Protein AF-A0A0G1SQD2-F1 (afdb_monomer_lite)

Foldseek 3Di:
DDDFFKFFFADPVRHGPGIDTPVVCVVVVTHTDKDFDWDQDPVRDIDWDQDDCPDPPHRDTHGQFMDGAGHVRDNVVNRQVRCCVRPVDDDDDDDDDPDDDGDHCLLVVVVVVLVDHDDPPPPDDDPLLVLLVQLLSCVLCVVVDDPVSSVVSVVVSQVVLVVVQVVVVVLVVVVVVLVVVCVVCVPPPDPVVVVVSVVVVCVSPVPPPPQDKAKAKALPLVQCQFAPDAPSNDPDDSDPPQRNLFSPDPFKIKMFMDGPPDPGYGQKIDIWGWFWKAFPVRDTATERETAAMHHRQAPVRLVNSVVNVVVVVVVVCVVPVPHRYKYWYFCNSCPSYYGLVVVCVVCVVVVWHKDKGWMKTQAAQGPSDQPPHDDQRHRDDGGIDITTTMMTD

Sequence (393 aa):
MSADEPVDIVDEKDEVVGTTFKHQAHREGLLHRTVIAEVIGTDGKWTLIKQASDRQDAGQFVSPIGGHVAAGELEKDALKREANEEYGLDGDISFKLIGKKIFSREVIEIFRRLGEDFKPASGALALSQDLSYLDNLVVKREDELSPQEKTTLIEYTSHIRERVVKLETIYGQIKSKFGSLKQGTSASGNTLLQDKLTEIDKIINTQASMQAVTSTVTNNLNVVNENIRECLSCVREGCNNDTNLTFGDMNKFYLYSQTEGQERGSISDELLFVEPIIQSDGNQGIAFVMDKIYGTNTPVTLGNQVEAVLKKFRILKQRFPEAKLSVFVTNSATAGCMSPEMLVESLKQQGTTAKQESIEVNVVESPAGDHYIEFGGAARAAGKRQVDGVIIS

Secondary structure (DSSP, 8-state):
-----EEEEE-TTS-EEEEEEHHHHHHHT--B-EEEE-EE-TTS-EE-EE--TTSTTTTSEE-SEEEEPBTT--HHHHHHHHHHHHH---S-------------SHHHHHHHHTT----TT--SS-HHHHHHHHHHHHHHTGGGS-HHHHHHHHHHHHHHHHHHHHHHHHHHHHHHHHHHHHHHHTT---HHHHHHHHHHHHHHH-------EEEEEE--HHHHHHHSPPPTT-SSTT--TTTTTTTT-TTEEEEEEEETT--SS-SEEEEEEEEEEE-TTS-EEEEEEE---EES--HHHHHHHHHHHHHHHHHHHHH-TT--EEEEEEHHHHTTT--HHHHHHHHHHTT--EEEEEEEEEEPPPTT---S-EETTEE--SEEEEEEEEEE-

Radius of gyration: 26.37 Å; chains: 1; bounding box: 68×43×76 Å

pLDDT: mean 80.75, std 14.45, range [37.91, 97.56]

Structure (mmCIF, N/CA/C/O backbone):
data_AF-A0A0G1SQD2-F1
#
_entry.id   AF-A0A0G1SQD2-F1
#
loop_
_atom_site.group_PDB
_atom_site.id
_atom_site.type_symbol
_atom_site.label_atom_id
_atom_site.label_alt_id
_atom_site.label_comp_id
_atom_site.label_asym_id
_atom_site.label_entity_id
_atom_site.label_seq_id
_atom_site.pdbx_PDB_ins_code
_atom_site.Cartn_x
_atom_site.Cartn_y
_atom_site.Cartn_z
_atom_site.occupancy
_atom_site.B_iso_or_equiv
_atom_site.auth_seq_id
_atom_site.auth_comp_id
_atom_site.auth_asym_id
_atom_site.auth_atom_id
_atom_site.pdbx_PDB_model_num
ATOM 1 N N . MET A 1 1 ? 14.686 -12.472 -36.061 1.00 37.91 1 MET A N 1
ATOM 2 C CA . MET A 1 1 ? 15.484 -11.490 -35.298 1.00 37.91 1 MET A CA 1
ATOM 3 C C . MET A 1 1 ? 16.279 -10.676 -36.303 1.00 37.91 1 MET A C 1
ATOM 5 O O . MET A 1 1 ? 17.023 -11.278 -37.069 1.00 37.91 1 MET A O 1
ATOM 9 N N . SER A 1 2 ? 16.016 -9.368 -36.387 1.00 43.81 2 SER A N 1
ATOM 10 C CA . SER A 1 2 ? 16.757 -8.442 -37.251 1.00 43.81 2 SER A CA 1
ATOM 11 C C . SER A 1 2 ? 18.213 -8.325 -36.791 1.00 43.81 2 SER A C 1
ATOM 13 O O . SER A 1 2 ? 18.552 -8.740 -35.680 1.00 43.81 2 SER A O 1
ATOM 15 N N . ALA A 1 3 ? 19.068 -7.833 -37.686 1.00 52.59 3 ALA A N 1
ATOM 16 C CA . ALA A 1 3 ? 20.490 -7.638 -37.457 1.00 52.59 3 ALA A CA 1
ATOM 17 C C . ALA A 1 3 ? 20.768 -6.899 -36.137 1.00 52.59 3 ALA A C 1
ATOM 19 O O . ALA A 1 3 ? 19.978 -6.085 -35.665 1.00 52.59 3 ALA A O 1
ATOM 20 N N . ASP A 1 4 ? 21.899 -7.225 -35.530 1.00 75.62 4 ASP A N 1
ATOM 21 C CA . ASP A 1 4 ? 22.372 -6.618 -34.297 1.00 75.62 4 ASP A CA 1
ATOM 22 C C . ASP A 1 4 ? 22.717 -5.139 -34.540 1.00 75.62 4 ASP A C 1
ATOM 24 O O . ASP A 1 4 ? 23.772 -4.806 -35.078 1.00 75.62 4 ASP A O 1
ATOM 28 N N . GLU A 1 5 ? 21.767 -4.253 -34.244 1.00 83.06 5 GLU A N 1
ATOM 29 C CA . GLU A 1 5 ? 21.887 -2.817 -34.499 1.00 83.06 5 GLU A CA 1
ATOM 30 C C . GLU A 1 5 ? 22.708 -2.122 -33.403 1.00 83.06 5 GLU A C 1
ATOM 32 O O . GLU A 1 5 ? 22.562 -2.448 -32.218 1.00 83.06 5 GLU A O 1
ATOM 37 N N . PRO A 1 6 ? 23.558 -1.147 -33.768 1.00 93.81 6 PRO A N 1
ATOM 38 C CA . PRO A 1 6 ? 24.251 -0.316 -32.798 1.00 93.81 6 PRO A CA 1
ATOM 39 C C . PRO A 1 6 ? 23.284 0.676 -32.139 1.00 93.81 6 PRO A C 1
ATOM 41 O O . PRO A 1 6 ? 22.434 1.268 -32.804 1.00 93.81 6 PRO A O 1
ATOM 44 N N . VAL A 1 7 ? 23.457 0.892 -30.840 1.00 95.88 7 VAL A N 1
ATOM 45 C CA . VAL A 1 7 ? 22.707 1.841 -30.008 1.00 95.88 7 VAL A CA 1
ATOM 46 C C . VAL A 1 7 ? 23.673 2.729 -29.229 1.00 95.88 7 VAL A C 1
ATOM 48 O O . VAL A 1 7 ? 24.755 2.285 -28.830 1.00 95.88 7 VAL A O 1
ATOM 51 N N . ASP A 1 8 ? 23.278 3.977 -28.987 1.00 96.94 8 ASP A N 1
ATOM 52 C CA . ASP A 1 8 ? 24.025 4.868 -28.100 1.00 96.94 8 ASP A CA 1
ATOM 53 C C . ASP A 1 8 ? 23.793 4.490 -26.635 1.00 96.94 8 ASP A C 1
ATOM 55 O O . ASP A 1 8 ? 22.657 4.276 -26.200 1.00 96.94 8 ASP A O 1
ATOM 59 N N . ILE A 1 9 ? 24.887 4.446 -25.877 1.00 95.94 9 ILE A N 1
ATOM 60 C CA . ILE A 1 9 ? 24.869 4.357 -24.422 1.00 95.94 9 ILE A CA 1
ATOM 61 C C . ILE A 1 9 ? 24.864 5.771 -23.865 1.00 95.94 9 ILE A C 1
ATOM 63 O O . ILE A 1 9 ? 25.683 6.605 -24.263 1.00 95.94 9 ILE A O 1
ATOM 67 N N . VAL A 1 10 ? 23.941 6.029 -22.947 1.00 94.19 10 VAL A N 1
ATOM 68 C CA . VAL A 1 10 ? 23.720 7.350 -22.358 1.00 94.19 10 VAL A CA 1
ATOM 69 C C . VAL A 1 10 ? 23.873 7.315 -20.846 1.00 94.19 10 VAL A C 1
ATOM 71 O O . VAL A 1 10 ? 23.728 6.263 -20.225 1.00 94.19 10 VAL A O 1
ATOM 74 N N . ASP A 1 11 ? 24.166 8.464 -20.252 1.00 91.81 11 ASP A N 1
ATOM 75 C CA . ASP A 1 11 ? 24.086 8.651 -18.807 1.00 91.81 11 ASP A CA 1
ATOM 76 C C . ASP A 1 11 ? 22.668 9.065 -18.354 1.00 91.81 11 ASP A C 1
ATOM 78 O O . ASP A 1 11 ? 21.729 9.177 -19.147 1.00 91.81 11 ASP A O 1
ATOM 82 N N . GLU A 1 12 ? 22.495 9.306 -17.052 1.00 88.50 12 GLU A N 1
ATOM 83 C CA . GLU A 1 12 ? 21.209 9.721 -16.471 1.00 88.50 12 GLU A CA 1
ATOM 84 C C . GLU A 1 12 ? 20.734 11.113 -16.927 1.00 88.50 12 GLU A C 1
ATOM 86 O O . GLU A 1 12 ? 19.573 11.473 -16.718 1.00 88.50 12 GLU A O 1
ATOM 91 N N . LYS A 1 13 ? 21.613 11.906 -17.549 1.00 91.19 13 LYS A N 1
ATOM 92 C CA . LYS A 1 13 ? 21.299 13.222 -18.118 1.00 91.19 13 LYS A CA 1
ATOM 93 C C . LYS A 1 13 ? 20.976 13.151 -19.607 1.00 91.19 13 LYS A C 1
ATOM 95 O O . LYS A 1 13 ? 20.776 14.199 -20.220 1.00 91.19 13 LYS A O 1
ATOM 100 N N . ASP A 1 14 ? 20.863 11.942 -20.159 1.00 92.44 14 ASP A N 1
ATOM 101 C CA . ASP A 1 14 ? 20.634 11.694 -21.583 1.00 92.44 14 ASP A CA 1
ATOM 102 C C . ASP A 1 14 ? 21.820 12.149 -22.463 1.00 92.44 14 ASP A C 1
ATOM 104 O O . ASP A 1 14 ? 21.654 12.420 -23.656 1.00 92.44 14 ASP A O 1
ATOM 108 N N . GLU A 1 15 ? 23.033 12.224 -21.902 1.00 95.38 15 GLU A N 1
ATOM 109 C CA . GLU A 1 15 ? 24.264 12.520 -22.642 1.00 95.38 15 GLU A CA 1
ATOM 110 C C . GLU A 1 15 ? 24.895 11.222 -23.160 1.00 95.38 15 GLU A C 1
ATOM 112 O O . GLU A 1 15 ? 25.003 10.235 -22.437 1.00 95.38 15 GLU A O 1
ATOM 117 N N . VAL A 1 16 ? 25.313 11.201 -24.431 1.00 96.69 16 VAL A N 1
ATOM 118 C CA . VAL A 1 16 ? 25.938 10.012 -25.034 1.00 96.69 16 VAL A CA 1
ATOM 119 C C . VAL A 1 16 ? 27.342 9.819 -24.460 1.00 96.69 16 VAL A C 1
ATOM 121 O O . VAL A 1 16 ? 28.204 10.683 -24.618 1.00 96.69 16 VAL A O 1
ATOM 124 N N . VAL A 1 17 ? 27.583 8.661 -23.845 1.00 96.50 17 VAL A N 1
ATOM 125 C CA . VAL A 1 17 ? 28.871 8.271 -23.243 1.00 96.50 17 VAL A CA 1
ATOM 126 C C . VAL A 1 17 ? 29.588 7.165 -24.023 1.00 96.50 17 VAL A C 1
ATOM 128 O O . VAL A 1 17 ? 30.755 6.875 -23.760 1.00 96.50 17 VAL A O 1
ATOM 131 N N . GLY A 1 18 ? 28.918 6.554 -25.002 1.00 95.81 18 GLY A N 1
ATOM 132 C CA . GLY A 1 18 ? 29.496 5.542 -25.881 1.00 95.81 18 GLY A CA 1
ATOM 133 C C . GLY A 1 18 ? 28.466 4.935 -26.829 1.00 95.81 18 GLY A C 1
ATOM 134 O O . GLY A 1 18 ? 27.324 5.379 -26.890 1.00 95.81 18 GLY A O 1
ATOM 135 N N . THR A 1 19 ? 28.862 3.883 -27.540 1.00 96.44 19 THR A N 1
ATOM 136 C CA . THR A 1 19 ? 27.998 3.140 -28.467 1.00 96.44 19 THR A CA 1
ATOM 137 C C . THR A 1 19 ? 28.325 1.655 -28.350 1.00 96.44 19 THR A C 1
ATOM 139 O O . THR A 1 19 ? 29.489 1.283 -28.191 1.00 96.44 19 THR A O 1
ATOM 142 N N . THR A 1 20 ? 27.315 0.794 -28.427 1.00 95.19 20 THR A N 1
ATOM 143 C CA . THR A 1 20 ? 27.494 -0.664 -28.427 1.00 95.19 20 THR A CA 1
ATOM 144 C C . THR A 1 20 ? 26.399 -1.340 -29.244 1.00 95.19 20 THR A C 1
ATOM 146 O O . THR A 1 20 ? 25.474 -0.687 -29.716 1.00 95.19 20 THR A O 1
ATOM 149 N N . PHE A 1 21 ? 26.486 -2.650 -29.425 1.00 94.62 21 PHE A N 1
ATOM 150 C CA . PHE A 1 21 ? 25.421 -3.420 -30.054 1.00 94.62 21 PHE A CA 1
ATOM 151 C C . PHE A 1 21 ? 24.249 -3.646 -29.097 1.00 94.62 21 PHE A C 1
ATOM 153 O O . PHE A 1 21 ? 24.449 -3.896 -27.907 1.00 94.62 21 PHE A O 1
ATOM 160 N N . LYS A 1 22 ? 23.017 -3.626 -29.614 1.00 89.62 22 LYS A N 1
ATOM 161 C CA . LYS A 1 22 ? 21.784 -3.817 -28.832 1.00 89.62 22 LYS A CA 1
ATOM 162 C C . LYS A 1 22 ? 21.851 -5.037 -27.912 1.00 89.62 22 LYS A C 1
ATOM 164 O O . LYS A 1 22 ? 21.544 -4.925 -26.726 1.00 89.62 22 LYS A O 1
ATOM 169 N N . HIS A 1 23 ? 22.279 -6.199 -28.413 1.00 87.00 23 HIS A N 1
ATOM 170 C CA . HIS A 1 23 ? 22.365 -7.404 -27.577 1.00 87.00 23 HIS A CA 1
ATOM 171 C C . HIS A 1 23 ? 23.359 -7.242 -26.414 1.00 87.00 23 HIS A C 1
ATOM 173 O O . HIS A 1 23 ? 23.137 -7.775 -25.327 1.00 87.00 23 HIS A O 1
ATOM 179 N N . GLN A 1 24 ? 24.450 -6.507 -26.640 1.00 89.44 24 GLN A N 1
ATOM 180 C CA . GLN A 1 24 ? 25.468 -6.242 -25.639 1.00 89.44 24 GLN A CA 1
ATOM 181 C C . GLN A 1 24 ? 24.949 -5.258 -24.590 1.00 89.44 24 GLN A C 1
ATOM 183 O O . GLN A 1 24 ? 25.107 -5.529 -23.402 1.00 89.44 24 GLN A O 1
ATOM 188 N N . ALA A 1 25 ? 24.246 -4.199 -25.006 1.00 88.50 25 ALA A N 1
ATOM 189 C CA . ALA A 1 25 ? 23.580 -3.276 -24.090 1.00 88.50 25 ALA A CA 1
ATOM 190 C C . ALA A 1 25 ? 22.597 -4.007 -23.160 1.00 88.50 25 ALA A C 1
ATOM 192 O O . ALA A 1 25 ? 22.636 -3.809 -21.948 1.00 88.50 25 ALA A O 1
ATOM 193 N N . HIS A 1 26 ? 21.776 -4.918 -23.701 1.00 82.88 26 HIS A N 1
ATOM 194 C CA . HIS A 1 26 ? 20.859 -5.744 -22.898 1.00 82.88 26 HIS A CA 1
ATOM 195 C C . HIS A 1 26 ? 21.579 -6.704 -21.954 1.00 82.88 26 HIS A C 1
ATOM 197 O O . HIS A 1 26 ? 21.138 -6.889 -20.821 1.00 82.88 26 HIS A O 1
ATOM 203 N N . ARG A 1 27 ? 22.671 -7.328 -22.412 1.00 80.56 27 ARG A N 1
ATOM 204 C CA . ARG A 1 27 ? 23.456 -8.277 -21.609 1.00 80.56 27 ARG A CA 1
ATOM 205 C C . ARG A 1 27 ? 24.163 -7.595 -20.440 1.00 80.56 27 ARG A C 1
ATOM 207 O O . ARG A 1 27 ? 24.256 -8.183 -19.371 1.00 80.56 27 ARG A O 1
ATOM 214 N N . GLU A 1 28 ? 24.685 -6.395 -20.664 1.00 82.06 28 GLU A N 1
ATOM 215 C CA . GLU A 1 28 ? 25.497 -5.647 -19.696 1.00 82.06 28 GLU A CA 1
ATOM 216 C C . GLU A 1 28 ? 24.676 -4.624 -18.896 1.00 82.06 28 GLU A C 1
ATOM 218 O O . GLU A 1 28 ? 25.228 -3.943 -18.038 1.00 82.06 28 GLU A O 1
ATOM 223 N N . GLY A 1 29 ? 23.366 -4.517 -19.151 1.00 80.81 29 GLY A N 1
ATOM 224 C CA . GLY A 1 29 ? 22.481 -3.591 -18.441 1.00 80.81 29 GLY A CA 1
ATOM 225 C C . GLY A 1 29 ? 22.785 -2.116 -18.720 1.00 80.81 29 GLY A C 1
ATOM 226 O O . GLY A 1 29 ? 22.488 -1.260 -17.892 1.00 80.81 29 GLY A O 1
ATOM 227 N N . LEU A 1 30 ? 23.390 -1.808 -19.869 1.00 88.06 30 LEU A N 1
ATOM 228 C CA . LEU A 1 30 ? 23.820 -0.452 -20.206 1.00 88.06 30 LEU A CA 1
ATOM 229 C C . LEU A 1 30 ? 22.616 0.415 -20.579 1.00 88.06 30 LEU A C 1
ATOM 231 O O . LEU A 1 30 ? 21.760 -0.003 -21.363 1.00 88.06 30 LEU A O 1
ATOM 235 N N . LEU A 1 31 ? 22.563 1.636 -20.046 1.00 91.38 31 LEU A N 1
ATOM 236 C CA . LEU A 1 31 ? 21.474 2.572 -20.307 1.00 91.38 31 LEU A CA 1
ATOM 237 C C . LEU A 1 31 ? 21.517 3.056 -21.765 1.00 91.38 31 LEU A C 1
ATOM 239 O O . LEU A 1 31 ? 22.525 3.583 -22.224 1.00 91.38 31 LEU A O 1
ATOM 243 N N . HIS A 1 32 ? 20.416 2.870 -22.492 1.00 93.00 32 HIS A N 1
ATOM 244 C CA . HIS A 1 32 ? 20.273 3.224 -23.905 1.00 93.00 32 HIS A CA 1
ATOM 245 C C . HIS A 1 32 ? 18.843 3.696 -24.204 1.00 93.00 32 HIS A C 1
ATOM 247 O O . HIS A 1 32 ? 17.910 3.430 -23.440 1.00 93.00 32 HIS A O 1
ATOM 253 N N . ARG A 1 33 ? 18.659 4.419 -25.313 1.00 94.12 33 ARG A N 1
ATOM 254 C CA . ARG A 1 33 ? 17.378 5.054 -25.658 1.00 94.12 33 ARG A CA 1
ATOM 255 C C . ARG A 1 33 ? 16.405 4.089 -26.336 1.00 94.12 33 ARG A C 1
ATOM 257 O O . ARG A 1 33 ? 16.769 3.324 -27.229 1.00 94.12 33 ARG A O 1
ATOM 264 N N . THR A 1 34 ? 15.136 4.203 -25.962 1.00 93.62 34 THR A N 1
ATOM 265 C CA . THR A 1 34 ? 14.004 3.547 -26.627 1.00 93.62 34 THR A CA 1
ATOM 266 C C . THR A 1 34 ? 12.873 4.552 -26.821 1.00 93.62 34 THR A C 1
ATOM 268 O O . THR A 1 34 ? 12.760 5.528 -26.076 1.00 93.62 34 THR A O 1
ATOM 271 N N . VAL A 1 35 ? 12.042 4.323 -27.832 1.00 94.00 35 VAL A N 1
ATOM 272 C CA . VAL A 1 35 ? 10.812 5.080 -28.078 1.00 94.00 35 VAL A CA 1
ATOM 273 C C . VAL A 1 35 ? 9.625 4.151 -27.914 1.00 94.00 35 VAL A C 1
ATOM 275 O O . VAL A 1 35 ? 9.669 3.005 -28.348 1.00 94.00 35 VAL A O 1
ATOM 278 N N . ILE A 1 36 ? 8.569 4.643 -27.271 1.00 93.12 36 ILE A N 1
ATOM 279 C CA . ILE A 1 36 ? 7.298 3.937 -27.104 1.00 93.12 36 ILE A CA 1
ATOM 280 C C . ILE A 1 36 ? 6.193 4.933 -27.430 1.00 93.12 36 ILE A C 1
ATOM 282 O O . ILE A 1 36 ? 6.244 6.084 -26.981 1.00 93.12 36 ILE A O 1
ATOM 286 N N . ALA A 1 37 ? 5.201 4.507 -28.206 1.00 92.38 37 ALA A N 1
ATOM 287 C CA . ALA A 1 37 ? 4.053 5.334 -28.525 1.00 92.38 37 ALA A CA 1
ATOM 288 C C . ALA A 1 37 ? 2.745 4.553 -28.495 1.00 92.38 37 ALA A C 1
ATOM 290 O O . ALA A 1 37 ? 2.658 3.375 -28.832 1.00 92.38 37 ALA A O 1
ATOM 291 N N . GLU A 1 38 ? 1.713 5.290 -28.115 1.00 93.88 38 GLU A N 1
ATOM 292 C CA . GLU A 1 38 ? 0.331 4.860 -28.143 1.00 93.88 38 GLU A CA 1
ATOM 293 C C . GLU A 1 38 ? -0.383 5.503 -29.331 1.00 93.88 38 GLU A C 1
ATOM 295 O O . GLU A 1 38 ? -0.171 6.682 -29.633 1.00 93.88 38 GLU A O 1
ATOM 300 N N . VAL A 1 39 ? -1.255 4.741 -29.988 1.00 91.38 39 VAL A N 1
ATOM 301 C CA . VAL A 1 39 ? -1.987 5.199 -31.173 1.00 91.38 39 VAL A CA 1
ATOM 302 C C . VAL A 1 39 ? -3.442 5.456 -30.809 1.00 91.38 39 VAL A C 1
ATOM 304 O O . VAL A 1 39 ? -4.143 4.568 -30.317 1.00 91.38 39 VAL A O 1
ATOM 307 N N . ILE A 1 40 ? -3.903 6.674 -31.099 1.00 90.44 40 ILE A N 1
ATOM 308 C CA . ILE A 1 40 ? -5.311 7.055 -30.993 1.00 90.44 40 ILE A CA 1
ATOM 309 C C . ILE A 1 40 ? -5.925 6.987 -32.391 1.00 90.44 40 ILE A C 1
ATOM 311 O O . ILE A 1 40 ? -5.502 7.704 -33.300 1.00 90.44 40 ILE A O 1
ATOM 315 N N . GLY A 1 41 ? -6.917 6.116 -32.561 1.00 84.44 41 GLY A N 1
ATOM 316 C CA . GLY A 1 41 ? -7.670 5.984 -33.803 1.00 84.44 41 GLY A CA 1
ATOM 317 C C . GLY A 1 41 ? -8.512 7.223 -34.112 1.00 84.44 41 GLY A C 1
ATOM 318 O O . GLY A 1 41 ? -8.781 8.063 -33.252 1.00 84.44 41 GLY A O 1
ATOM 319 N N . THR A 1 42 ? -8.998 7.326 -35.349 1.00 85.56 42 THR A N 1
ATOM 320 C CA . THR A 1 42 ? -9.902 8.415 -35.770 1.00 85.56 42 THR A CA 1
ATOM 321 C C . THR A 1 42 ? -11.250 8.399 -35.044 1.00 85.56 42 THR A C 1
ATOM 323 O O . THR A 1 42 ? -11.957 9.404 -35.039 1.00 85.56 42 THR A O 1
ATOM 326 N N . ASP A 1 43 ? -11.595 7.287 -34.393 1.00 88.75 43 ASP A N 1
ATOM 327 C CA . ASP A 1 43 ? -12.754 7.143 -33.513 1.00 88.75 43 ASP A CA 1
ATOM 328 C C . ASP A 1 43 ? -12.480 7.582 -32.059 1.00 88.75 43 ASP A C 1
ATOM 330 O O . ASP A 1 43 ? -13.354 7.460 -31.199 1.00 88.75 43 ASP A O 1
ATOM 334 N N . GLY A 1 44 ? -11.276 8.090 -31.778 1.00 88.25 44 GLY A N 1
ATOM 335 C CA . GLY A 1 44 ? -10.850 8.561 -30.463 1.00 88.25 44 GLY A CA 1
ATOM 336 C C . GLY A 1 44 ? -10.450 7.452 -29.488 1.00 88.25 44 GLY A C 1
ATOM 337 O O . GLY A 1 44 ? -10.234 7.748 -28.310 1.00 88.25 44 GLY A O 1
ATOM 338 N N . LYS A 1 45 ? -10.359 6.189 -29.927 1.00 86.69 45 LYS A N 1
ATOM 339 C CA . LYS A 1 45 ? -9.968 5.070 -29.059 1.00 86.69 45 LYS A CA 1
ATOM 340 C C . LYS A 1 45 ? -8.467 4.815 -29.083 1.00 86.69 45 LYS A C 1
ATOM 342 O O . LYS A 1 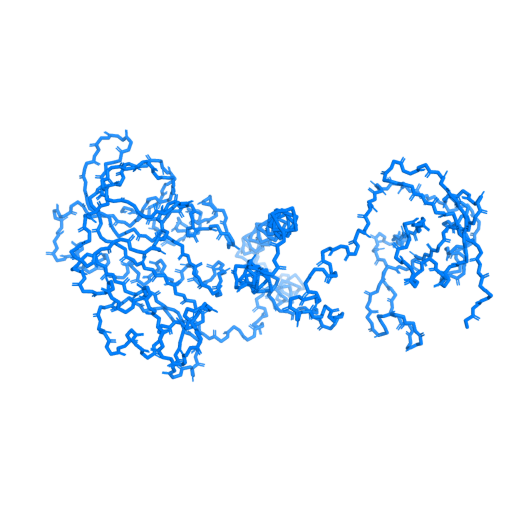45 ? -7.806 5.003 -30.098 1.00 86.69 45 LYS A O 1
ATOM 347 N N . TRP A 1 46 ? -7.959 4.338 -27.952 1.00 90.62 46 TRP A N 1
ATOM 348 C CA . TRP A 1 46 ? -6.586 3.864 -27.806 1.00 90.62 46 TRP A CA 1
ATOM 349 C C . TRP A 1 46 ? -6.452 2.455 -28.375 1.00 90.62 46 TRP A C 1
ATOM 351 O O . TRP A 1 46 ? -7.353 1.629 -28.204 1.00 90.62 46 TRP A O 1
ATOM 361 N N . THR A 1 47 ? -5.326 2.187 -29.025 1.00 88.50 47 THR A N 1
ATOM 362 C CA . THR A 1 47 ? -5.035 0.882 -29.618 1.00 88.50 47 THR A CA 1
ATOM 363 C C . THR A 1 47 ? -3.992 0.147 -28.796 1.00 88.50 47 THR A C 1
ATOM 365 O O . THR A 1 47 ? -2.944 0.707 -28.515 1.00 88.50 47 THR A O 1
ATOM 368 N N . LEU A 1 48 ? -4.258 -1.121 -28.479 1.00 88.38 48 LEU A N 1
ATOM 369 C CA . LEU A 1 48 ? -3.277 -2.055 -27.927 1.00 88.38 48 LEU A CA 1
ATOM 370 C C . LEU A 1 48 ? -3.096 -3.219 -28.901 1.00 88.38 48 LEU A C 1
ATOM 372 O O . LEU A 1 48 ? -4.063 -3.646 -29.539 1.00 88.38 48 LEU A O 1
ATOM 376 N N . ILE A 1 49 ? -1.883 -3.761 -28.986 1.00 85.56 49 ILE A N 1
ATOM 377 C CA . ILE A 1 49 ? -1.574 -4.912 -29.843 1.00 85.56 49 ILE A CA 1
ATOM 378 C C . ILE A 1 49 ? -1.399 -6.151 -28.985 1.00 85.56 49 ILE A C 1
ATOM 380 O O . ILE A 1 49 ? -0.769 -6.109 -27.933 1.00 85.56 49 ILE A O 1
ATOM 384 N N . LYS A 1 50 ? -1.951 -7.276 -29.445 1.00 84.69 50 LYS A N 1
ATOM 385 C CA . LYS A 1 50 ? -1.660 -8.575 -28.845 1.00 84.69 50 LYS A CA 1
ATOM 386 C C . LYS A 1 50 ? -0.314 -9.076 -29.359 1.00 84.69 50 LYS A C 1
ATOM 388 O O . LYS A 1 50 ? -0.183 -9.388 -30.540 1.00 84.69 50 LYS A O 1
ATOM 393 N N . GLN A 1 51 ? 0.652 -9.165 -28.460 1.00 81.88 51 GLN A N 1
ATOM 394 C CA . GLN A 1 51 ? 2.046 -9.417 -28.782 1.00 81.88 51 GLN A CA 1
ATOM 395 C C . GLN A 1 51 ? 2.274 -10.816 -29.369 1.00 81.88 51 GLN A C 1
ATOM 397 O O . GLN A 1 51 ? 1.699 -11.807 -28.900 1.00 81.88 51 GLN A O 1
ATOM 402 N N . ALA A 1 52 ? 3.120 -10.897 -30.399 1.00 80.94 52 ALA A N 1
ATOM 403 C CA . ALA A 1 52 ? 3.442 -12.145 -31.088 1.00 80.94 52 ALA A CA 1
ATOM 404 C C . ALA A 1 52 ? 4.144 -13.160 -30.166 1.00 80.94 52 ALA A C 1
ATOM 406 O O . ALA A 1 52 ? 4.810 -12.799 -29.196 1.00 80.94 52 ALA A O 1
ATOM 407 N N . SER A 1 53 ? 3.999 -14.453 -30.471 1.00 84.00 53 SER A N 1
ATOM 408 C CA . SER A 1 53 ? 4.474 -15.548 -29.611 1.00 84.00 53 SER A CA 1
ATOM 409 C C . SER A 1 53 ? 5.995 -15.659 -29.486 1.00 84.00 53 SER A C 1
ATOM 411 O O . SER A 1 53 ? 6.484 -16.320 -28.577 1.00 84.00 53 SER A O 1
ATOM 413 N N . ASP A 1 54 ? 6.738 -15.071 -30.418 1.00 79.19 54 ASP A N 1
ATOM 414 C CA . ASP A 1 54 ? 8.200 -15.089 -30.493 1.00 79.19 54 ASP A CA 1
ATOM 415 C C . ASP A 1 54 ? 8.852 -13.816 -29.922 1.00 79.19 54 ASP A C 1
ATOM 417 O O . ASP A 1 54 ? 10.072 -13.653 -29.999 1.00 79.19 54 ASP A O 1
ATOM 421 N N . ARG A 1 55 ? 8.054 -12.914 -29.342 1.00 71.00 55 ARG A N 1
ATOM 422 C CA . ARG A 1 55 ? 8.509 -11.671 -28.711 1.00 71.00 55 ARG A CA 1
ATOM 423 C C . ARG A 1 55 ? 8.409 -11.758 -27.184 1.00 71.00 55 ARG A C 1
ATOM 425 O O . ARG A 1 55 ? 7.739 -12.628 -26.626 1.00 71.00 55 ARG A O 1
ATOM 432 N N . GLN A 1 56 ? 9.077 -10.826 -26.502 1.00 65.12 56 GLN A N 1
ATOM 433 C CA . GLN A 1 5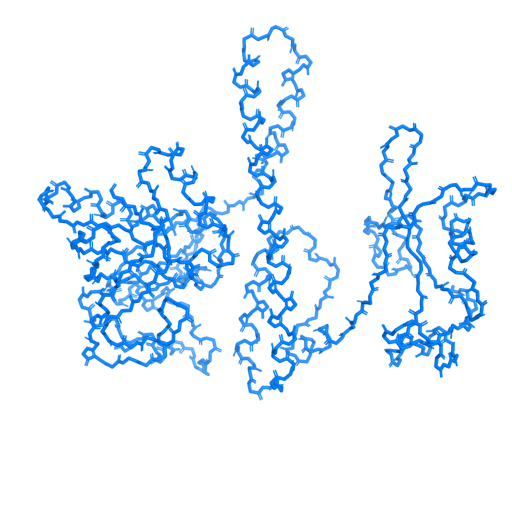6 ? 8.851 -10.590 -25.074 1.00 65.12 56 GLN A CA 1
ATOM 434 C C . GLN A 1 56 ? 7.367 -10.257 -24.844 1.00 65.12 56 GLN A C 1
ATOM 436 O O . GLN A 1 56 ? 6.767 -9.612 -25.698 1.00 65.12 56 GLN A O 1
ATOM 441 N N . ASP A 1 57 ? 6.794 -10.713 -23.726 1.00 66.06 57 ASP A N 1
ATOM 442 C CA . ASP A 1 57 ? 5.384 -10.510 -23.340 1.00 66.06 57 ASP A CA 1
ATOM 443 C C . ASP A 1 57 ? 4.358 -11.142 -24.302 1.00 66.06 57 ASP A C 1
ATOM 445 O O . ASP A 1 57 ? 3.227 -10.677 -24.446 1.00 66.06 57 ASP A O 1
ATOM 449 N N . ALA A 1 58 ? 4.746 -12.250 -24.941 1.00 77.12 58 ALA A N 1
ATOM 450 C CA . ALA A 1 58 ? 3.918 -13.052 -25.838 1.00 77.12 58 ALA A CA 1
ATOM 451 C C . ALA A 1 58 ? 2.469 -13.241 -25.344 1.00 77.12 58 ALA A C 1
ATOM 453 O O . ALA A 1 58 ? 2.210 -13.759 -24.255 1.00 77.12 58 ALA A O 1
ATOM 454 N N . GLY A 1 59 ? 1.506 -12.869 -26.190 1.00 74.75 59 GLY A N 1
ATOM 455 C CA . GLY A 1 59 ? 0.077 -13.018 -25.924 1.00 74.75 59 GLY A CA 1
ATOM 456 C C . GLY A 1 59 ? -0.546 -11.946 -25.025 1.00 74.75 59 GLY A C 1
ATOM 457 O O . GLY A 1 59 ? -1.775 -11.953 -24.893 1.00 74.75 59 GLY A O 1
ATOM 458 N N . GLN A 1 60 ? 0.242 -11.028 -24.457 1.00 76.50 60 GLN A N 1
ATOM 459 C CA . GLN A 1 60 ? -0.259 -9.876 -23.704 1.00 76.50 60 GLN A CA 1
ATOM 460 C C . GLN A 1 60 ? -0.645 -8.719 -24.629 1.00 76.50 60 GLN A C 1
ATOM 462 O O . GLN A 1 60 ? -0.201 -8.651 -25.774 1.00 76.50 60 GLN A O 1
ATOM 467 N N . PHE A 1 61 ? -1.492 -7.816 -24.131 1.00 80.69 61 PHE A N 1
ATOM 468 C CA . PHE A 1 61 ? -1.772 -6.550 -24.803 1.00 80.69 61 PHE A CA 1
ATOM 469 C C . PHE A 1 61 ? -0.704 -5.525 -24.423 1.00 80.69 61 PHE A C 1
ATOM 471 O O . PHE A 1 61 ? -0.549 -5.215 -23.244 1.00 80.69 61 PHE A O 1
ATOM 478 N N . VAL A 1 62 ? 0.009 -5.009 -25.419 1.00 84.12 62 VAL A N 1
ATOM 479 C CA . VAL A 1 62 ? 1.115 -4.056 -25.265 1.00 84.12 62 VAL A CA 1
ATOM 480 C C . VAL A 1 62 ? 0.862 -2.785 -26.074 1.00 84.12 62 VAL A C 1
ATOM 482 O O . VAL A 1 62 ? -0.040 -2.742 -26.921 1.00 84.12 62 VAL A O 1
ATOM 485 N N . SER A 1 63 ? 1.668 -1.754 -25.812 1.00 89.62 63 SER A N 1
ATOM 486 C CA . SER A 1 63 ? 1.700 -0.539 -26.624 1.00 89.62 63 SER A CA 1
ATOM 487 C C . SER A 1 63 ? 1.979 -0.882 -28.093 1.00 89.62 63 SER A C 1
ATOM 489 O O . SER A 1 63 ? 2.808 -1.748 -28.373 1.00 89.62 63 SER A O 1
ATOM 491 N N . PRO A 1 64 ? 1.306 -0.215 -29.041 1.00 89.56 64 PRO A N 1
ATOM 492 C CA . PRO A 1 64 ? 1.337 -0.591 -30.448 1.00 89.56 64 PRO A CA 1
ATOM 493 C C . PRO A 1 64 ? 2.666 -0.303 -31.150 1.00 89.56 64 PRO A C 1
ATOM 495 O O . PRO A 1 64 ? 2.939 -0.887 -32.192 1.00 89.56 64 PRO A O 1
ATOM 498 N N . ILE A 1 65 ? 3.460 0.632 -30.625 1.00 92.00 65 ILE A N 1
ATOM 499 C CA . ILE A 1 65 ? 4.717 1.070 -31.229 1.00 92.00 65 ILE A CA 1
ATOM 500 C C . ILE A 1 65 ? 5.775 1.102 -30.134 1.00 92.00 65 ILE A C 1
ATOM 502 O O . ILE A 1 65 ? 5.593 1.774 -29.114 1.00 92.00 65 ILE A O 1
ATOM 506 N N . GLY A 1 66 ? 6.891 0.413 -30.351 1.00 90.25 66 GLY A N 1
ATOM 507 C CA . GLY A 1 66 ? 7.987 0.398 -29.396 1.00 90.25 66 GLY A CA 1
ATOM 508 C C . GLY A 1 66 ? 9.267 -0.178 -29.979 1.00 90.25 66 GLY A C 1
ATOM 509 O O . GLY A 1 66 ? 9.246 -1.261 -30.551 1.00 90.25 66 GLY A O 1
ATOM 510 N N . GLY A 1 67 ? 10.388 0.508 -29.768 1.00 89.75 67 GLY A N 1
ATOM 511 C CA . GLY A 1 67 ? 11.677 0.017 -30.235 1.00 89.75 67 GLY A CA 1
ATOM 512 C C . GLY A 1 67 ? 12.865 0.869 -29.819 1.00 89.75 67 GLY A C 1
ATOM 513 O O . GLY A 1 67 ? 12.754 1.793 -29.009 1.00 89.75 67 GLY A O 1
ATOM 514 N N . HIS A 1 68 ? 14.037 0.494 -30.322 1.00 92.75 68 HIS A N 1
ATOM 515 C CA . HIS A 1 68 ? 15.307 1.090 -29.909 1.00 92.75 68 HIS A CA 1
ATOM 516 C C . HIS A 1 68 ? 15.646 2.267 -30.816 1.00 92.75 68 HIS A C 1
ATOM 518 O O . HIS A 1 68 ? 15.380 2.229 -32.016 1.00 92.75 68 HIS A O 1
ATOM 524 N N . VAL A 1 69 ? 16.267 3.296 -30.243 1.00 94.94 69 VAL A N 1
ATOM 525 C CA . VAL A 1 69 ? 16.866 4.375 -31.034 1.00 94.94 69 VAL A CA 1
ATOM 526 C C . VAL A 1 69 ? 18.260 3.915 -31.447 1.00 94.94 69 VAL A C 1
ATOM 528 O O . VAL A 1 69 ? 19.088 3.600 -30.586 1.00 94.94 69 VAL A O 1
ATOM 531 N N . ALA A 1 70 ? 18.511 3.836 -32.751 1.00 94.62 70 ALA A N 1
ATOM 532 C CA . ALA A 1 70 ? 19.815 3.447 -33.268 1.00 94.62 70 ALA A CA 1
ATOM 533 C C . ALA A 1 70 ? 20.882 4.505 -32.934 1.00 94.62 70 ALA A C 1
ATOM 535 O O . ALA A 1 70 ? 20.580 5.666 -32.651 1.00 94.62 70 ALA A O 1
ATOM 536 N N . ALA A 1 71 ? 22.152 4.110 -32.966 1.00 95.25 71 ALA A N 1
ATOM 537 C CA . ALA A 1 71 ? 23.267 5.015 -32.701 1.00 95.25 71 ALA A CA 1
ATOM 538 C C . ALA A 1 71 ? 23.239 6.236 -33.641 1.00 95.25 71 ALA A C 1
ATOM 540 O O . ALA A 1 71 ? 23.202 6.086 -34.865 1.00 95.25 71 ALA A O 1
ATOM 541 N N . GLY A 1 72 ? 23.247 7.444 -33.070 1.00 94.00 72 GLY A N 1
ATOM 542 C CA . GLY A 1 72 ? 23.136 8.705 -33.811 1.00 94.00 72 GLY A CA 1
ATOM 543 C C . GLY A 1 72 ? 21.756 9.007 -34.417 1.00 94.00 72 GLY A C 1
ATOM 544 O O . GLY A 1 72 ? 21.603 10.037 -35.077 1.00 94.00 72 GLY A O 1
ATOM 545 N N . GLU A 1 73 ? 20.750 8.152 -34.211 1.00 95.19 73 GLU A N 1
ATOM 546 C CA . GLU A 1 73 ? 19.378 8.375 -34.676 1.00 95.19 73 GLU A CA 1
ATOM 547 C C . GLU A 1 73 ? 18.650 9.372 -33.761 1.00 95.19 73 GLU A C 1
ATOM 549 O O . GLU A 1 73 ? 18.801 9.371 -32.537 1.00 95.19 73 GLU A O 1
ATOM 554 N N . LEU A 1 74 ? 17.828 10.244 -34.351 1.00 93.31 74 LEU A N 1
ATOM 555 C CA . LEU A 1 74 ? 16.953 11.116 -33.573 1.00 93.31 74 LEU A CA 1
ATOM 556 C C . LEU A 1 74 ? 15.712 10.337 -33.128 1.00 93.31 74 LEU A C 1
ATOM 558 O O . LEU A 1 74 ? 15.104 9.623 -33.919 1.00 93.31 74 LEU A O 1
ATOM 562 N N . GLU A 1 75 ? 15.249 10.564 -31.899 1.00 93.12 75 GLU A N 1
ATOM 563 C CA . GLU A 1 75 ? 14.072 9.881 -31.327 1.00 93.12 75 GLU A CA 1
ATOM 564 C C . GLU A 1 75 ? 12.822 9.985 -32.215 1.00 93.12 75 GLU A C 1
ATOM 566 O O . GLU A 1 75 ? 12.057 9.036 -32.346 1.00 93.12 75 GLU A O 1
ATOM 571 N N . LYS A 1 76 ? 12.620 11.136 -32.868 1.00 92.38 76 LYS A N 1
ATOM 572 C CA . LYS A 1 76 ? 11.501 11.346 -33.800 1.00 92.38 76 LYS A CA 1
ATOM 573 C C . LYS A 1 76 ? 11.575 10.446 -35.038 1.00 92.38 76 LYS A C 1
ATOM 575 O O . LYS A 1 76 ? 10.536 10.079 -35.577 1.00 92.38 76 LYS A O 1
ATOM 580 N N . ASP A 1 77 ? 12.783 10.142 -35.498 1.00 92.81 77 ASP A N 1
ATOM 581 C CA . ASP A 1 77 ? 13.017 9.370 -36.713 1.00 92.81 77 ASP A CA 1
ATOM 582 C C . ASP A 1 77 ? 12.916 7.881 -36.368 1.00 92.81 77 ASP A C 1
ATOM 584 O O . ASP A 1 77 ? 12.202 7.156 -37.060 1.00 92.81 77 ASP A O 1
ATOM 588 N N . ALA A 1 78 ? 13.455 7.484 -35.206 1.00 93.75 78 ALA A N 1
ATOM 589 C CA . ALA A 1 78 ? 13.214 6.175 -34.604 1.00 93.75 78 ALA A CA 1
ATOM 590 C C . ALA A 1 78 ? 11.713 5.907 -34.433 1.00 93.75 78 ALA A C 1
ATOM 592 O O . ALA A 1 78 ? 11.213 4.881 -34.873 1.00 93.75 78 ALA A O 1
ATOM 593 N N . LEU A 1 79 ? 10.955 6.858 -33.871 1.00 93.50 79 LEU A N 1
ATOM 594 C CA . LEU A 1 79 ? 9.511 6.705 -33.686 1.00 93.50 79 LEU A CA 1
ATOM 595 C C . LEU A 1 79 ? 8.781 6.478 -35.014 1.00 93.50 79 LEU A C 1
ATOM 597 O O . LEU A 1 79 ? 7.904 5.623 -35.082 1.00 93.50 79 LEU A O 1
ATOM 601 N N . LYS A 1 80 ? 9.122 7.231 -36.066 1.00 92.75 80 LYS A N 1
ATOM 602 C CA . LYS A 1 80 ? 8.511 7.060 -37.393 1.00 92.75 80 LYS A CA 1
ATOM 603 C C . LYS A 1 80 ? 8.854 5.706 -38.008 1.00 92.75 80 LYS A C 1
ATOM 605 O O . LYS A 1 80 ? 7.973 5.071 -38.580 1.00 92.75 80 LYS A O 1
ATOM 610 N N . ARG A 1 81 ? 10.107 5.269 -37.871 1.00 93.12 81 ARG A N 1
ATOM 611 C CA . ARG A 1 81 ? 10.572 3.960 -38.334 1.00 93.12 81 ARG A CA 1
ATOM 612 C C . ARG A 1 81 ? 9.835 2.828 -37.617 1.00 93.12 81 ARG A C 1
ATOM 614 O O . ARG A 1 81 ? 9.201 2.019 -38.280 1.00 93.12 81 ARG A O 1
ATOM 621 N N . GLU A 1 82 ? 9.819 2.830 -36.288 1.00 93.56 82 GLU A N 1
ATOM 622 C CA . GLU A 1 82 ? 9.129 1.814 -35.477 1.00 93.56 82 GLU A CA 1
ATOM 623 C C . GLU A 1 82 ? 7.608 1.824 -35.717 1.00 93.56 82 GLU A C 1
ATOM 625 O O . GLU A 1 82 ? 6.972 0.774 -35.784 1.00 93.56 82 GLU A O 1
ATOM 630 N N . ALA A 1 83 ? 7.002 3.003 -35.913 1.00 92.62 83 ALA A N 1
ATOM 631 C CA . ALA A 1 83 ? 5.586 3.120 -36.272 1.00 92.62 83 ALA A CA 1
ATOM 632 C C . ALA A 1 83 ? 5.269 2.474 -37.629 1.00 92.62 83 ALA A C 1
ATOM 634 O O . ALA A 1 83 ? 4.196 1.891 -37.809 1.00 92.62 83 ALA A O 1
ATOM 635 N N . ASN A 1 84 ? 6.194 2.575 -38.582 1.00 92.62 84 ASN A N 1
ATOM 636 C CA . ASN A 1 84 ? 6.075 1.921 -39.874 1.00 92.62 84 ASN A CA 1
ATOM 637 C C . ASN A 1 84 ? 6.283 0.406 -39.764 1.00 92.62 84 ASN A C 1
ATOM 639 O O . ASN A 1 84 ? 5.486 -0.354 -40.304 1.00 92.62 84 ASN A O 1
ATOM 643 N N . GLU A 1 85 ? 7.307 -0.030 -39.032 1.00 89.69 85 GLU A N 1
ATOM 644 C CA . GLU A 1 85 ? 7.681 -1.442 -38.904 1.00 89.69 85 GLU A CA 1
ATOM 645 C C . GLU A 1 85 ? 6.641 -2.268 -38.131 1.00 89.69 85 GLU A C 1
ATOM 647 O O . GLU A 1 85 ? 6.256 -3.344 -38.592 1.00 89.69 85 GLU A O 1
ATOM 652 N N . GLU A 1 86 ? 6.156 -1.771 -36.989 1.00 88.12 86 GLU A N 1
ATOM 653 C CA . GLU A 1 86 ? 5.272 -2.536 -36.094 1.00 88.12 86 GLU A CA 1
ATOM 654 C C . GLU A 1 86 ? 3.776 -2.290 -36.379 1.00 88.12 86 GLU A C 1
ATOM 656 O O . GLU A 1 86 ? 2.947 -3.181 -36.181 1.00 88.12 86 GLU A O 1
ATOM 661 N N . TYR A 1 87 ? 3.407 -1.106 -36.889 1.00 87.56 87 TYR A N 1
ATOM 662 C CA . TYR A 1 87 ? 2.002 -0.732 -37.131 1.00 87.56 87 TYR A CA 1
ATOM 663 C C . TYR A 1 87 ? 1.667 -0.457 -38.606 1.00 87.56 87 TYR A C 1
ATOM 665 O O . TYR A 1 87 ? 0.493 -0.385 -38.973 1.00 87.56 87 TYR A O 1
ATOM 673 N N . GLY A 1 88 ? 2.665 -0.289 -39.478 1.00 89.62 88 GLY A N 1
ATOM 674 C CA . GLY A 1 88 ? 2.441 0.094 -40.875 1.00 89.62 88 GLY A CA 1
ATOM 675 C C . GLY A 1 88 ? 2.013 1.552 -41.060 1.00 89.62 88 GLY A C 1
ATOM 676 O O . GLY A 1 88 ? 1.432 1.883 -42.095 1.00 89.62 88 GLY A O 1
ATOM 677 N N . LEU A 1 89 ? 2.253 2.433 -40.078 1.00 87.81 89 LEU A N 1
ATOM 678 C CA . LEU A 1 89 ? 2.003 3.866 -40.255 1.00 87.81 89 LEU A CA 1
ATOM 679 C C . LEU A 1 89 ? 3.106 4.474 -41.124 1.00 87.81 89 LEU A C 1
ATOM 681 O O . LEU A 1 89 ? 4.278 4.461 -40.761 1.00 87.81 89 LEU A O 1
ATOM 685 N N . ASP A 1 90 ? 2.723 5.025 -42.270 1.00 82.38 90 ASP A N 1
ATOM 686 C CA . ASP A 1 90 ? 3.611 5.755 -43.175 1.00 82.38 90 ASP A CA 1
ATOM 687 C C . ASP A 1 90 ? 3.109 7.199 -43.365 1.00 82.38 90 ASP A C 1
ATOM 689 O O . ASP A 1 90 ? 1.915 7.483 -43.218 1.00 82.38 90 ASP A O 1
ATOM 693 N N . GLY A 1 91 ? 4.014 8.119 -43.697 1.00 77.50 91 GLY A N 1
ATOM 694 C CA . GLY A 1 91 ? 3.715 9.524 -43.981 1.00 77.50 91 GLY A CA 1
ATOM 695 C C . GLY A 1 91 ? 3.794 10.481 -42.781 1.00 77.50 91 GLY A C 1
ATOM 696 O O . GLY A 1 91 ? 4.550 10.282 -41.828 1.00 77.50 91 GLY A O 1
ATOM 697 N N . ASP A 1 92 ? 3.043 11.587 -42.858 1.00 75.75 92 ASP A N 1
ATOM 698 C CA . ASP A 1 92 ? 3.040 12.645 -41.838 1.00 75.75 92 ASP A CA 1
ATOM 699 C C . ASP A 1 92 ? 2.193 12.245 -40.621 1.00 75.75 92 ASP A C 1
ATOM 701 O O . ASP A 1 92 ? 1.010 12.568 -40.494 1.00 75.75 92 ASP A O 1
ATOM 705 N N . ILE A 1 93 ? 2.830 11.526 -39.698 1.00 82.31 93 ILE A N 1
ATOM 706 C CA . ILE A 1 93 ? 2.259 11.177 -38.397 1.00 82.31 93 ILE A CA 1
ATOM 707 C C . ILE A 1 93 ? 2.422 12.374 -37.453 1.00 82.31 93 ILE A C 1
ATOM 709 O O . ILE A 1 93 ? 3.537 12.820 -37.172 1.00 82.31 93 ILE A O 1
ATOM 713 N N . SER A 1 94 ? 1.304 12.880 -36.930 1.00 85.62 94 SER A N 1
ATOM 714 C CA . SER A 1 94 ? 1.310 13.853 -35.836 1.00 85.62 94 SER A CA 1
ATOM 715 C C . SER A 1 94 ? 1.471 13.124 -34.507 1.00 85.62 94 SER A C 1
ATOM 717 O O . SER A 1 94 ? 0.677 12.244 -34.179 1.00 85.62 94 SER A O 1
ATOM 719 N N . PHE A 1 95 ? 2.479 13.499 -33.727 1.00 89.75 95 PHE A N 1
ATOM 720 C CA . PHE A 1 95 ? 2.711 12.946 -32.398 1.00 89.75 95 PHE A CA 1
ATOM 721 C C . PHE A 1 95 ? 3.038 14.054 -31.399 1.00 89.75 95 PHE A C 1
ATOM 723 O O . PHE A 1 95 ? 3.521 15.133 -31.749 1.00 89.75 95 PHE A O 1
ATOM 730 N N . LYS A 1 96 ? 2.773 13.772 -30.124 1.00 91.56 96 LYS A N 1
ATOM 731 C CA . LYS A 1 96 ? 3.065 14.663 -29.003 1.00 91.56 96 LYS A CA 1
ATOM 732 C C . LYS A 1 96 ? 3.900 13.909 -27.980 1.00 91.56 96 LYS A C 1
ATOM 734 O O . LYS A 1 96 ? 3.450 12.896 -27.453 1.00 91.56 96 LYS A O 1
ATOM 739 N N . LEU A 1 97 ? 5.081 14.436 -27.659 1.00 92.12 97 LEU A N 1
ATOM 740 C CA . LEU A 1 97 ? 5.896 13.901 -26.573 1.00 92.12 97 LEU A CA 1
ATOM 741 C C . LEU A 1 97 ? 5.161 14.082 -25.238 1.00 92.12 97 LEU A C 1
ATOM 743 O O . LEU A 1 97 ? 4.774 15.197 -24.880 1.00 92.12 97 LEU A O 1
ATOM 747 N N . ILE A 1 98 ? 4.975 12.980 -24.513 1.00 92.69 98 ILE A N 1
ATOM 748 C CA . ILE A 1 98 ? 4.361 12.983 -23.180 1.00 92.69 98 ILE A CA 1
ATOM 749 C C . ILE A 1 98 ? 5.419 13.170 -22.090 1.00 92.69 98 ILE A C 1
ATOM 751 O O . ILE A 1 98 ? 5.190 13.907 -21.134 1.00 92.69 98 ILE A O 1
ATOM 755 N N . GLY A 1 99 ? 6.588 12.548 -22.243 1.00 91.69 99 GLY A N 1
ATOM 756 C CA . GLY A 1 99 ? 7.703 12.680 -21.311 1.00 91.69 99 GLY A CA 1
ATOM 757 C C . GLY A 1 99 ? 8.810 11.668 -21.589 1.00 91.69 99 GLY A C 1
ATOM 758 O O . GLY A 1 99 ? 8.693 10.853 -22.501 1.00 91.69 99 GLY A O 1
ATOM 759 N N . LYS A 1 100 ? 9.868 11.724 -20.776 1.00 89.38 100 LYS A N 1
ATOM 760 C CA . LYS A 1 100 ? 10.964 10.747 -20.747 1.00 89.38 100 LYS A CA 1
ATOM 761 C C . LYS A 1 100 ? 11.076 10.155 -19.346 1.00 89.38 100 LYS A C 1
ATOM 763 O O . LYS A 1 100 ? 10.793 10.842 -18.363 1.00 89.38 100 LYS A O 1
ATOM 768 N N . LYS A 1 101 ? 11.483 8.891 -19.250 1.00 87.31 101 LYS A N 1
ATOM 769 C CA . LYS A 1 101 ? 11.721 8.218 -17.971 1.00 87.31 101 LYS A CA 1
ATOM 770 C C . LYS A 1 101 ? 12.840 7.194 -18.114 1.00 87.31 101 LYS A C 1
ATOM 772 O O . LYS A 1 101 ? 12.849 6.433 -19.075 1.00 87.31 101 LYS A O 1
ATOM 777 N N . ILE A 1 102 ? 13.744 7.167 -17.139 1.00 84.12 102 ILE A N 1
ATOM 778 C CA . ILE A 1 102 ? 14.754 6.117 -17.012 1.00 84.12 102 ILE A CA 1
ATOM 779 C C . ILE A 1 102 ? 14.099 4.912 -16.344 1.00 84.12 102 ILE A C 1
ATOM 781 O O . ILE A 1 102 ? 13.515 5.021 -15.262 1.00 84.12 102 ILE A O 1
ATOM 785 N N . PHE A 1 103 ? 14.191 3.762 -17.001 1.00 75.38 103 PHE A N 1
ATOM 786 C CA . PHE A 1 103 ? 13.769 2.485 -16.444 1.00 75.38 103 PHE A CA 1
ATOM 787 C C . PHE A 1 103 ? 15.008 1.755 -15.932 1.00 75.38 103 PHE A C 1
ATOM 789 O O . PHE A 1 103 ? 15.642 0.998 -16.663 1.00 75.38 103 PHE A O 1
ATOM 796 N N . SER A 1 104 ? 15.376 2.026 -14.678 1.00 68.19 104 SER A N 1
ATOM 797 C CA . SER A 1 104 ? 16.460 1.300 -14.019 1.00 68.19 104 SER A CA 1
ATOM 798 C C . SER A 1 104 ? 16.016 -0.128 -13.698 1.00 68.19 104 SER A C 1
ATOM 800 O O . SER A 1 104 ? 14.920 -0.349 -13.174 1.00 68.19 104 SER A O 1
ATOM 802 N N . ARG A 1 105 ? 16.880 -1.099 -14.008 1.00 72.44 105 ARG A N 1
ATOM 803 C CA . ARG A 1 105 ? 16.718 -2.496 -13.585 1.00 72.44 105 ARG A CA 1
ATOM 804 C C . ARG A 1 105 ? 17.248 -2.749 -12.179 1.00 72.44 105 ARG A C 1
ATOM 806 O O . ARG A 1 105 ? 17.021 -3.838 -11.671 1.00 72.44 105 ARG A O 1
ATOM 813 N N . GLU A 1 106 ? 17.867 -1.761 -11.538 1.00 79.88 106 GLU A N 1
ATOM 814 C CA . GLU A 1 106 ? 18.438 -1.881 -10.192 1.00 79.88 106 GLU A CA 1
ATOM 815 C C . GLU A 1 106 ? 17.432 -2.475 -9.202 1.00 79.88 106 GLU A C 1
ATOM 817 O O . GLU A 1 106 ? 17.712 -3.475 -8.554 1.00 79.88 106 GLU A O 1
ATOM 822 N N . VAL A 1 107 ? 16.205 -1.947 -9.166 1.00 83.25 107 VAL A N 1
ATOM 823 C CA . VAL A 1 107 ? 15.143 -2.467 -8.290 1.00 83.25 107 VAL A CA 1
ATOM 824 C C . VAL A 1 107 ? 14.827 -3.937 -8.589 1.00 83.25 107 VAL A C 1
ATOM 826 O O . VAL A 1 107 ? 14.684 -4.741 -7.671 1.00 83.25 107 VAL A O 1
ATOM 829 N N . ILE A 1 108 ? 14.752 -4.304 -9.872 1.00 79.69 108 ILE A N 1
ATOM 830 C CA . ILE A 1 108 ? 14.495 -5.684 -10.310 1.00 79.69 108 ILE A CA 1
ATOM 831 C C . ILE A 1 108 ? 15.645 -6.600 -9.887 1.00 79.69 108 ILE A C 1
ATOM 833 O O . ILE A 1 108 ? 15.411 -7.721 -9.449 1.00 79.69 108 ILE A O 1
ATOM 837 N N . GLU A 1 109 ? 16.884 -6.142 -10.021 1.00 82.69 109 GLU A N 1
ATOM 838 C CA . GLU A 1 109 ? 18.077 -6.910 -9.673 1.00 82.69 109 GLU A CA 1
ATOM 839 C C . GLU A 1 109 ? 18.206 -7.116 -8.169 1.00 82.69 109 GLU A C 1
ATOM 841 O O . GLU A 1 109 ? 18.496 -8.236 -7.741 1.00 82.69 109 GLU A O 1
ATOM 846 N N . ILE A 1 110 ? 17.923 -6.082 -7.372 1.00 88.44 110 ILE A N 1
ATOM 847 C CA . ILE A 1 110 ? 17.902 -6.197 -5.916 1.00 88.44 110 ILE A CA 1
ATOM 848 C C . ILE A 1 110 ? 16.832 -7.215 -5.504 1.00 88.44 110 ILE A C 1
ATOM 850 O O . ILE A 1 110 ? 17.154 -8.179 -4.815 1.00 88.44 110 ILE A O 1
ATOM 854 N N . PHE A 1 111 ? 15.588 -7.085 -5.976 1.00 86.31 111 PHE A N 1
ATOM 855 C CA . PHE A 1 111 ? 14.529 -8.047 -5.644 1.00 86.31 111 PHE A CA 1
ATOM 856 C C . PHE A 1 111 ? 14.830 -9.469 -6.136 1.00 86.31 111 PHE A C 1
ATOM 858 O O . PHE A 1 111 ? 14.589 -10.422 -5.395 1.00 86.31 111 PHE A O 1
ATOM 865 N N . ARG A 1 112 ? 15.458 -9.631 -7.309 1.00 83.81 112 ARG A N 1
ATOM 866 C CA . ARG A 1 112 ? 15.928 -10.941 -7.788 1.00 83.81 112 ARG A CA 1
ATOM 867 C C . ARG A 1 112 ? 16.970 -11.547 -6.857 1.00 83.81 112 ARG A C 1
ATOM 869 O O . ARG A 1 112 ? 16.921 -12.748 -6.598 1.00 83.81 112 ARG A O 1
ATOM 876 N N . ARG A 1 113 ? 17.886 -10.734 -6.321 1.00 89.69 113 ARG A N 1
ATOM 877 C CA . ARG A 1 113 ? 18.859 -11.171 -5.308 1.00 89.69 113 ARG A CA 1
ATOM 878 C C . ARG A 1 113 ? 18.170 -11.597 -4.012 1.00 89.69 113 ARG A C 1
ATOM 880 O O . ARG A 1 113 ? 18.588 -12.584 -3.420 1.00 89.69 113 ARG A O 1
ATOM 887 N N . LEU A 1 114 ? 17.077 -10.926 -3.643 1.00 84.69 114 LEU A N 1
ATOM 888 C CA . LEU A 1 114 ? 16.217 -11.306 -2.515 1.00 84.69 114 LEU A CA 1
ATOM 889 C C . LEU A 1 114 ? 15.327 -12.536 -2.792 1.00 84.69 114 LEU A C 1
ATOM 891 O O . LEU A 1 114 ? 14.577 -12.959 -1.910 1.00 84.69 114 LEU A O 1
ATOM 895 N N . GLY A 1 115 ? 15.416 -13.132 -3.986 1.00 80.94 115 GLY A N 1
ATOM 896 C CA . GLY A 1 115 ? 14.684 -14.339 -4.374 1.00 80.94 115 GLY A CA 1
ATOM 897 C C . GLY A 1 115 ? 13.349 -14.094 -5.081 1.00 80.94 115 GLY A C 1
ATOM 898 O O . GLY A 1 115 ? 12.620 -15.059 -5.301 1.00 80.94 115 GLY A O 1
ATOM 899 N N . GLU A 1 116 ? 13.032 -12.850 -5.455 1.00 81.75 116 GLU A N 1
ATOM 900 C CA . GLU A 1 116 ? 11.807 -12.495 -6.179 1.00 81.75 116 GLU A CA 1
ATOM 901 C C . GLU A 1 116 ? 12.076 -12.251 -7.669 1.00 81.75 116 GLU A C 1
ATOM 903 O O . GLU A 1 116 ? 12.812 -11.339 -8.042 1.00 81.75 116 GLU A O 1
ATOM 908 N N . ASP A 1 117 ? 11.450 -13.045 -8.540 1.00 73.50 117 ASP A N 1
ATOM 909 C CA . ASP A 1 117 ? 11.580 -12.893 -9.991 1.00 73.50 117 ASP A CA 1
ATOM 910 C C . ASP A 1 117 ? 10.263 -12.403 -10.598 1.00 73.50 117 ASP A C 1
ATOM 912 O O . ASP A 1 117 ? 9.278 -13.141 -10.689 1.00 73.50 117 ASP A O 1
ATOM 916 N N . PHE A 1 118 ? 10.256 -11.144 -11.037 1.00 68.00 118 PHE A N 1
ATOM 917 C CA . PHE A 1 118 ? 9.085 -10.516 -11.637 1.00 68.00 118 PHE A CA 1
ATOM 918 C C . PHE A 1 118 ? 8.746 -11.169 -12.981 1.00 68.00 118 PHE A C 1
ATOM 920 O O . PHE A 1 118 ? 9.374 -10.896 -14.007 1.00 68.00 118 PHE A O 1
ATOM 927 N N . LYS A 1 119 ? 7.719 -12.023 -12.987 1.00 58.06 119 LYS A N 1
ATOM 928 C CA . LYS A 1 119 ? 7.168 -12.611 -14.213 1.00 58.06 119 LYS A CA 1
ATOM 929 C C . LYS A 1 119 ? 6.030 -11.733 -14.745 1.00 58.06 119 LYS A C 1
ATOM 931 O O . LYS A 1 119 ? 5.131 -11.410 -13.973 1.00 58.06 119 LYS A O 1
ATOM 936 N N . PRO A 1 120 ? 5.968 -11.448 -16.061 1.00 50.03 120 PRO A N 1
ATOM 937 C CA . PRO A 1 120 ? 4.894 -10.656 -16.679 1.00 50.03 120 PRO A CA 1
ATOM 938 C C . PRO A 1 120 ? 3.467 -11.206 -16.479 1.00 50.03 120 PRO A C 1
ATOM 940 O O . PRO A 1 120 ? 2.496 -10.555 -16.846 1.00 50.03 120 PRO A O 1
ATOM 943 N N . ALA A 1 121 ? 3.312 -12.414 -15.930 1.00 44.06 121 ALA A N 1
ATOM 944 C CA . ALA A 1 121 ? 2.024 -13.066 -15.702 1.00 44.06 121 ALA A CA 1
ATOM 945 C C . ALA A 1 121 ? 1.271 -12.586 -14.441 1.00 44.06 121 ALA A C 1
ATOM 947 O O . ALA A 1 121 ? 0.185 -13.093 -14.177 1.00 44.06 121 ALA A O 1
ATOM 948 N N . SER A 1 122 ? 1.785 -11.614 -13.681 1.00 39.66 122 SER A N 1
ATOM 949 C CA . SER A 1 122 ? 1.134 -11.069 -12.470 1.00 39.66 122 SER A CA 1
ATOM 950 C C . SER A 1 122 ? -0.036 -10.107 -12.751 1.00 39.66 122 SER A C 1
ATOM 952 O O . SER A 1 122 ? -0.536 -9.417 -11.864 1.00 39.66 122 SER A O 1
ATOM 954 N N . GLY A 1 123 ? -0.517 -10.067 -13.995 1.00 39.31 123 GLY A N 1
ATOM 955 C CA . GLY A 1 123 ? -1.656 -9.258 -14.399 1.00 39.31 123 GLY A CA 1
ATOM 956 C C . GLY A 1 123 ? -2.955 -9.694 -13.720 1.00 39.31 123 GLY A C 1
ATOM 957 O O . GLY A 1 123 ? -3.523 -10.728 -14.057 1.00 39.31 123 GLY A O 1
ATOM 958 N N . ALA A 1 124 ? -3.453 -8.815 -12.852 1.00 38.06 124 ALA A N 1
ATOM 959 C CA . ALA A 1 124 ? -4.797 -8.797 -12.282 1.00 38.06 124 ALA A CA 1
ATOM 960 C C . ALA A 1 124 ? -5.090 -9.852 -11.205 1.00 38.06 124 ALA A C 1
ATOM 962 O O . ALA A 1 124 ? -5.892 -10.755 -11.416 1.00 38.06 124 ALA A O 1
ATOM 963 N N . LEU A 1 125 ? -4.541 -9.642 -10.003 1.00 45.25 125 LEU A N 1
ATOM 964 C CA . LEU A 1 125 ? -5.320 -9.551 -8.759 1.00 45.25 125 LEU A CA 1
ATOM 965 C C . LEU A 1 125 ? -4.415 -9.057 -7.614 1.00 45.25 125 LEU A C 1
ATOM 967 O O . LEU A 1 125 ? -3.525 -9.763 -7.173 1.00 45.25 125 LEU A O 1
ATOM 971 N N . ALA A 1 126 ? -4.711 -7.833 -7.152 1.00 50.75 126 ALA A N 1
ATOM 972 C CA . ALA A 1 126 ? -4.182 -7.139 -5.969 1.00 50.75 126 ALA A CA 1
ATOM 973 C C . ALA A 1 126 ? -2.743 -6.565 -6.018 1.00 50.75 126 ALA A C 1
ATOM 975 O O . ALA A 1 126 ? -1.866 -6.975 -5.266 1.00 50.75 126 ALA A O 1
ATOM 976 N N . LEU A 1 127 ? -2.574 -5.447 -6.746 1.00 57.25 127 LEU A N 1
ATOM 977 C CA . LEU A 1 127 ? -1.375 -4.585 -6.665 1.00 57.25 127 LEU A CA 1
ATOM 978 C C . LEU A 1 127 ? -0.994 -4.205 -5.219 1.00 57.25 127 LEU A C 1
ATOM 980 O O . LEU A 1 127 ? 0.181 -4.051 -4.909 1.00 57.25 127 LEU A O 1
ATOM 984 N N . SER A 1 128 ? -1.969 -4.045 -4.319 1.00 59.53 128 SER A N 1
ATOM 985 C CA . SER A 1 128 ? -1.715 -3.750 -2.901 1.00 59.53 128 SER A CA 1
ATOM 986 C C . SER A 1 128 ? -1.145 -4.944 -2.125 1.00 59.53 128 SER A C 1
ATOM 988 O O . SER A 1 128 ? -0.302 -4.752 -1.245 1.00 59.53 128 SER A O 1
ATOM 990 N N . GLN A 1 129 ? -1.553 -6.173 -2.458 1.00 58.56 129 GLN A N 1
ATOM 991 C CA . GLN A 1 129 ? -0.983 -7.392 -1.872 1.00 58.56 129 GLN A CA 1
ATOM 992 C C . GLN A 1 129 ? 0.452 -7.601 -2.350 1.00 58.56 129 GLN A C 1
ATOM 994 O O . GLN A 1 129 ? 1.320 -7.863 -1.519 1.00 58.56 129 GLN A O 1
ATOM 999 N N . ASP A 1 130 ? 0.714 -7.381 -3.641 1.00 67.50 130 ASP A N 1
ATOM 1000 C CA . ASP A 1 130 ? 2.063 -7.457 -4.209 1.00 67.50 130 ASP A CA 1
ATOM 1001 C C . ASP A 1 130 ? 3.001 -6.437 -3.554 1.00 67.50 130 ASP A C 1
ATOM 1003 O O . ASP A 1 130 ? 4.100 -6.781 -3.130 1.00 67.50 130 ASP A O 1
ATOM 1007 N N . LEU A 1 131 ? 2.554 -5.188 -3.376 1.00 71.81 131 LEU A N 1
ATOM 1008 C CA . LEU A 1 131 ? 3.353 -4.169 -2.686 1.00 71.81 131 LEU A CA 1
ATOM 1009 C C . LEU A 1 131 ? 3.643 -4.542 -1.233 1.00 71.81 131 LEU A C 1
ATOM 1011 O O . LEU A 1 131 ? 4.782 -4.415 -0.791 1.00 71.81 131 LEU A O 1
ATOM 1015 N N . SER A 1 132 ? 2.638 -5.044 -0.512 1.00 66.38 132 SER A N 1
ATOM 1016 C CA . SER A 1 132 ? 2.819 -5.495 0.872 1.00 66.38 132 SER A CA 1
ATOM 1017 C C . SER A 1 132 ? 3.806 -6.661 0.942 1.00 66.38 132 SER A C 1
ATOM 1019 O O . SER A 1 132 ? 4.641 -6.728 1.842 1.00 66.38 132 SER A O 1
ATOM 1021 N N . TYR A 1 133 ? 3.735 -7.595 -0.007 1.00 69.69 133 TYR A N 1
ATOM 1022 C CA . TYR A 1 133 ? 4.688 -8.692 -0.122 1.00 69.69 133 TYR A CA 1
ATOM 1023 C C . TYR A 1 133 ? 6.118 -8.178 -0.339 1.00 69.69 133 TYR A C 1
ATOM 1025 O O . TYR A 1 133 ? 7.024 -8.600 0.385 1.00 69.69 133 TYR A O 1
ATOM 1033 N N . LEU A 1 134 ? 6.309 -7.224 -1.255 1.00 78.44 134 LEU A N 1
ATOM 1034 C CA . LEU A 1 134 ? 7.614 -6.627 -1.530 1.00 78.44 134 LEU A CA 1
ATOM 1035 C C . LEU A 1 134 ? 8.170 -5.873 -0.316 1.00 78.44 134 LEU A C 1
ATOM 1037 O O . LEU A 1 134 ? 9.319 -6.112 0.044 1.00 78.44 134 LEU A O 1
ATOM 1041 N N . ASP A 1 135 ? 7.376 -5.041 0.370 1.00 73.62 135 ASP A N 1
ATOM 1042 C CA . ASP A 1 135 ? 7.821 -4.359 1.600 1.00 73.62 135 ASP A CA 1
ATOM 1043 C C . ASP A 1 135 ? 8.298 -5.365 2.651 1.00 73.62 135 ASP A C 1
ATOM 1045 O O . ASP A 1 135 ? 9.349 -5.203 3.272 1.00 73.62 135 ASP A O 1
ATOM 1049 N N . ASN A 1 136 ? 7.522 -6.436 2.838 1.00 66.00 136 ASN A N 1
ATOM 1050 C CA . ASN A 1 136 ? 7.853 -7.486 3.789 1.00 66.00 136 ASN A CA 1
ATOM 1051 C C . ASN A 1 136 ? 9.148 -8.203 3.398 1.00 66.00 136 ASN A C 1
ATOM 1053 O O . ASN A 1 136 ? 9.917 -8.584 4.277 1.00 66.00 136 ASN A O 1
ATOM 1057 N N . LEU A 1 137 ? 9.400 -8.395 2.102 1.00 74.56 137 LEU A N 1
ATOM 1058 C CA . LEU A 1 137 ? 10.647 -8.975 1.616 1.00 74.56 137 LEU A CA 1
ATOM 1059 C C . LEU A 1 137 ? 11.850 -8.069 1.922 1.00 74.56 137 LEU A C 1
ATOM 1061 O O . LEU A 1 137 ? 12.875 -8.577 2.373 1.00 74.56 137 LEU A O 1
ATOM 1065 N N . VAL A 1 138 ? 11.705 -6.747 1.770 1.00 77.19 138 VAL A N 1
ATOM 1066 C CA . VAL A 1 138 ? 12.743 -5.765 2.143 1.00 77.19 138 VAL A CA 1
ATOM 1067 C C . VAL A 1 138 ? 13.062 -5.832 3.636 1.00 77.19 138 VAL A C 1
ATOM 1069 O O . VAL A 1 138 ? 14.230 -5.856 4.007 1.00 77.19 138 VAL A O 1
ATOM 1072 N N . VAL A 1 139 ? 12.040 -5.898 4.494 1.00 71.56 139 VAL A N 1
ATOM 1073 C CA . VAL A 1 139 ? 12.225 -5.992 5.954 1.00 71.56 139 VAL A CA 1
ATOM 1074 C C . VAL A 1 139 ? 12.877 -7.322 6.351 1.00 71.56 139 VAL A C 1
ATOM 1076 O O . VAL A 1 139 ? 13.781 -7.347 7.179 1.00 71.56 139 VAL A O 1
ATOM 1079 N N . LYS A 1 140 ? 12.452 -8.435 5.740 1.00 63.78 140 LYS A N 1
ATOM 1080 C CA . LYS A 1 140 ? 12.970 -9.791 6.008 1.00 63.78 140 LYS A CA 1
ATOM 1081 C C . LYS A 1 140 ? 14.455 -9.967 5.738 1.00 63.78 140 LYS A C 1
ATOM 1083 O O . LYS A 1 140 ? 15.086 -10.816 6.358 1.00 63.78 140 LYS A O 1
ATOM 1088 N N . ARG A 1 141 ? 14.935 -9.293 4.701 1.00 77.06 141 ARG A N 1
ATOM 1089 C CA . ARG A 1 141 ? 16.264 -9.481 4.119 1.00 77.06 141 ARG A CA 1
ATOM 1090 C C . ARG A 1 141 ? 17.089 -8.211 4.266 1.00 77.06 141 ARG A C 1
ATOM 1092 O O . ARG A 1 141 ? 17.955 -7.931 3.446 1.00 77.06 141 ARG A O 1
ATOM 1099 N N . GLU A 1 142 ? 16.778 -7.403 5.279 1.00 77.38 142 GLU A N 1
ATOM 1100 C CA . GLU A 1 142 ? 17.448 -6.128 5.519 1.00 77.38 142 GLU A CA 1
ATOM 1101 C C . GLU A 1 142 ? 18.961 -6.305 5.719 1.00 77.38 142 GLU A C 1
ATOM 1103 O O . GLU A 1 142 ? 19.741 -5.460 5.291 1.00 77.38 142 GLU A O 1
ATOM 1108 N N . ASP A 1 143 ? 19.384 -7.421 6.309 1.00 82.44 143 ASP A N 1
ATOM 1109 C CA . ASP A 1 143 ? 20.785 -7.799 6.497 1.00 82.44 143 ASP A CA 1
ATOM 1110 C C . ASP A 1 143 ? 21.527 -8.111 5.184 1.00 82.44 143 ASP A C 1
ATOM 1112 O O . ASP A 1 143 ? 22.755 -8.030 5.135 1.00 82.44 143 ASP A O 1
ATOM 1116 N N . GLU A 1 144 ? 20.793 -8.405 4.108 1.00 87.94 144 GLU A N 1
ATOM 1117 C CA . GLU A 1 144 ? 21.314 -8.640 2.753 1.00 87.94 144 GLU A CA 1
ATOM 1118 C C . GLU A 1 144 ? 21.321 -7.363 1.881 1.00 87.94 144 GLU A C 1
ATOM 1120 O O . GLU A 1 144 ? 21.684 -7.403 0.695 1.00 87.94 144 GLU A O 1
ATOM 1125 N N . LEU A 1 145 ? 20.916 -6.221 2.452 1.00 88.00 145 LEU A N 1
ATOM 1126 C CA . LEU A 1 145 ? 20.788 -4.934 1.770 1.00 88.00 145 LEU A CA 1
ATOM 1127 C C . LEU A 1 145 ? 21.763 -3.896 2.329 1.00 88.00 145 LEU A C 1
ATOM 1129 O O . LEU A 1 145 ? 21.910 -3.706 3.536 1.00 88.00 145 LEU A O 1
ATOM 1133 N N . SER A 1 146 ? 22.387 -3.136 1.434 1.00 92.50 146 SER A N 1
ATOM 1134 C CA . SER A 1 146 ? 23.054 -1.895 1.826 1.00 92.50 146 SER A CA 1
ATOM 1135 C C . SER A 1 146 ? 22.026 -0.815 2.218 1.00 92.50 146 SER A C 1
ATOM 1137 O O . SER A 1 146 ? 20.884 -0.837 1.744 1.00 92.50 146 SER A O 1
ATOM 1139 N N . PRO A 1 147 ? 22.411 0.201 3.020 1.00 87.50 147 PRO A N 1
ATOM 1140 C CA . PRO A 1 147 ? 21.513 1.307 3.371 1.00 87.50 147 PRO A CA 1
ATOM 1141 C C . PRO A 1 147 ? 20.928 2.041 2.152 1.00 87.50 147 PRO A C 1
ATOM 1143 O O . PRO A 1 147 ? 19.785 2.502 2.184 1.00 87.50 147 PRO A O 1
ATOM 1146 N N . GLN A 1 148 ? 21.702 2.130 1.066 1.00 88.00 148 GLN A N 1
ATOM 1147 C CA . GLN A 1 148 ? 21.284 2.780 -0.174 1.00 88.00 148 GLN A CA 1
ATOM 1148 C C . GLN A 1 148 ? 20.275 1.928 -0.953 1.00 88.00 148 GLN A C 1
ATOM 1150 O O . GLN A 1 148 ? 19.254 2.455 -1.394 1.00 88.00 148 GLN A O 1
ATOM 1155 N N . GLU A 1 149 ? 20.497 0.614 -1.057 1.00 90.06 149 GLU A N 1
ATOM 1156 C CA . GLU A 1 149 ? 19.530 -0.305 -1.674 1.00 90.06 149 GLU A CA 1
ATOM 1157 C C . GLU A 1 149 ? 18.211 -0.304 -0.893 1.00 90.06 149 GLU A C 1
ATOM 1159 O O . GLU A 1 149 ? 17.148 -0.153 -1.491 1.00 90.06 149 GLU A O 1
ATOM 1164 N N . LYS A 1 150 ? 18.264 -0.368 0.447 1.00 85.12 150 LYS A N 1
ATOM 1165 C CA . LYS A 1 150 ? 17.065 -0.290 1.298 1.00 85.12 150 LYS A CA 1
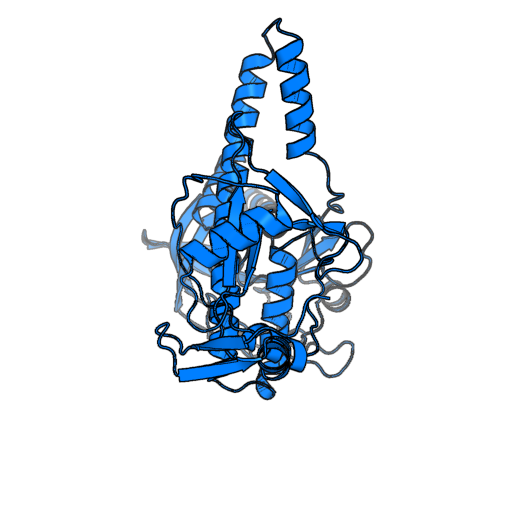ATOM 1166 C C . LYS A 1 150 ? 16.260 0.982 1.023 1.00 85.12 150 LYS A C 1
ATOM 1168 O O . LYS A 1 150 ? 15.050 0.909 0.822 1.00 85.12 150 LYS A O 1
ATOM 1173 N N . THR A 1 151 ? 16.932 2.133 0.991 1.00 85.50 151 THR A N 1
ATOM 1174 C CA . THR A 1 151 ? 16.291 3.426 0.701 1.00 85.50 151 THR A CA 1
ATOM 1175 C C . THR A 1 151 ? 15.631 3.407 -0.679 1.00 85.50 151 THR A C 1
ATOM 1177 O O . THR A 1 151 ? 14.448 3.717 -0.797 1.00 85.50 151 THR A O 1
ATOM 1180 N N . THR A 1 152 ? 16.350 2.926 -1.693 1.00 87.12 152 THR A N 1
ATOM 1181 C CA . THR A 1 152 ? 15.865 2.829 -3.078 1.00 87.12 152 THR A CA 1
ATOM 1182 C C . THR A 1 152 ? 14.605 1.963 -3.190 1.00 87.12 152 THR A C 1
ATOM 1184 O O . THR A 1 152 ? 13.630 2.363 -3.829 1.00 87.12 152 THR A O 1
ATOM 1187 N N . LEU A 1 153 ? 14.573 0.796 -2.536 1.00 86.62 153 LEU A N 1
ATOM 1188 C CA . LEU A 1 153 ? 13.405 -0.093 -2.559 1.00 86.62 153 LEU A CA 1
ATOM 1189 C C . LEU A 1 153 ? 12.190 0.508 -1.840 1.00 86.62 153 LEU A C 1
ATOM 1191 O O . LEU A 1 153 ? 11.062 0.392 -2.330 1.00 86.62 153 LEU A O 1
ATOM 1195 N N . ILE A 1 154 ? 12.407 1.151 -0.688 1.00 81.44 154 ILE A N 1
ATOM 1196 C CA . ILE A 1 154 ? 11.339 1.799 0.086 1.00 81.44 154 ILE A CA 1
ATOM 1197 C C . ILE A 1 154 ? 10.738 2.962 -0.706 1.00 81.44 154 ILE A C 1
ATOM 1199 O O . ILE A 1 154 ? 9.514 3.080 -0.788 1.00 81.44 154 ILE A O 1
ATOM 1203 N N . GLU A 1 155 ? 11.566 3.805 -1.322 1.00 82.88 155 GLU A N 1
ATOM 1204 C CA . GLU A 1 155 ? 11.094 4.914 -2.157 1.00 82.88 155 GLU A CA 1
ATOM 1205 C C . GLU A 1 155 ? 10.321 4.402 -3.378 1.00 82.88 155 GLU A C 1
ATOM 1207 O O . GLU A 1 155 ? 9.221 4.881 -3.674 1.00 82.88 155 GLU A O 1
ATOM 1212 N N . TYR A 1 156 ? 10.839 3.368 -4.048 1.00 84.06 156 TYR A N 1
ATOM 1213 C CA . TYR A 1 156 ? 10.195 2.772 -5.215 1.00 84.06 156 TYR A CA 1
ATOM 1214 C C . TYR A 1 156 ? 8.802 2.211 -4.896 1.00 84.06 156 TYR A C 1
ATOM 1216 O O . TYR A 1 156 ? 7.815 2.575 -5.544 1.00 84.06 156 TYR A O 1
ATOM 1224 N N . THR A 1 157 ? 8.699 1.353 -3.878 1.00 80.88 157 THR A N 1
ATOM 1225 C CA . THR A 1 157 ? 7.425 0.746 -3.450 1.00 80.88 157 THR A CA 1
ATOM 1226 C C . THR A 1 157 ? 6.435 1.799 -2.948 1.00 80.88 157 THR A C 1
ATOM 1228 O O . THR A 1 157 ? 5.249 1.742 -3.288 1.00 80.88 157 THR A O 1
ATOM 1231 N N . SER A 1 158 ? 6.912 2.821 -2.230 1.00 75.62 158 SER A N 1
ATOM 1232 C CA . SER A 1 158 ? 6.083 3.933 -1.749 1.00 75.62 158 SER A CA 1
ATOM 1233 C C . SER A 1 158 ? 5.475 4.744 -2.894 1.00 75.62 158 SER A C 1
ATOM 1235 O O . SER A 1 158 ? 4.278 5.038 -2.873 1.00 75.62 158 SER A O 1
ATOM 1237 N N . HIS A 1 159 ? 6.235 5.036 -3.952 1.00 78.88 159 HIS A N 1
ATOM 1238 C CA . HIS A 1 159 ? 5.695 5.733 -5.121 1.00 78.88 159 HIS A CA 1
ATOM 1239 C C . HIS A 1 159 ? 4.617 4.934 -5.857 1.00 78.88 159 HIS A C 1
ATOM 1241 O O . HIS A 1 159 ? 3.642 5.521 -6.335 1.00 78.88 159 HIS A O 1
ATOM 1247 N N . ILE A 1 160 ? 4.758 3.610 -5.960 1.00 78.31 160 ILE A N 1
ATOM 1248 C CA . ILE A 1 160 ? 3.712 2.772 -6.561 1.00 78.31 160 ILE A CA 1
ATOM 1249 C C . ILE A 1 160 ? 2.472 2.775 -5.664 1.00 78.31 160 ILE A C 1
ATOM 1251 O O . ILE A 1 160 ? 1.366 2.996 -6.157 1.00 78.31 160 ILE A O 1
ATOM 1255 N N . ARG A 1 161 ? 2.648 2.624 -4.349 1.00 73.81 161 ARG A N 1
ATOM 1256 C CA . ARG A 1 161 ? 1.564 2.676 -3.358 1.00 73.81 161 ARG A CA 1
ATOM 1257 C C . ARG A 1 161 ? 0.756 3.967 -3.454 1.00 73.81 161 ARG A C 1
ATOM 1259 O O . ARG A 1 161 ? -0.467 3.914 -3.541 1.00 73.81 161 ARG A O 1
ATOM 1266 N N . GLU A 1 162 ? 1.411 5.122 -3.540 1.00 74.00 162 GLU A N 1
ATOM 1267 C CA . GLU A 1 162 ? 0.725 6.405 -3.744 1.00 74.00 162 GLU A CA 1
ATOM 1268 C C . GLU A 1 162 ? -0.133 6.426 -5.018 1.00 74.00 162 GLU A C 1
ATOM 1270 O O . GLU A 1 162 ? -1.203 7.042 -5.054 1.00 74.00 162 GLU A O 1
ATOM 1275 N N . ARG A 1 163 ? 0.328 5.780 -6.095 1.00 76.81 163 ARG A N 1
ATOM 1276 C CA . ARG A 1 163 ? -0.427 5.679 -7.352 1.00 76.81 163 ARG A CA 1
ATOM 1277 C C . ARG A 1 163 ? -1.607 4.727 -7.217 1.00 76.81 163 ARG A C 1
ATOM 1279 O O . ARG A 1 163 ? -2.677 5.061 -7.716 1.00 76.81 163 ARG A O 1
ATOM 1286 N N . VAL A 1 164 ? -1.439 3.608 -6.516 1.00 72.12 164 VAL A N 1
ATOM 1287 C CA . VAL A 1 164 ? -2.526 2.666 -6.211 1.00 72.12 164 VAL A CA 1
ATOM 1288 C C . VAL A 1 164 ? -3.621 3.360 -5.403 1.00 72.12 164 VAL A C 1
ATOM 1290 O O . VAL A 1 164 ? -4.772 3.336 -5.826 1.00 72.12 164 VAL A O 1
ATOM 1293 N N . VAL A 1 165 ? -3.273 4.096 -4.343 1.00 70.50 165 VAL A N 1
ATOM 1294 C CA . VAL A 1 165 ? -4.246 4.872 -3.548 1.00 70.50 165 VAL A CA 1
ATOM 1295 C C . VAL A 1 165 ? -4.998 5.887 -4.419 1.00 70.50 165 VAL A C 1
ATOM 1297 O O . VAL A 1 165 ? -6.219 6.025 -4.314 1.00 70.50 165 VAL A O 1
ATOM 1300 N N . LYS A 1 166 ? -4.308 6.572 -5.343 1.00 75.25 166 LYS A N 1
ATOM 1301 C CA . LYS A 1 166 ? -4.958 7.483 -6.307 1.00 75.25 166 LYS A CA 1
ATOM 1302 C C . LYS A 1 166 ? -5.924 6.746 -7.237 1.00 75.25 166 LYS A C 1
ATOM 1304 O O . LYS A 1 166 ? -7.016 7.251 -7.491 1.00 75.25 166 LYS A O 1
ATOM 1309 N N . LEU A 1 167 ? -5.546 5.573 -7.743 1.00 73.69 167 LEU A N 1
ATOM 1310 C CA . LEU A 1 167 ? -6.409 4.752 -8.597 1.00 73.69 167 LEU A CA 1
ATOM 1311 C C . LEU A 1 167 ? -7.640 4.251 -7.839 1.00 73.69 167 LEU A C 1
ATOM 1313 O O . LEU A 1 167 ? -8.743 4.331 -8.374 1.00 73.69 167 LEU A O 1
ATOM 1317 N N . GLU A 1 168 ? -7.485 3.816 -6.591 1.00 69.81 168 GLU A N 1
ATOM 1318 C CA . GLU A 1 168 ? -8.602 3.419 -5.730 1.00 69.81 168 GLU A CA 1
ATOM 1319 C C . GLU A 1 168 ? -9.527 4.596 -5.412 1.00 69.81 168 GLU A C 1
ATOM 1321 O O . GLU A 1 168 ? -10.749 4.448 -5.446 1.00 69.81 168 GLU A O 1
ATOM 1326 N N . THR A 1 169 ? -8.967 5.789 -5.191 1.00 69.94 169 THR A N 1
ATOM 1327 C CA . THR A 1 169 ? -9.748 7.025 -5.022 1.00 69.94 169 THR A CA 1
ATOM 1328 C C . THR A 1 169 ? -10.606 7.298 -6.258 1.00 69.94 169 THR A C 1
ATOM 1330 O O . THR A 1 169 ? -11.818 7.499 -6.154 1.00 69.94 169 THR A O 1
ATOM 1333 N N . ILE A 1 170 ? -9.995 7.268 -7.448 1.00 76.12 170 ILE A N 1
ATOM 1334 C CA . ILE A 1 170 ? -10.695 7.466 -8.725 1.00 76.12 170 ILE A CA 1
ATOM 1335 C C . ILE A 1 170 ? -11.766 6.386 -8.912 1.00 76.12 170 ILE A C 1
ATOM 1337 O O . ILE A 1 170 ? -12.898 6.694 -9.288 1.00 76.12 170 ILE A O 1
ATOM 1341 N N . TYR A 1 171 ? -11.443 5.132 -8.602 1.00 74.31 171 TYR A N 1
ATOM 1342 C CA . TYR A 1 171 ? -12.376 4.017 -8.683 1.00 74.31 171 TYR A CA 1
ATOM 1343 C C . TYR A 1 171 ? -13.585 4.202 -7.753 1.00 74.31 171 TYR A C 1
ATOM 1345 O O . TYR A 1 171 ? -14.728 4.042 -8.186 1.00 74.31 171 TYR A O 1
ATOM 1353 N N . GLY A 1 172 ? -13.364 4.627 -6.505 1.00 70.69 172 GLY A N 1
ATOM 1354 C CA . GLY A 1 172 ? -14.424 4.957 -5.550 1.00 70.69 172 GLY A CA 1
ATOM 1355 C C . GLY A 1 172 ? -15.329 6.090 -6.040 1.00 70.69 172 GLY A C 1
ATOM 1356 O O . GLY A 1 172 ? -16.557 5.977 -5.982 1.00 70.69 172 GLY A O 1
ATOM 1357 N N . GLN A 1 173 ? -14.749 7.147 -6.616 1.00 77.62 173 GLN A N 1
ATOM 1358 C CA . GLN A 1 173 ? -15.506 8.247 -7.224 1.00 77.62 173 GLN A CA 1
ATOM 1359 C C . GLN A 1 173 ? -16.351 7.782 -8.416 1.00 77.62 173 GLN A C 1
ATOM 1361 O O . GLN A 1 173 ? -17.513 8.182 -8.540 1.00 77.62 173 GLN A O 1
ATOM 1366 N N . ILE A 1 174 ? -15.795 6.926 -9.281 1.00 79.50 174 ILE A N 1
ATOM 1367 C CA . ILE A 1 174 ? -16.523 6.311 -10.400 1.00 79.50 174 ILE A CA 1
ATOM 1368 C C . ILE A 1 174 ? -17.697 5.493 -9.859 1.00 79.50 174 ILE A C 1
ATOM 1370 O O . ILE A 1 174 ? -18.827 5.692 -10.305 1.00 79.50 174 ILE A O 1
ATOM 1374 N N . LYS A 1 175 ? -17.464 4.642 -8.853 1.00 76.38 175 LYS A N 1
ATOM 1375 C CA . LYS A 1 175 ? -18.500 3.810 -8.225 1.00 76.38 175 LYS A CA 1
ATOM 1376 C C . LYS A 1 175 ? -19.619 4.651 -7.603 1.00 76.38 175 LYS A C 1
ATOM 1378 O O . LYS A 1 175 ? -20.790 4.344 -7.815 1.00 76.38 175 LYS A O 1
ATOM 1383 N N . SER A 1 176 ? -19.285 5.733 -6.898 1.00 77.12 176 SER A N 1
ATOM 1384 C CA . SER A 1 176 ? -20.259 6.647 -6.278 1.00 77.12 176 SER A CA 1
ATOM 1385 C C . SER A 1 176 ? -21.124 7.380 -7.314 1.00 77.12 176 SER A C 1
ATOM 1387 O O . SER A 1 176 ? -22.361 7.362 -7.238 1.00 77.12 176 SER A O 1
ATOM 1389 N N . LYS A 1 177 ? -20.497 7.956 -8.351 1.00 81.25 177 LYS A N 1
ATOM 1390 C CA . LYS A 1 177 ? -21.219 8.595 -9.466 1.00 81.25 177 LYS A CA 1
ATOM 1391 C C . LYS A 1 177 ? -22.121 7.601 -10.189 1.00 81.25 177 LYS A C 1
ATOM 1393 O O . LYS A 1 177 ? -23.271 7.916 -10.493 1.00 81.25 177 LYS A O 1
ATOM 1398 N N . PHE A 1 178 ? -21.612 6.398 -10.435 1.00 82.38 178 PHE A N 1
ATOM 1399 C CA . PHE A 1 178 ? -22.359 5.342 -11.101 1.00 82.38 178 PHE A CA 1
ATOM 1400 C C . PHE A 1 178 ? -23.557 4.861 -10.269 1.00 82.38 178 PHE A C 1
ATOM 1402 O O . PHE A 1 178 ? -24.664 4.741 -10.794 1.00 82.38 178 PHE A O 1
ATOM 1409 N N . GLY A 1 179 ? -23.378 4.674 -8.958 1.00 78.06 179 GLY A N 1
ATOM 1410 C CA . GLY A 1 179 ? -24.463 4.333 -8.035 1.00 78.06 179 GLY A CA 1
ATOM 1411 C C . GLY A 1 179 ? -25.576 5.385 -8.022 1.00 78.06 179 GLY A C 1
ATOM 1412 O O . GLY A 1 179 ? -26.755 5.037 -8.097 1.00 78.06 179 GLY A O 1
ATOM 1413 N N . SER A 1 180 ? -25.204 6.669 -8.026 1.00 79.62 180 SER A N 1
ATOM 1414 C CA . SER A 1 180 ? -26.152 7.791 -8.094 1.00 79.62 180 SER A CA 1
ATOM 1415 C C . SER A 1 180 ? -26.942 7.804 -9.410 1.00 79.62 180 SER A C 1
ATOM 1417 O O . SER A 1 180 ? -28.163 7.968 -9.405 1.00 79.62 180 SER A O 1
ATOM 1419 N N . LEU A 1 181 ? -26.266 7.568 -10.543 1.00 80.44 181 LEU A N 1
ATOM 1420 C CA . LEU A 1 181 ? -26.906 7.452 -11.858 1.00 80.44 181 LEU A CA 1
ATOM 1421 C C . LEU A 1 181 ? -27.923 6.308 -11.890 1.00 80.44 181 LEU A C 1
ATOM 1423 O O . LEU A 1 181 ? -29.050 6.519 -12.339 1.00 80.44 181 LEU A O 1
ATOM 1427 N N . LYS A 1 182 ? -27.557 5.129 -11.372 1.00 76.12 182 LYS A N 1
ATOM 1428 C CA . LYS A 1 182 ? -28.422 3.939 -11.312 1.00 76.12 182 LYS A CA 1
ATOM 1429 C C . LYS A 1 182 ? -29.682 4.186 -10.475 1.00 76.12 182 LYS A C 1
ATOM 1431 O O . LYS A 1 182 ? -30.786 3.871 -10.921 1.00 76.12 182 LYS A O 1
ATOM 1436 N N . GLN A 1 183 ? -29.546 4.803 -9.298 1.00 73.81 183 GLN A N 1
ATOM 1437 C CA . GLN A 1 183 ? -30.696 5.161 -8.455 1.00 73.81 183 GLN A CA 1
ATOM 1438 C C . GLN A 1 183 ? -31.638 6.151 -9.161 1.00 73.81 183 GLN A C 1
ATOM 1440 O O . GLN A 1 183 ? -32.851 5.958 -9.142 1.00 73.81 183 GLN A O 1
ATOM 1445 N N . GLY A 1 184 ? -31.095 7.156 -9.858 1.00 69.25 184 GLY A N 1
ATOM 1446 C CA . GLY A 1 184 ? -31.893 8.146 -10.594 1.00 69.25 184 GLY A CA 1
ATOM 1447 C C . GLY A 1 184 ? -32.588 7.614 -11.856 1.00 69.25 184 GLY A C 1
ATOM 1448 O O . GLY A 1 184 ? -33.637 8.124 -12.241 1.00 69.25 184 GLY A O 1
ATOM 1449 N N . THR A 1 185 ? -32.044 6.576 -12.501 1.00 65.94 185 THR A N 1
ATOM 1450 C CA . THR A 1 185 ? -32.587 6.001 -13.755 1.00 65.94 185 THR A CA 1
ATOM 1451 C C . THR A 1 185 ? -33.478 4.777 -13.559 1.00 65.94 185 THR A C 1
ATOM 1453 O O . THR A 1 185 ? -34.104 4.331 -14.524 1.00 65.94 185 THR A O 1
ATOM 1456 N N . SER A 1 186 ? -33.626 4.295 -12.320 1.00 59.94 186 SER A N 1
ATOM 1457 C CA . SER A 1 186 ? -34.513 3.175 -11.956 1.00 59.94 186 SER A CA 1
ATOM 1458 C C . SER A 1 186 ? -35.996 3.431 -12.289 1.00 59.94 186 SER A C 1
ATOM 1460 O O . SER A 1 186 ? -36.772 2.488 -12.394 1.00 59.94 186 SER A O 1
ATOM 1462 N N . ALA A 1 187 ? -36.389 4.692 -12.507 1.00 55.72 187 ALA A N 1
ATOM 1463 C CA . ALA A 1 187 ? -37.734 5.098 -12.931 1.00 55.72 187 ALA A CA 1
ATOM 1464 C C . ALA A 1 187 ? -37.850 5.437 -14.436 1.00 55.72 187 ALA A C 1
ATOM 1466 O O . ALA A 1 187 ? -38.922 5.824 -14.900 1.00 55.72 187 ALA A O 1
ATOM 1467 N N . SER A 1 188 ? -36.763 5.334 -15.211 1.00 60.75 188 SER A N 1
ATOM 1468 C CA . SER A 1 188 ? -36.776 5.652 -16.645 1.00 60.75 188 SER A CA 1
ATOM 1469 C C . SER A 1 188 ? -37.222 4.444 -17.477 1.00 60.75 188 SER A C 1
ATOM 1471 O O . SER A 1 188 ? -36.735 3.337 -17.274 1.00 60.75 188 SER A O 1
ATOM 1473 N N . GLY A 1 189 ? -38.121 4.649 -18.445 1.00 69.81 189 GLY A N 1
ATOM 1474 C CA . GLY A 1 189 ? -38.583 3.600 -19.370 1.00 69.81 189 GLY A CA 1
ATOM 1475 C C . GLY A 1 189 ? -37.603 3.262 -20.505 1.00 69.81 189 GLY A C 1
ATOM 1476 O O . GLY A 1 189 ? -38.007 2.649 -21.489 1.00 69.81 189 GLY A O 1
ATOM 1477 N N . ASN A 1 190 ? -36.342 3.704 -20.425 1.00 82.69 190 ASN A N 1
ATOM 1478 C CA . ASN A 1 190 ? -35.343 3.490 -21.474 1.00 82.69 190 ASN A CA 1
ATOM 1479 C C . ASN A 1 190 ? -34.574 2.184 -21.225 1.00 82.69 190 ASN A C 1
ATOM 1481 O O . ASN A 1 190 ? -33.620 2.147 -20.448 1.00 82.69 190 ASN A O 1
ATOM 1485 N N . THR A 1 191 ? -34.989 1.125 -21.915 1.00 81.12 191 THR A N 1
ATOM 1486 C CA . THR A 1 191 ? -34.433 -0.228 -21.778 1.00 81.12 191 THR A CA 1
ATOM 1487 C C . THR A 1 191 ? -32.957 -0.314 -22.173 1.00 81.12 191 THR A C 1
ATOM 1489 O O . THR A 1 191 ? -32.175 -0.925 -21.454 1.00 81.12 191 THR A O 1
ATOM 1492 N N . LEU A 1 192 ? -32.531 0.379 -23.237 1.00 83.81 192 LEU A N 1
ATOM 1493 C CA . LEU A 1 192 ? -31.129 0.381 -23.679 1.00 83.81 192 LEU A CA 1
ATOM 1494 C C . LEU A 1 192 ? -30.191 0.965 -22.612 1.00 83.81 192 LEU A C 1
ATOM 1496 O O . LEU A 1 192 ? -29.093 0.453 -22.390 1.00 83.81 192 LEU A O 1
ATOM 1500 N N . LEU A 1 193 ? -30.623 2.040 -21.947 1.00 79.88 193 LEU A N 1
ATOM 1501 C CA . LEU A 1 193 ? -29.866 2.645 -20.855 1.00 79.88 193 LEU A CA 1
ATOM 1502 C C . LEU A 1 193 ? -29.782 1.700 -19.648 1.00 79.88 193 LEU A C 1
ATOM 1504 O O . LEU A 1 193 ? -28.706 1.556 -19.073 1.00 79.88 193 LEU A O 1
ATOM 1508 N N . GLN A 1 194 ? -30.877 1.027 -19.288 1.00 79.12 194 GLN A N 1
ATOM 1509 C CA . GLN A 1 194 ? -30.895 0.050 -18.191 1.00 79.12 194 GLN A CA 1
ATOM 1510 C C . GLN A 1 194 ? -29.979 -1.151 -18.459 1.00 79.12 194 GLN A C 1
ATOM 1512 O O . GLN A 1 194 ? -29.249 -1.577 -17.560 1.00 79.12 194 GLN A O 1
ATOM 1517 N N . ASP A 1 195 ? -29.960 -1.653 -19.693 1.00 82.81 195 ASP A N 1
ATOM 1518 C CA . ASP A 1 195 ? -29.081 -2.751 -20.100 1.00 82.81 195 ASP A CA 1
ATOM 1519 C C . ASP A 1 195 ? -27.609 -2.337 -20.011 1.00 82.81 195 ASP A C 1
ATOM 1521 O O . ASP A 1 195 ? -26.794 -3.047 -19.417 1.00 82.81 195 ASP A O 1
ATOM 1525 N N . LYS A 1 196 ? -27.267 -1.145 -20.519 1.00 82.25 196 LYS A N 1
ATOM 1526 C CA . LYS A 1 196 ? -25.901 -0.600 -20.443 1.00 82.25 196 LYS A CA 1
ATOM 1527 C C . LYS A 1 196 ? -25.453 -0.339 -19.010 1.00 82.25 196 LYS A C 1
ATOM 1529 O O . LYS A 1 196 ? -24.314 -0.644 -18.661 1.00 82.25 196 LYS A O 1
ATOM 1534 N N . LEU A 1 197 ? -26.339 0.181 -18.163 1.00 82.19 197 LEU A N 1
ATOM 1535 C CA . LEU A 1 197 ? -26.051 0.349 -16.741 1.00 82.19 197 LEU A CA 1
ATOM 1536 C C . LEU A 1 197 ? -25.855 -1.006 -16.056 1.00 82.19 197 LEU A C 1
ATOM 1538 O O . LEU A 1 197 ? -24.965 -1.147 -15.232 1.00 82.19 197 LEU A O 1
ATOM 1542 N N . THR A 1 198 ? -26.617 -2.030 -16.418 1.00 80.50 198 THR A N 1
ATOM 1543 C CA . THR A 1 198 ? -26.445 -3.372 -15.849 1.00 80.50 198 THR A CA 1
ATOM 1544 C C . THR A 1 198 ? -25.133 -4.021 -16.303 1.00 80.50 198 THR A C 1
ATOM 1546 O O . THR A 1 198 ? -24.481 -4.705 -15.519 1.00 80.50 198 THR A O 1
ATOM 1549 N N . GLU A 1 199 ? -24.708 -3.797 -17.547 1.00 80.06 199 GLU A N 1
ATOM 1550 C CA . GLU A 1 199 ? -23.412 -4.249 -18.070 1.00 80.06 199 GLU A CA 1
ATOM 1551 C C . GLU A 1 199 ? -22.241 -3.599 -17.315 1.00 80.06 199 GLU A C 1
ATOM 1553 O O . GLU A 1 199 ? -21.339 -4.294 -16.850 1.00 80.06 199 GLU A O 1
ATOM 1558 N N . ILE A 1 200 ? -22.286 -2.279 -17.112 1.00 78.94 200 ILE A N 1
ATOM 1559 C CA . ILE A 1 200 ? -21.258 -1.560 -16.346 1.00 78.94 200 ILE A CA 1
ATOM 1560 C C . ILE A 1 200 ? -21.303 -1.949 -14.862 1.00 78.94 200 ILE A C 1
ATOM 1562 O O . ILE A 1 200 ? -20.257 -2.124 -14.245 1.00 78.94 200 ILE A O 1
ATOM 1566 N N . ASP A 1 201 ? -22.493 -2.135 -14.286 1.00 76.19 201 ASP A N 1
ATOM 1567 C CA . ASP A 1 201 ? -22.669 -2.594 -12.904 1.00 76.19 201 ASP A CA 1
ATOM 1568 C C . ASP A 1 201 ? -22.061 -3.976 -12.696 1.00 76.19 201 ASP A C 1
ATOM 1570 O O . ASP A 1 201 ? -21.413 -4.206 -11.678 1.00 76.19 201 ASP A O 1
ATOM 1574 N N . LYS A 1 202 ? -22.214 -4.865 -13.686 1.00 73.94 202 LYS A N 1
ATOM 1575 C CA . LYS A 1 202 ? -21.475 -6.120 -13.720 1.00 73.94 202 LYS A CA 1
ATOM 1576 C C . LYS A 1 202 ? -19.991 -5.823 -13.742 1.00 73.94 202 LYS A C 1
ATOM 1578 O O . LYS A 1 202 ? -19.338 -6.302 -12.851 1.00 73.94 202 LYS A O 1
ATOM 1583 N N . ILE A 1 203 ? -19.433 -5.010 -14.632 1.00 73.31 203 ILE A N 1
ATOM 1584 C CA . ILE A 1 203 ? -17.974 -4.758 -14.652 1.00 73.31 203 ILE A CA 1
ATOM 1585 C C . ILE A 1 203 ? -17.448 -4.209 -13.307 1.00 73.31 203 ILE A C 1
ATOM 1587 O O . ILE A 1 203 ? -16.444 -4.699 -12.799 1.00 73.31 203 ILE A O 1
ATOM 1591 N N . ILE A 1 204 ? -18.142 -3.240 -12.701 1.00 69.50 204 ILE A N 1
ATOM 1592 C CA . ILE A 1 204 ? -17.743 -2.589 -11.437 1.00 69.50 204 ILE A CA 1
ATOM 1593 C C . ILE A 1 204 ? -17.921 -3.521 -10.228 1.00 69.50 204 ILE A C 1
ATOM 1595 O O . ILE A 1 204 ? -17.127 -3.495 -9.289 1.00 69.50 204 ILE A O 1
ATOM 1599 N N . ASN A 1 205 ? -18.980 -4.328 -10.211 1.00 66.19 205 ASN A N 1
ATOM 1600 C CA . ASN A 1 205 ? -19.300 -5.214 -9.091 1.00 66.19 205 ASN A CA 1
ATOM 1601 C C . ASN A 1 205 ? -19.081 -6.691 -9.426 1.00 66.19 205 ASN A C 1
ATOM 1603 O O . ASN A 1 205 ? -19.568 -7.548 -8.686 1.00 66.19 205 ASN A O 1
ATOM 1607 N N . THR A 1 206 ? -18.381 -7.007 -10.524 1.00 56.50 206 THR A N 1
ATOM 1608 C CA . THR A 1 206 ? -18.029 -8.386 -10.867 1.00 56.50 206 THR A CA 1
ATOM 1609 C C . THR A 1 206 ? -17.203 -8.828 -9.692 1.00 56.50 206 THR A C 1
ATOM 1611 O O . THR A 1 206 ? -16.127 -8.286 -9.439 1.00 56.50 206 THR A O 1
ATOM 1614 N N . GLN A 1 207 ? -17.754 -9.777 -8.944 1.00 46.50 207 GLN A N 1
ATOM 1615 C CA . GLN A 1 207 ? -17.008 -10.513 -7.958 1.00 46.50 207 GLN A CA 1
ATOM 1616 C C . GLN A 1 207 ? -15.881 -11.209 -8.727 1.00 46.50 207 GLN A C 1
ATOM 1618 O O . GLN A 1 207 ? -16.012 -12.355 -9.145 1.00 46.50 207 GLN A O 1
ATOM 1623 N N . ALA A 1 208 ? -14.729 -10.545 -8.870 1.00 43.59 208 ALA A N 1
ATOM 1624 C CA . ALA A 1 208 ? -13.515 -11.246 -8.503 1.00 43.59 208 ALA A CA 1
ATOM 1625 C C . ALA A 1 208 ? -13.866 -11.889 -7.168 1.00 43.59 208 ALA A C 1
ATOM 1627 O O . ALA A 1 208 ? -14.358 -11.180 -6.289 1.00 43.59 208 ALA A O 1
ATOM 1628 N N . SER A 1 209 ? -13.8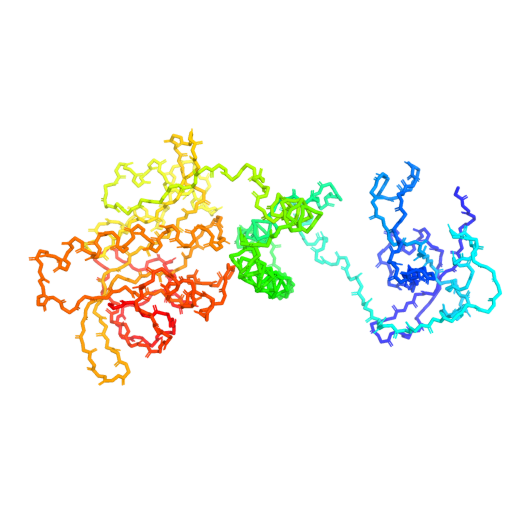05 -13.214 -7.099 1.00 40.91 209 SER A N 1
ATOM 1629 C CA . SER A 1 209 ? -14.155 -13.998 -5.925 1.00 40.91 209 SER A CA 1
ATOM 1630 C C . SER A 1 209 ? -13.333 -13.500 -4.739 1.00 40.91 209 SER A C 1
ATOM 1632 O O . SER A 1 209 ? -12.273 -14.037 -4.428 1.00 40.91 209 SER A O 1
ATOM 1634 N N . MET A 1 210 ? -13.779 -12.418 -4.111 1.00 50.56 210 MET A N 1
ATOM 1635 C CA . MET A 1 210 ? -13.263 -11.957 -2.850 1.00 50.56 210 MET A CA 1
ATOM 1636 C C . MET A 1 210 ? -13.780 -13.012 -1.900 1.00 50.56 210 MET A C 1
ATOM 1638 O O . MET A 1 210 ? -14.957 -12.997 -1.540 1.00 50.56 210 MET A O 1
ATOM 1642 N N . GLN A 1 211 ? -12.927 -13.995 -1.604 1.00 57.03 211 GLN A N 1
ATOM 1643 C CA . GLN A 1 211 ? -13.167 -14.911 -0.501 1.00 57.03 211 GLN A CA 1
ATOM 1644 C C . GLN A 1 211 ? -13.608 -14.053 0.679 1.00 57.03 211 GLN A C 1
ATOM 1646 O O . GLN A 1 211 ? -12.961 -13.040 0.967 1.00 57.03 211 GLN A O 1
ATOM 1651 N N . ALA A 1 212 ? -14.749 -14.384 1.285 1.00 68.50 212 ALA A N 1
ATOM 1652 C CA . ALA A 1 212 ? -15.302 -13.542 2.329 1.00 68.50 212 ALA A CA 1
ATOM 1653 C C . ALA A 1 212 ? -14.252 -13.393 3.436 1.00 68.50 212 ALA A C 1
ATOM 1655 O O . ALA A 1 212 ? -13.776 -14.385 3.985 1.00 68.50 212 ALA A O 1
ATOM 1656 N N . VAL A 1 213 ? -13.844 -12.154 3.713 1.00 79.69 213 VAL A N 1
ATOM 1657 C CA . VAL A 1 213 ? -12.865 -11.873 4.761 1.00 79.69 213 VAL A CA 1
ATOM 1658 C C . VAL A 1 213 ? -13.617 -11.606 6.054 1.00 79.69 213 VAL A C 1
ATOM 1660 O O . VAL A 1 213 ? -14.492 -10.743 6.095 1.00 79.69 213 VAL A O 1
ATOM 1663 N N . THR A 1 214 ? -13.260 -12.322 7.113 1.00 86.75 214 THR A N 1
ATOM 1664 C CA . THR A 1 214 ? -13.793 -12.101 8.461 1.00 86.75 214 THR A CA 1
ATOM 1665 C C . THR A 1 214 ? -12.680 -11.609 9.369 1.00 86.75 214 THR A C 1
ATOM 1667 O O . THR A 1 214 ? -11.585 -12.162 9.333 1.00 86.75 214 THR A O 1
ATOM 1670 N N . SER A 1 215 ? -12.965 -10.599 10.194 1.00 92.81 215 SER A N 1
ATOM 1671 C CA . SER A 1 215 ? -12.016 -10.061 11.173 1.00 92.81 215 SER A CA 1
ATOM 1672 C C . SER A 1 215 ? -12.474 -10.321 12.607 1.00 92.81 215 SER A C 1
ATOM 1674 O O . SER A 1 215 ? -13.659 -10.193 12.929 1.00 92.81 215 SER A O 1
ATOM 1676 N N . THR A 1 216 ? -11.523 -10.652 13.478 1.00 92.38 216 THR A N 1
ATOM 1677 C CA . THR A 1 216 ? -11.755 -11.069 14.863 1.00 92.38 216 THR A CA 1
ATOM 1678 C C . THR A 1 216 ? -10.826 -10.320 15.812 1.00 92.38 216 THR A C 1
ATOM 1680 O O . THR A 1 216 ? -9.616 -10.313 15.619 1.00 92.38 216 THR A O 1
ATOM 1683 N N . VAL A 1 217 ? -11.396 -9.745 16.879 1.00 93.38 217 VAL A N 1
ATOM 1684 C CA . VAL A 1 217 ? -10.656 -9.195 18.031 1.00 93.38 217 VAL A CA 1
ATOM 1685 C C . VAL A 1 217 ? -10.663 -10.231 19.158 1.00 93.38 217 VAL A C 1
ATOM 1687 O O . VAL A 1 217 ? -11.743 -10.656 19.588 1.00 93.38 217 VAL A O 1
ATOM 1690 N N . THR A 1 218 ? -9.493 -10.619 19.665 1.00 89.69 218 THR A N 1
ATOM 1691 C CA . THR A 1 218 ? -9.352 -11.633 20.721 1.00 89.69 218 THR A CA 1
ATOM 1692 C C . THR A 1 218 ? -8.206 -11.326 21.687 1.00 89.69 218 THR A C 1
ATOM 1694 O O . THR A 1 218 ? -7.225 -10.689 21.329 1.00 89.69 218 THR A O 1
ATOM 1697 N N . ASN A 1 219 ? -8.317 -11.814 22.920 1.00 86.94 219 ASN A N 1
ATOM 1698 C CA . ASN A 1 219 ? -7.209 -11.938 23.875 1.00 86.94 219 ASN A CA 1
ATOM 1699 C C . ASN A 1 219 ? -6.968 -13.408 24.279 1.00 86.94 219 ASN A C 1
ATOM 1701 O O . ASN A 1 219 ? -6.237 -13.693 25.224 1.00 86.94 219 ASN A O 1
ATOM 1705 N N . ASN A 1 220 ? -7.620 -14.358 23.600 1.00 86.75 220 ASN A N 1
ATOM 1706 C CA . ASN A 1 220 ? -7.457 -15.779 23.872 1.00 86.75 220 ASN A CA 1
ATOM 1707 C C . ASN A 1 220 ? -6.149 -16.272 23.250 1.00 86.75 220 ASN A C 1
ATOM 1709 O O . ASN A 1 220 ? -6.069 -16.417 22.032 1.00 86.75 220 ASN A O 1
ATOM 1713 N N . LEU A 1 221 ? -5.164 -16.580 24.094 1.00 81.88 221 LEU A N 1
ATOM 1714 C CA . LEU A 1 221 ? -3.823 -16.970 23.666 1.00 81.88 221 LEU A CA 1
ATOM 1715 C C . LEU A 1 221 ? -3.796 -18.211 22.758 1.00 81.88 221 LEU A C 1
ATOM 1717 O O . LEU A 1 221 ? -2.963 -18.276 21.864 1.00 81.88 221 LEU A O 1
ATOM 1721 N N . ASN A 1 222 ? -4.721 -19.164 22.919 1.00 83.00 222 ASN A N 1
ATOM 1722 C CA . ASN A 1 222 ? -4.794 -20.318 22.014 1.00 83.00 222 ASN A CA 1
ATOM 1723 C C . ASN A 1 222 ? -5.181 -19.874 20.599 1.00 83.00 222 ASN A C 1
ATOM 1725 O O . ASN A 1 222 ? -4.536 -20.266 19.634 1.00 83.00 222 ASN A O 1
ATOM 1729 N N . VAL A 1 223 ? -6.184 -18.997 20.491 1.00 84.75 223 VAL A N 1
ATOM 1730 C CA . VAL A 1 223 ? -6.619 -18.433 19.204 1.00 84.75 223 VAL A CA 1
ATOM 1731 C C . VAL A 1 223 ? -5.523 -17.556 18.607 1.00 84.75 223 VAL A C 1
ATOM 1733 O O . VAL A 1 223 ? -5.312 -17.599 17.401 1.00 84.75 223 VAL A O 1
ATOM 1736 N N . VAL A 1 224 ? -4.817 -16.779 19.434 1.00 83.00 224 VAL A N 1
ATOM 1737 C CA . VAL A 1 224 ? -3.663 -15.992 18.983 1.00 83.00 224 VAL A CA 1
ATOM 1738 C C . VAL A 1 224 ? -2.596 -16.918 18.405 1.00 83.00 224 VAL A C 1
ATOM 1740 O O . VAL A 1 224 ? -2.239 -16.753 17.251 1.00 83.00 224 VAL A O 1
ATOM 1743 N N . ASN A 1 225 ? -2.154 -17.940 19.137 1.00 77.56 225 ASN A N 1
ATOM 1744 C CA . ASN A 1 225 ? -1.101 -18.850 18.677 1.00 77.56 225 ASN A CA 1
ATOM 1745 C C . ASN A 1 225 ? -1.455 -19.581 17.372 1.00 77.56 225 ASN A C 1
ATOM 1747 O O . ASN A 1 225 ? -0.574 -19.834 16.559 1.00 77.56 225 ASN A O 1
ATOM 1751 N N . GLU A 1 226 ? -2.727 -19.927 17.163 1.00 81.12 226 GLU A N 1
ATOM 1752 C CA . GLU A 1 226 ? -3.175 -20.602 15.938 1.00 81.12 226 GLU A CA 1
ATOM 1753 C C . GLU A 1 226 ? -3.272 -19.677 14.719 1.00 81.12 226 GLU A C 1
ATOM 1755 O O . GLU A 1 226 ? -3.260 -20.165 13.587 1.00 81.12 226 GLU A O 1
ATOM 1760 N N . ASN A 1 227 ? -3.404 -18.364 14.932 1.00 81.56 227 ASN A N 1
ATOM 1761 C CA . ASN A 1 227 ? -3.735 -17.405 13.874 1.00 81.56 227 ASN A CA 1
ATOM 1762 C C . ASN A 1 227 ? -2.707 -16.293 13.687 1.00 81.56 227 ASN A C 1
ATOM 1764 O O . ASN A 1 227 ? -2.753 -15.595 12.672 1.00 81.56 227 ASN A O 1
ATOM 1768 N N . ILE A 1 228 ? -1.777 -16.140 14.626 1.00 77.06 228 ILE A N 1
ATOM 1769 C CA . ILE A 1 228 ? -0.702 -15.171 14.517 1.00 77.06 228 ILE A CA 1
ATOM 1770 C C . ILE A 1 228 ? 0.156 -15.484 13.307 1.00 77.06 228 ILE A C 1
ATOM 1772 O O . ILE A 1 228 ? 0.571 -16.628 13.110 1.00 77.06 228 ILE A O 1
ATOM 1776 N N . ARG A 1 229 ? 0.401 -14.474 12.466 1.00 67.25 229 ARG A N 1
ATOM 1777 C CA . ARG A 1 229 ? 1.351 -14.654 11.373 1.00 67.25 229 ARG A CA 1
ATOM 1778 C C . ARG A 1 229 ? 2.717 -14.927 11.980 1.00 67.25 229 ARG A C 1
ATOM 1780 O O . ARG A 1 229 ? 3.111 -14.313 12.975 1.00 67.25 229 ARG A O 1
ATOM 1787 N N . GLU A 1 230 ? 3.443 -15.855 11.372 1.00 56.06 230 GLU A N 1
ATOM 1788 C CA . GLU A 1 230 ? 4.835 -16.065 11.730 1.00 56.06 230 GLU A CA 1
ATOM 1789 C C . GLU A 1 230 ? 5.579 -14.742 11.542 1.00 56.06 230 GLU A C 1
ATOM 1791 O O . GLU A 1 230 ? 5.512 -14.121 10.474 1.00 56.06 230 GLU A O 1
ATOM 1796 N N . CYS A 1 231 ? 6.257 -14.282 12.598 1.00 50.41 231 CYS A N 1
ATOM 1797 C CA . CYS A 1 231 ? 7.184 -13.177 12.447 1.00 50.41 231 CYS A CA 1
ATOM 1798 C C . CYS A 1 231 ? 8.238 -13.646 11.451 1.00 50.41 231 CYS A C 1
ATOM 1800 O O . CYS A 1 231 ? 8.888 -14.673 11.623 1.00 50.41 231 CYS A O 1
ATOM 1802 N N . LEU A 1 232 ? 8.363 -12.906 10.366 1.00 40.09 232 LEU A N 1
ATOM 1803 C CA . LEU A 1 232 ? 9.111 -13.334 9.201 1.00 40.09 232 LEU A CA 1
ATOM 1804 C C . LEU A 1 232 ? 10.640 -13.361 9.425 1.00 40.09 232 LEU A C 1
ATOM 1806 O O . LEU A 1 232 ? 11.369 -13.872 8.577 1.00 40.09 232 LEU A O 1
ATOM 1810 N N . SER A 1 233 ? 11.096 -12.858 10.575 1.00 38.53 233 SER A N 1
ATOM 1811 C CA . SER A 1 233 ? 12.466 -12.958 11.097 1.00 38.53 233 SER A CA 1
ATOM 1812 C C . SER A 1 233 ? 12.702 -14.226 11.935 1.00 38.53 233 SER A C 1
ATOM 1814 O O . SER A 1 233 ? 13.813 -14.467 12.409 1.00 38.53 233 SER A O 1
ATOM 1816 N N . CYS A 1 234 ? 11.670 -15.041 12.170 1.00 42.84 234 CYS A N 1
ATOM 1817 C CA . CYS A 1 234 ? 11.772 -16.234 12.998 1.00 42.84 234 CYS A CA 1
ATOM 1818 C C . CYS A 1 234 ? 12.260 -17.430 12.181 1.00 42.84 234 CYS A C 1
ATOM 1820 O O . CYS A 1 234 ? 11.620 -17.899 11.249 1.00 42.84 234 CYS A O 1
ATOM 1822 N N . VAL A 1 235 ? 13.413 -17.962 12.583 1.00 40.12 235 VAL A N 1
ATOM 1823 C CA . VAL A 1 235 ? 14.093 -19.093 11.927 1.00 40.12 235 VAL A CA 1
ATOM 1824 C C . VAL A 1 235 ? 13.435 -20.448 12.272 1.00 40.12 235 VAL A C 1
ATOM 1826 O O . VAL A 1 235 ? 13.909 -21.499 11.846 1.00 40.12 235 VAL A O 1
ATOM 1829 N N . ARG A 1 236 ? 12.370 -20.461 13.090 1.00 39.81 236 ARG A N 1
ATOM 1830 C CA . ARG A 1 236 ? 11.678 -21.674 13.555 1.00 39.81 236 ARG A CA 1
ATOM 1831 C C . ARG A 1 236 ? 10.161 -21.511 13.511 1.00 39.81 236 ARG A C 1
ATOM 1833 O O . ARG A 1 236 ? 9.634 -20.523 14.015 1.00 39.81 236 ARG A O 1
ATOM 1840 N N . GLU A 1 237 ? 9.504 -22.544 12.993 1.00 38.75 237 GLU A N 1
ATOM 1841 C CA . GLU A 1 237 ? 8.048 -22.719 12.961 1.00 38.75 237 GLU A CA 1
ATOM 1842 C C . GLU A 1 237 ? 7.458 -22.587 14.382 1.00 38.75 237 GLU A C 1
ATOM 1844 O O . GLU A 1 237 ? 7.962 -23.191 15.337 1.00 38.75 237 GLU A O 1
ATOM 1849 N N . GLY A 1 238 ? 6.428 -21.750 14.545 1.00 42.00 238 GLY A N 1
ATOM 1850 C CA . GLY A 1 238 ? 5.756 -21.511 15.834 1.00 42.00 238 GLY A CA 1
ATOM 1851 C C . GLY A 1 238 ? 6.468 -20.564 16.816 1.00 42.00 238 GLY A C 1
ATOM 1852 O O . GLY A 1 238 ? 5.995 -20.373 17.939 1.00 42.00 238 GLY A O 1
ATOM 1853 N N . CYS A 1 239 ? 7.585 -19.943 16.431 1.00 39.06 239 CYS A N 1
ATOM 1854 C CA . CYS A 1 239 ? 8.171 -18.841 17.189 1.00 39.06 239 CYS A CA 1
ATOM 1855 C C . CYS A 1 239 ? 7.731 -17.512 16.573 1.00 39.06 239 CYS A C 1
ATOM 1857 O O . CYS A 1 239 ? 8.083 -17.200 15.448 1.00 39.06 239 CYS A O 1
ATOM 1859 N N . ASN A 1 240 ? 6.988 -16.712 17.330 1.00 47.53 240 ASN A N 1
ATOM 1860 C CA . ASN A 1 240 ? 6.951 -15.269 17.156 1.00 47.53 240 ASN A CA 1
ATOM 1861 C C . ASN A 1 240 ? 7.506 -14.685 18.456 1.00 47.53 240 ASN A C 1
ATOM 1863 O O . ASN A 1 240 ? 6.792 -14.565 19.454 1.00 47.53 240 ASN A O 1
ATOM 1867 N N . ASN A 1 241 ? 8.820 -14.480 18.485 1.00 44.34 241 ASN A N 1
ATOM 1868 C CA . ASN A 1 241 ? 9.563 -14.120 19.690 1.00 44.34 241 ASN A CA 1
ATOM 1869 C C . ASN A 1 241 ? 9.237 -12.712 20.225 1.00 44.34 241 ASN A C 1
ATOM 1871 O O . ASN A 1 241 ? 9.438 -12.500 21.417 1.00 44.34 241 ASN A O 1
ATOM 1875 N N . ASP A 1 242 ? 8.661 -11.819 19.414 1.00 48.28 242 ASP A N 1
ATOM 1876 C CA . ASP A 1 242 ? 8.185 -10.489 19.854 1.00 48.28 242 ASP A CA 1
ATOM 1877 C C . ASP A 1 242 ? 6.667 -10.472 20.148 1.00 48.28 242 ASP A C 1
ATOM 1879 O O . ASP A 1 242 ? 6.174 -9.805 21.060 1.00 48.28 242 ASP A O 1
ATOM 1883 N N . THR A 1 243 ? 5.932 -11.302 19.409 1.00 46.56 243 THR A N 1
ATOM 1884 C CA . THR A 1 243 ? 4.523 -11.697 19.539 1.00 46.56 243 THR A CA 1
ATOM 1885 C C . THR A 1 243 ? 4.098 -12.235 20.900 1.00 46.56 243 THR A C 1
ATOM 1887 O O . THR A 1 243 ? 3.347 -11.654 21.680 1.00 46.56 243 THR A O 1
ATOM 1890 N N . ASN A 1 244 ? 4.601 -13.441 21.170 1.00 43.72 244 ASN A N 1
ATOM 1891 C CA . ASN A 1 244 ? 4.075 -14.325 22.207 1.00 43.72 244 ASN A CA 1
ATOM 1892 C C . ASN A 1 244 ? 4.366 -13.846 23.632 1.00 43.72 244 ASN A C 1
ATOM 1894 O O . ASN A 1 244 ? 3.668 -14.254 24.558 1.00 43.72 244 ASN A O 1
ATOM 1898 N N . LEU A 1 245 ? 5.371 -12.988 23.822 1.00 47.19 245 LEU A N 1
ATOM 1899 C CA . LEU A 1 245 ? 5.733 -12.468 25.142 1.00 47.19 245 LEU A CA 1
ATOM 1900 C C . LEU A 1 245 ? 4.863 -11.272 25.570 1.00 47.19 245 LEU A C 1
ATOM 1902 O O . LEU A 1 245 ? 4.834 -10.953 26.754 1.00 47.19 245 LEU A O 1
ATOM 1906 N N . THR A 1 246 ? 4.127 -10.636 24.649 1.00 55.38 246 THR A N 1
ATOM 1907 C CA . THR A 1 246 ? 3.494 -9.322 24.880 1.00 55.38 246 THR A CA 1
ATOM 1908 C C . THR A 1 246 ? 1.959 -9.344 24.959 1.00 55.38 246 THR A C 1
ATOM 1910 O O . THR A 1 246 ? 1.357 -8.333 25.315 1.00 55.38 246 THR A O 1
ATOM 1913 N N . PHE A 1 247 ? 1.303 -10.490 24.724 1.00 64.69 247 PHE A N 1
ATOM 1914 C CA . PHE A 1 247 ? -0.163 -10.646 24.854 1.00 64.69 247 PHE A CA 1
ATOM 1915 C C . PHE A 1 247 ? -0.667 -10.864 26.294 1.00 64.69 247 PHE A C 1
ATOM 1917 O O . PHE A 1 247 ? -1.846 -11.153 26.498 1.00 64.69 247 PHE A O 1
ATOM 1924 N N . GLY A 1 248 ? 0.204 -10.745 27.300 1.00 63.00 248 GLY A N 1
ATOM 1925 C CA . GLY A 1 248 ? -0.182 -10.810 28.715 1.00 63.00 248 GLY A CA 1
ATOM 1926 C C . GLY A 1 248 ? -0.869 -9.542 29.234 1.00 63.00 248 GLY A C 1
ATOM 1927 O O . GLY A 1 248 ? -1.451 -9.558 30.321 1.00 63.00 248 GLY A O 1
ATOM 1928 N N . ASP A 1 249 ? -0.821 -8.452 28.470 1.00 76.38 249 ASP A N 1
ATOM 1929 C CA . ASP A 1 249 ? -1.266 -7.146 28.938 1.00 76.38 249 ASP A CA 1
ATOM 1930 C C . ASP A 1 249 ? -2.775 -6.974 28.773 1.00 76.38 249 ASP A C 1
ATOM 1932 O O . ASP A 1 249 ? -3.346 -7.192 27.705 1.00 76.38 249 ASP A O 1
ATOM 1936 N N . MET A 1 250 ? -3.437 -6.510 29.834 1.00 81.06 250 MET A N 1
ATOM 1937 C CA . MET A 1 250 ? -4.898 -6.361 29.854 1.00 81.06 250 MET A CA 1
ATOM 1938 C C . MET A 1 250 ? -5.432 -5.331 28.850 1.00 81.06 250 MET A C 1
ATOM 1940 O O . MET A 1 250 ? -6.626 -5.336 28.549 1.00 81.06 250 MET A O 1
ATOM 1944 N N . ASN A 1 251 ? -4.577 -4.429 28.367 1.00 86.00 251 ASN A N 1
ATOM 1945 C CA . ASN A 1 251 ? -4.933 -3.383 27.416 1.00 86.00 251 ASN A CA 1
ATOM 1946 C C . ASN A 1 251 ? -4.550 -3.723 25.967 1.00 86.00 251 ASN A C 1
ATOM 1948 O O . ASN A 1 251 ? -4.638 -2.846 25.111 1.00 86.00 251 ASN A O 1
ATOM 1952 N N . LYS A 1 252 ? -4.134 -4.962 25.681 1.00 85.00 252 LYS A N 1
ATOM 1953 C CA . LYS A 1 252 ? -3.747 -5.411 24.341 1.00 85.00 252 LYS A CA 1
ATOM 1954 C C . LYS A 1 252 ? -4.670 -6.521 23.853 1.00 85.00 252 LYS A C 1
ATOM 1956 O O . LYS A 1 252 ? -5.034 -7.435 24.590 1.00 85.00 252 LYS A O 1
ATOM 1961 N N . PHE A 1 253 ? -5.030 -6.448 22.581 1.00 89.38 253 PHE A N 1
ATOM 1962 C CA . PHE A 1 253 ? -5.832 -7.446 21.892 1.00 89.38 253 PHE A CA 1
ATOM 1963 C C . PHE A 1 253 ? -5.191 -7.765 20.549 1.00 89.38 253 PHE A C 1
ATOM 1965 O O . PHE A 1 253 ? -4.621 -6.899 19.891 1.00 89.38 253 PHE A O 1
ATOM 1972 N N . TYR A 1 254 ? -5.319 -9.013 20.128 1.00 89.12 254 TYR A N 1
ATOM 1973 C CA . TYR A 1 254 ? -4.955 -9.440 18.792 1.00 89.12 254 TYR A CA 1
ATOM 1974 C C . TYR A 1 254 ? -6.147 -9.231 17.860 1.00 89.12 254 TYR A C 1
ATOM 1976 O O . TYR A 1 254 ? -7.246 -9.736 18.130 1.00 89.12 254 TYR A O 1
ATOM 1984 N N . LEU A 1 255 ? -5.942 -8.474 16.786 1.00 91.81 255 LEU A N 1
ATOM 1985 C CA . LEU A 1 255 ? -6.931 -8.256 15.740 1.00 91.81 255 LEU A CA 1
ATOM 1986 C C . LEU A 1 255 ? -6.416 -8.873 14.450 1.00 91.81 255 LEU A C 1
ATOM 1988 O O . LEU A 1 255 ? -5.371 -8.486 13.946 1.00 91.81 255 LEU A O 1
ATOM 1992 N N . TYR A 1 256 ? -7.155 -9.831 13.906 1.00 90.00 256 TYR A N 1
ATOM 1993 C CA . TYR A 1 256 ? -6.736 -10.548 12.710 1.00 90.00 256 TYR A CA 1
ATOM 1994 C C . TYR A 1 256 ? -7.889 -10.788 11.753 1.00 90.00 256 TYR A C 1
ATOM 1996 O O . TYR A 1 256 ? -9.055 -10.744 12.145 1.00 90.00 256 TYR A O 1
ATOM 2004 N N . SER A 1 257 ? -7.546 -11.040 10.497 1.00 89.19 257 SER A N 1
ATOM 2005 C CA . SER A 1 257 ? -8.466 -11.305 9.400 1.00 89.19 257 SER A CA 1
ATOM 2006 C C . SER A 1 257 ? -8.147 -12.642 8.736 1.00 89.19 257 SER A C 1
ATOM 2008 O O . SER A 1 257 ? -6.981 -13.021 8.613 1.00 89.19 257 SER A O 1
ATOM 2010 N N . GLN A 1 258 ? -9.178 -13.340 8.270 1.00 86.00 258 GLN A N 1
ATOM 2011 C CA . GLN A 1 258 ? -9.082 -14.628 7.576 1.00 86.00 258 GLN A CA 1
ATOM 2012 C C . GLN A 1 258 ? -10.011 -14.663 6.373 1.00 86.00 258 GLN A C 1
ATOM 2014 O O . GLN A 1 258 ? -11.054 -14.008 6.385 1.00 86.00 258 GLN A O 1
ATOM 2019 N N . THR A 1 259 ? -9.652 -15.448 5.362 1.00 81.56 259 THR A N 1
ATOM 2020 C CA . THR A 1 259 ? -10.563 -15.805 4.275 1.00 81.56 259 THR A CA 1
ATOM 2021 C C . THR A 1 259 ? -11.488 -16.947 4.687 1.00 81.56 259 THR A C 1
ATOM 2023 O O . THR A 1 259 ? -11.201 -17.738 5.586 1.00 81.56 259 THR A O 1
ATOM 2026 N N . GLU A 1 260 ? -12.625 -17.038 4.011 1.00 72.44 260 GLU A N 1
ATOM 2027 C CA . GLU A 1 260 ? -13.558 -18.149 4.147 1.00 72.44 260 GLU A CA 1
ATOM 2028 C C . GLU A 1 260 ? -12.864 -19.495 3.865 1.00 72.44 260 GLU A C 1
ATOM 2030 O O . GLU A 1 260 ? -12.287 -19.698 2.797 1.00 72.44 260 GLU A O 1
ATOM 2035 N N . GLY A 1 261 ? -12.914 -20.412 4.837 1.00 68.94 261 GLY A N 1
ATOM 2036 C CA . GLY A 1 261 ? -12.281 -21.735 4.760 1.00 68.94 261 GLY A CA 1
ATOM 2037 C C . GLY A 1 261 ? -10.853 -21.813 5.313 1.00 68.94 261 GLY A C 1
ATOM 2038 O O . GLY A 1 261 ? -10.297 -22.907 5.380 1.00 68.94 261 GLY A O 1
ATOM 2039 N N . GLN A 1 262 ? -10.259 -20.696 5.741 1.00 73.12 262 GLN A N 1
ATOM 2040 C CA . GLN A 1 262 ? -8.962 -20.702 6.415 1.00 73.12 262 GLN A CA 1
ATOM 2041 C C . GLN A 1 262 ? -9.123 -21.142 7.879 1.00 73.12 262 GLN A C 1
ATOM 2043 O O . GLN A 1 262 ? -9.702 -20.425 8.689 1.00 73.12 262 GLN A O 1
ATOM 2048 N N . GLU A 1 263 ? -8.617 -22.332 8.218 1.00 70.69 263 GLU A N 1
ATOM 2049 C CA . GLU A 1 263 ? -8.717 -22.887 9.581 1.00 70.69 263 GLU A CA 1
ATOM 2050 C C . GLU A 1 263 ? -7.640 -22.350 10.539 1.00 70.69 263 GLU A C 1
ATOM 2052 O O . GLU A 1 263 ? -7.863 -22.304 11.748 1.00 70.69 263 GLU A O 1
ATOM 2057 N N . ARG A 1 264 ? -6.468 -21.960 10.017 1.00 76.12 264 ARG A N 1
ATOM 2058 C CA . ARG A 1 264 ? -5.310 -21.476 10.789 1.00 76.12 264 ARG A CA 1
ATOM 2059 C C . ARG A 1 264 ? -4.553 -20.377 10.058 1.00 76.12 264 ARG A C 1
ATOM 2061 O O . ARG A 1 264 ? -4.606 -20.284 8.832 1.00 76.12 264 ARG A O 1
ATOM 2068 N N . GLY A 1 265 ? -3.815 -19.581 10.825 1.00 76.25 265 GLY A N 1
ATOM 2069 C CA . GLY A 1 265 ? -3.118 -18.394 10.345 1.00 76.25 265 GLY A CA 1
ATOM 2070 C C . GLY A 1 265 ? -4.084 -17.256 10.024 1.00 76.25 265 GLY A C 1
ATOM 2071 O O . GLY A 1 265 ? -5.292 -17.454 9.871 1.00 76.25 265 GLY A O 1
ATOM 2072 N N . SER A 1 266 ? -3.551 -16.051 9.875 1.00 81.19 266 SER A N 1
ATOM 2073 C CA . SER A 1 266 ? -4.294 -14.883 9.408 1.00 81.19 266 SER A CA 1
ATOM 2074 C C . SER A 1 266 ? -3.705 -14.356 8.104 1.00 81.19 266 SER A C 1
ATOM 2076 O O . SER A 1 266 ? -2.508 -14.470 7.842 1.00 81.19 266 SER A O 1
ATOM 2078 N N . ILE A 1 267 ? -4.560 -13.786 7.253 1.00 75.62 267 ILE A N 1
ATOM 2079 C CA . ILE A 1 267 ? -4.110 -13.094 6.034 1.00 75.62 267 ILE A CA 1
ATOM 2080 C C . ILE A 1 267 ? -3.624 -11.679 6.342 1.00 75.62 267 ILE A C 1
ATOM 2082 O O . ILE A 1 267 ? -2.896 -11.083 5.549 1.00 75.62 267 ILE A O 1
ATOM 2086 N N . SER A 1 268 ? -4.067 -11.125 7.469 1.00 81.81 268 SER A N 1
ATOM 2087 C CA . SER A 1 268 ? -3.717 -9.800 7.953 1.00 81.81 268 SER A CA 1
ATOM 2088 C C . SER A 1 268 ? -3.955 -9.722 9.451 1.00 81.81 268 SER A C 1
ATOM 2090 O O . SER A 1 268 ? -4.969 -10.234 9.930 1.00 81.81 268 SER A O 1
ATOM 2092 N N . ASP A 1 269 ? -3.048 -9.073 10.170 1.00 85.50 269 ASP A N 1
ATOM 2093 C CA . ASP A 1 269 ? -3.157 -8.882 11.607 1.00 85.50 269 ASP A CA 1
ATOM 2094 C C . ASP A 1 269 ? -2.529 -7.584 12.107 1.00 85.50 269 ASP A C 1
ATOM 2096 O O . ASP A 1 269 ? -1.717 -6.960 11.429 1.00 85.50 269 ASP A O 1
ATOM 2100 N N . GLU A 1 270 ? -2.951 -7.169 13.296 1.00 85.44 270 GLU A N 1
ATOM 2101 C CA . GLU A 1 270 ? -2.405 -6.044 14.043 1.00 85.44 270 GLU A CA 1
ATOM 2102 C C . GLU A 1 270 ? -2.617 -6.231 15.554 1.00 85.44 270 GLU A C 1
ATOM 2104 O O . GLU A 1 270 ? -3.384 -7.089 16.017 1.00 85.44 270 GLU A O 1
ATOM 2109 N N . LEU A 1 271 ? -1.938 -5.389 16.331 1.00 86.81 271 LEU A N 1
ATOM 2110 C CA . LEU A 1 271 ? -2.203 -5.227 17.754 1.00 86.81 271 LEU A CA 1
ATOM 2111 C C . LEU A 1 271 ? -3.180 -4.074 17.960 1.00 86.81 271 LEU A C 1
ATOM 2113 O O . LEU A 1 271 ? -2.908 -2.939 17.580 1.00 86.81 271 LEU A O 1
ATOM 2117 N N . LEU A 1 272 ? -4.292 -4.369 18.626 1.00 90.94 272 LEU A N 1
ATOM 2118 C CA . LEU A 1 272 ? -5.243 -3.371 19.085 1.00 90.94 272 LEU A CA 1
ATOM 2119 C C . LEU A 1 272 ? -4.936 -3.015 20.538 1.00 90.94 272 LEU A C 1
ATOM 2121 O O . LEU A 1 272 ? -4.970 -3.878 21.420 1.00 90.94 272 LEU A O 1
ATOM 2125 N N . PHE A 1 273 ? -4.704 -1.734 20.799 1.00 91.25 273 PHE A N 1
ATOM 2126 C CA . PHE A 1 273 ? -4.417 -1.231 22.139 1.00 91.25 273 PHE A CA 1
ATOM 2127 C C . PHE A 1 273 ? -5.633 -0.529 22.737 1.00 91.25 273 PHE A C 1
ATOM 2129 O O . PHE A 1 273 ? -6.472 0.012 22.022 1.00 91.25 273 PHE A O 1
ATOM 2136 N N . VAL A 1 274 ? -5.730 -0.510 24.060 1.00 93.62 274 VAL A N 1
ATOM 2137 C CA . VAL A 1 274 ? -6.701 0.295 24.804 1.00 93.62 274 VAL A CA 1
ATOM 2138 C C . VAL A 1 274 ? -5.924 1.299 25.638 1.00 93.62 274 VAL A C 1
ATOM 2140 O O . VAL A 1 274 ? -5.396 0.959 26.693 1.00 93.62 274 VAL A O 1
ATOM 2143 N N . GLU A 1 275 ? -5.831 2.532 25.152 1.00 94.31 275 GLU A N 1
ATOM 2144 C CA . GLU A 1 275 ? -4.933 3.540 25.722 1.00 94.31 275 GLU A CA 1
ATOM 2145 C C . GLU A 1 275 ? -5.707 4.800 26.144 1.00 94.31 275 GLU A C 1
ATOM 2147 O O . GLU A 1 275 ? -6.691 5.176 25.493 1.00 94.31 275 GLU A O 1
ATOM 2152 N N . PRO A 1 276 ? -5.291 5.482 27.227 1.00 95.81 276 PRO A N 1
ATOM 2153 C CA . PRO A 1 276 ? -5.767 6.822 27.536 1.00 95.81 276 PRO A CA 1
ATOM 2154 C C . PRO A 1 276 ? -5.380 7.809 26.432 1.00 95.81 276 PRO A C 1
ATOM 2156 O O . PRO A 1 276 ? -4.239 7.812 25.962 1.00 95.81 276 PRO A O 1
ATOM 2159 N N . ILE A 1 277 ? -6.313 8.685 26.066 1.00 96.38 277 ILE A N 1
ATOM 2160 C CA . ILE A 1 277 ? -6.105 9.706 25.038 1.00 96.38 277 ILE A CA 1
ATOM 2161 C C . ILE A 1 277 ? -6.529 11.098 25.505 1.00 96.38 277 ILE A C 1
ATOM 2163 O O . ILE A 1 277 ? -7.415 11.242 26.355 1.00 96.38 277 ILE A O 1
ATOM 2167 N N . ILE A 1 278 ? -5.925 12.120 24.902 1.00 96.31 278 ILE A N 1
ATOM 2168 C CA . ILE A 1 278 ? -6.345 13.520 24.990 1.00 96.31 278 ILE A CA 1
ATOM 2169 C C . ILE A 1 278 ? -6.561 14.038 23.566 1.00 96.31 278 ILE A C 1
ATOM 2171 O O . ILE A 1 278 ? -5.622 14.099 22.772 1.00 96.31 278 ILE A O 1
ATOM 2175 N N . GLN A 1 279 ? -7.806 14.391 23.248 1.00 92.94 279 GLN A N 1
ATOM 2176 C CA . GLN A 1 279 ? -8.178 15.005 21.973 1.00 92.94 279 GLN A CA 1
ATOM 2177 C C . GLN A 1 279 ? -7.680 16.458 21.894 1.00 92.94 279 GLN A C 1
ATOM 2179 O O . GLN A 1 279 ? -7.362 17.081 22.909 1.00 92.94 279 GLN A O 1
ATOM 2184 N N . SER A 1 280 ? -7.636 17.019 20.688 1.00 88.81 280 SER A N 1
ATOM 2185 C CA . SER A 1 280 ? -7.177 18.386 20.406 1.00 88.81 280 SER A CA 1
ATOM 2186 C C . SER A 1 280 ? -8.000 19.471 21.111 1.00 88.81 280 SER A C 1
ATOM 2188 O O . SER A 1 280 ? -7.480 20.545 21.406 1.00 88.81 280 SER A O 1
ATOM 2190 N N . ASP A 1 281 ? -9.262 19.185 21.438 1.00 89.56 281 ASP A N 1
ATOM 2191 C CA . ASP A 1 281 ? -10.139 20.056 22.229 1.00 89.56 281 ASP A CA 1
ATOM 2192 C C . ASP A 1 281 ? -9.923 19.928 23.754 1.00 89.56 281 ASP A C 1
ATOM 2194 O O . ASP A 1 281 ? -10.603 20.587 24.543 1.00 89.56 281 ASP A O 1
ATOM 2198 N N . GLY A 1 282 ? -8.970 19.094 24.178 1.00 89.62 282 GLY A N 1
ATOM 2199 C CA . GLY A 1 282 ? -8.653 18.807 25.575 1.00 89.62 282 GLY A CA 1
ATOM 2200 C C . GLY A 1 282 ? -9.506 17.702 26.202 1.00 89.62 282 GLY A C 1
ATOM 2201 O O . GLY A 1 282 ? -9.295 17.372 27.374 1.00 89.62 282 GLY A O 1
ATOM 2202 N N . ASN A 1 283 ? -10.450 17.102 25.467 1.00 90.69 283 ASN A N 1
ATOM 2203 C CA . ASN A 1 283 ? -11.263 16.013 25.994 1.00 90.69 283 ASN A CA 1
ATOM 2204 C C . ASN A 1 283 ? -10.418 14.764 26.247 1.00 90.69 283 ASN A C 1
ATOM 2206 O O . ASN A 1 283 ? -9.789 14.207 25.349 1.00 90.69 283 ASN A O 1
ATOM 2210 N N . GLN A 1 284 ? -10.456 14.296 27.494 1.00 95.06 284 GLN A N 1
ATOM 2211 C CA . GLN A 1 284 ? -9.786 13.072 27.919 1.00 95.06 284 GLN A CA 1
ATOM 2212 C C . GLN A 1 284 ? -10.734 11.877 27.860 1.00 95.06 284 GLN A C 1
ATOM 2214 O O . GLN A 1 284 ? -11.911 11.982 28.228 1.00 95.06 284 GLN A O 1
ATOM 2219 N N . GLY A 1 285 ? -10.202 10.729 27.456 1.00 95.06 285 GLY A N 1
ATOM 2220 C CA . GLY A 1 285 ? -10.942 9.477 27.376 1.00 95.06 285 GLY A CA 1
ATOM 2221 C C . GLY A 1 285 ? -10.021 8.277 27.212 1.00 95.06 285 GLY A C 1
ATOM 2222 O O . GLY A 1 285 ? -8.820 8.357 27.459 1.00 95.06 285 GLY A O 1
ATOM 2223 N N . ILE A 1 286 ? -10.603 7.160 26.796 1.00 95.19 286 ILE A N 1
ATOM 2224 C CA . ILE A 1 286 ? -9.890 5.933 26.444 1.00 95.19 286 ILE A CA 1
ATOM 2225 C C . ILE A 1 286 ? -10.258 5.595 25.003 1.00 95.19 286 ILE A C 1
ATOM 2227 O O . ILE A 1 286 ? -11.424 5.723 24.618 1.00 95.19 286 ILE A O 1
ATOM 2231 N N . ALA A 1 287 ? -9.294 5.151 24.208 1.00 96.12 287 ALA A N 1
ATOM 2232 C CA . ALA A 1 287 ? -9.547 4.709 22.846 1.00 96.12 287 ALA A CA 1
ATOM 2233 C C . ALA A 1 287 ? -9.069 3.281 22.614 1.00 96.12 287 ALA A C 1
ATOM 2235 O O . ALA A 1 287 ? -8.025 2.874 23.119 1.00 96.12 287 ALA A O 1
ATOM 2236 N N . PHE A 1 288 ? -9.825 2.551 21.794 1.00 96.88 288 PHE A N 1
ATOM 2237 C CA . PHE A 1 288 ? -9.271 1.438 21.033 1.00 96.88 288 PHE A CA 1
ATOM 2238 C C . PHE A 1 288 ? -8.368 2.020 19.949 1.00 96.88 288 PHE A C 1
ATOM 2240 O O . PHE A 1 288 ? -8.882 2.641 19.023 1.00 96.88 288 PHE A O 1
ATOM 2247 N N . VAL A 1 289 ? -7.056 1.861 20.076 1.00 95.50 289 VAL A N 1
ATOM 2248 C CA . VAL A 1 289 ? -6.076 2.349 19.108 1.00 95.50 289 VAL A CA 1
ATOM 2249 C C . VAL A 1 289 ? -5.677 1.210 18.176 1.00 95.50 289 VAL A C 1
ATOM 2251 O O . VAL A 1 289 ? -5.073 0.232 18.619 1.00 95.50 289 VAL A O 1
ATOM 2254 N N . MET A 1 290 ? -6.050 1.350 16.906 1.00 94.62 290 MET A N 1
ATOM 2255 C CA . MET A 1 290 ? -5.617 0.513 15.785 1.00 94.62 290 MET A CA 1
ATOM 2256 C C . MET A 1 290 ? -4.408 1.177 15.133 1.00 94.62 290 MET A C 1
ATOM 2258 O O . MET A 1 290 ? -4.443 2.388 14.898 1.00 94.62 290 MET A O 1
ATOM 2262 N N . ASP A 1 291 ? -3.358 0.414 14.860 1.00 88.38 291 ASP A N 1
ATOM 2263 C CA . ASP A 1 291 ? -2.095 0.937 14.338 1.00 88.38 291 ASP A CA 1
ATOM 2264 C C . ASP A 1 291 ? -1.614 0.094 13.153 1.00 88.38 291 ASP A C 1
ATOM 2266 O O . ASP A 1 291 ? -2.356 -0.086 12.199 1.00 88.38 291 ASP A O 1
ATOM 2270 N N . LYS A 1 292 ? -0.368 -0.376 13.122 1.00 83.38 292 LYS A N 1
ATOM 2271 C CA . LYS A 1 292 ? 0.181 -0.986 11.911 1.00 83.38 292 LYS A CA 1
ATOM 2272 C C . LYS A 1 292 ? -0.501 -2.314 11.561 1.00 83.38 292 LYS A C 1
ATOM 2274 O O . LYS A 1 292 ? -0.344 -3.310 12.265 1.00 83.38 292 LYS A O 1
ATOM 2279 N N . ILE A 1 293 ? -1.169 -2.332 10.407 1.00 81.31 293 ILE A N 1
ATOM 2280 C CA . ILE A 1 293 ? -1.660 -3.556 9.777 1.00 81.31 293 ILE A CA 1
ATOM 2281 C C . ILE A 1 293 ? -0.500 -4.261 9.094 1.00 81.31 293 ILE A C 1
ATOM 2283 O O . ILE A 1 293 ? 0.184 -3.700 8.234 1.00 81.31 293 ILE A O 1
ATOM 2287 N N . TYR A 1 294 ? -0.333 -5.533 9.417 1.00 77.19 294 TYR A N 1
ATOM 2288 C CA . TYR A 1 294 ? 0.595 -6.400 8.730 1.00 77.19 294 TYR A CA 1
ATOM 2289 C C . TYR A 1 294 ? -0.142 -7.399 7.828 1.00 77.19 294 TYR A C 1
ATOM 2291 O O . TYR A 1 294 ? -1.285 -7.790 8.075 1.00 77.19 294 TYR A O 1
ATOM 2299 N N . GLY A 1 295 ? 0.530 -7.840 6.763 1.00 73.12 295 GLY A N 1
ATOM 2300 C CA . GLY A 1 295 ? -0.017 -8.791 5.793 1.00 73.12 295 GLY A CA 1
ATOM 2301 C C . GLY A 1 295 ? -0.867 -8.103 4.732 1.00 73.12 295 GLY A C 1
ATOM 2302 O O . GLY A 1 295 ? -0.453 -7.098 4.164 1.00 73.12 295 GLY A O 1
ATOM 2303 N N . THR A 1 296 ? -2.036 -8.669 4.437 1.00 72.81 296 THR A N 1
ATOM 2304 C CA . THR A 1 296 ? -2.964 -8.177 3.409 1.00 72.81 296 THR A CA 1
ATOM 2305 C C . THR A 1 296 ? -3.605 -6.859 3.835 1.00 72.81 296 THR A C 1
ATOM 2307 O O . THR A 1 296 ? -4.680 -6.844 4.437 1.00 72.81 296 THR A O 1
ATOM 2310 N N . ASN A 1 297 ? -2.965 -5.748 3.489 1.00 75.06 297 ASN A N 1
ATOM 2311 C CA . ASN A 1 297 ? -3.415 -4.410 3.844 1.00 75.06 297 ASN A CA 1
ATOM 2312 C C . ASN A 1 297 ? -4.210 -3.776 2.690 1.00 75.06 297 ASN A C 1
ATOM 2314 O O . ASN A 1 297 ? -3.653 -3.177 1.774 1.00 75.06 297 ASN A O 1
ATOM 2318 N N . THR A 1 298 ? -5.532 -3.957 2.709 1.00 75.81 298 THR A N 1
ATOM 2319 C CA . THR A 1 298 ? -6.448 -3.431 1.683 1.00 75.81 298 THR A CA 1
ATOM 2320 C C . THR A 1 298 ? -7.565 -2.615 2.326 1.00 75.81 298 THR A C 1
ATOM 2322 O O . THR A 1 298 ? -7.890 -2.858 3.493 1.00 75.81 298 THR A O 1
ATOM 2325 N N . PRO A 1 299 ? -8.230 -1.718 1.572 1.00 78.50 299 PRO A N 1
ATOM 2326 C CA . PRO A 1 299 ? -9.421 -1.019 2.046 1.00 78.50 299 PRO A CA 1
ATOM 2327 C C . PRO A 1 299 ? -10.482 -1.910 2.692 1.00 78.50 299 PRO A C 1
ATOM 2329 O O . PRO A 1 299 ? -11.115 -1.524 3.674 1.00 78.50 299 PRO A O 1
ATOM 2332 N N . VAL A 1 300 ? -10.676 -3.112 2.146 1.00 78.56 300 VAL A N 1
ATOM 2333 C CA . VAL A 1 300 ? -11.668 -4.069 2.643 1.00 78.56 300 VAL A CA 1
ATOM 2334 C C . VAL A 1 300 ? -11.208 -4.709 3.948 1.00 78.56 300 VAL A C 1
ATOM 2336 O O . VAL A 1 300 ? -12.005 -4.813 4.878 1.00 78.56 300 VAL A O 1
ATOM 2339 N N . THR A 1 301 ? -9.930 -5.085 4.051 1.00 83.12 301 THR A N 1
ATOM 2340 C CA . THR A 1 301 ? -9.370 -5.632 5.293 1.00 83.12 301 THR A CA 1
ATOM 2341 C C . THR A 1 301 ? -9.461 -4.620 6.433 1.00 83.12 301 THR A C 1
ATOM 2343 O O . THR A 1 301 ? -10.013 -4.949 7.482 1.00 83.1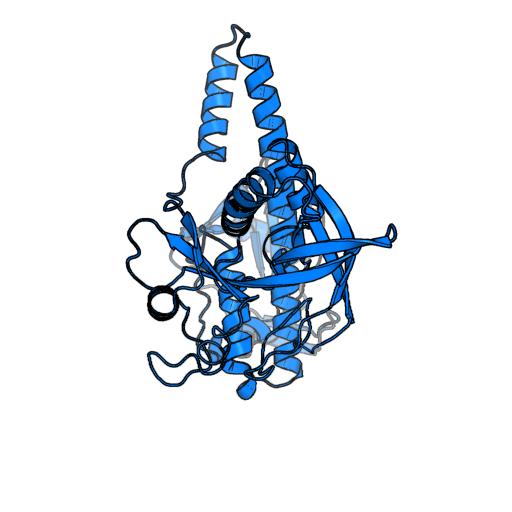2 301 THR A O 1
ATOM 2346 N N . LEU A 1 302 ? -8.991 -3.384 6.209 1.00 89.38 302 LEU A N 1
ATOM 2347 C CA . LEU A 1 302 ? -9.061 -2.312 7.206 1.00 89.38 302 LEU A CA 1
ATOM 2348 C C . LEU A 1 302 ? -10.518 -2.035 7.594 1.00 89.38 302 LEU A C 1
ATOM 2350 O O . LEU A 1 302 ? -10.842 -1.972 8.776 1.00 89.38 302 LEU A O 1
ATOM 2354 N N . GLY A 1 303 ? -11.421 -1.930 6.613 1.00 89.50 303 GLY A N 1
ATOM 2355 C CA . GLY A 1 303 ? -12.847 -1.730 6.873 1.00 89.50 303 GLY A CA 1
ATOM 2356 C C . GLY A 1 303 ? -13.455 -2.822 7.763 1.00 89.50 303 GLY A C 1
ATOM 2357 O O . GLY A 1 303 ? -14.186 -2.514 8.706 1.00 89.50 303 GLY A O 1
ATOM 2358 N N . ASN A 1 304 ? -13.115 -4.091 7.520 1.00 90.06 304 ASN A N 1
ATOM 2359 C CA . ASN A 1 304 ? -13.585 -5.216 8.331 1.00 90.06 304 ASN A CA 1
ATOM 2360 C C . ASN A 1 304 ? -12.994 -5.214 9.748 1.00 90.06 304 ASN A C 1
ATOM 2362 O O . ASN A 1 304 ? -13.718 -5.496 10.708 1.00 90.06 304 ASN A O 1
ATOM 2366 N N . GLN A 1 305 ? -11.713 -4.872 9.896 1.00 94.50 305 GLN A N 1
ATOM 2367 C CA . GLN A 1 305 ? -11.056 -4.739 11.198 1.00 94.50 305 GLN A CA 1
ATOM 2368 C C . GLN A 1 305 ? -11.673 -3.600 12.017 1.00 94.50 305 GLN A C 1
ATOM 2370 O O . GLN A 1 305 ? -12.059 -3.822 13.168 1.00 94.50 305 GLN A O 1
ATOM 2375 N N . VAL A 1 306 ? -11.886 -2.428 11.408 1.00 96.12 306 VAL A N 1
ATOM 2376 C CA . VAL A 1 306 ? -12.573 -1.295 12.048 1.00 96.12 306 VAL A CA 1
ATOM 2377 C C . VAL A 1 306 ? -13.977 -1.707 12.491 1.00 96.12 306 VAL A C 1
ATOM 2379 O O . VAL A 1 306 ? -14.351 -1.481 13.640 1.00 96.12 306 VAL A O 1
ATOM 2382 N N . GLU A 1 307 ? -14.749 -2.386 11.640 1.00 94.56 307 GLU A N 1
ATOM 2383 C CA . GLU A 1 307 ? -16.098 -2.840 11.996 1.00 94.56 307 GLU A CA 1
ATOM 2384 C C . GLU A 1 307 ? -16.093 -3.906 13.113 1.00 94.56 307 GLU A C 1
ATOM 2386 O O . GLU A 1 307 ? -16.985 -3.914 13.968 1.00 94.56 307 GLU A O 1
ATOM 2391 N N . ALA A 1 308 ? -15.083 -4.780 13.175 1.00 95.88 308 ALA A N 1
ATOM 2392 C CA . ALA A 1 308 ? -14.922 -5.734 14.275 1.00 95.88 308 ALA A CA 1
ATOM 2393 C C . ALA A 1 308 ? -14.709 -5.020 15.622 1.00 95.88 308 ALA A C 1
ATOM 2395 O O . ALA A 1 308 ? -15.329 -5.397 16.627 1.00 95.88 308 ALA A O 1
ATOM 2396 N N . VAL A 1 309 ? -13.903 -3.955 15.639 1.00 97.06 309 VAL A N 1
ATOM 2397 C CA . VAL A 1 309 ? -13.698 -3.104 16.822 1.00 97.06 309 VAL A CA 1
ATOM 2398 C C . VAL A 1 309 ? -14.965 -2.314 17.147 1.00 97.06 309 VAL A C 1
ATOM 2400 O O . VAL A 1 309 ? -15.402 -2.307 18.301 1.00 97.06 309 VAL A O 1
ATOM 2403 N N . LEU A 1 310 ? -15.631 -1.728 16.146 1.00 95.81 310 LEU A N 1
ATOM 2404 C CA . LEU A 1 310 ? -16.870 -0.968 16.336 1.00 95.81 310 LEU A CA 1
ATOM 2405 C C . LEU A 1 310 ? -17.993 -1.822 16.931 1.00 95.81 310 LEU A C 1
ATOM 2407 O O . LEU A 1 310 ? -18.734 -1.345 17.790 1.00 95.81 310 LEU A O 1
ATOM 2411 N N . LYS A 1 311 ? -18.102 -3.103 16.565 1.00 94.56 311 LYS A N 1
ATOM 2412 C CA . LYS A 1 311 ? -19.046 -4.032 17.212 1.00 94.56 311 LYS A CA 1
ATOM 2413 C C . LYS A 1 311 ? -18.788 -4.155 18.717 1.00 94.56 311 LYS A C 1
ATOM 2415 O O . LYS A 1 311 ? -19.736 -4.095 19.499 1.00 94.56 311 LYS A O 1
ATOM 2420 N N . LYS A 1 312 ? -17.526 -4.284 19.145 1.00 92.94 312 LYS A N 1
ATOM 2421 C CA . LYS A 1 312 ? -17.155 -4.337 20.575 1.00 92.94 312 LYS A CA 1
ATOM 2422 C C . LYS A 1 312 ? -17.397 -2.997 21.267 1.00 92.94 312 LYS A C 1
ATOM 2424 O O . LYS A 1 312 ? -17.987 -2.966 22.347 1.00 92.94 312 LYS A O 1
ATOM 2429 N N . PHE A 1 313 ? -17.010 -1.904 20.619 1.00 94.56 313 PHE A N 1
ATOM 2430 C CA . PHE A 1 313 ? -17.247 -0.537 21.070 1.00 94.56 313 PHE A CA 1
ATOM 2431 C C . PHE A 1 313 ? -18.735 -0.263 21.335 1.00 94.56 313 PHE A C 1
ATOM 2433 O O . PHE A 1 313 ? -19.088 0.182 22.427 1.00 94.56 313 PHE A O 1
ATOM 2440 N N . ARG A 1 314 ? -19.620 -0.599 20.386 1.00 94.19 314 ARG A N 1
ATOM 2441 C CA . ARG A 1 314 ? -21.077 -0.410 20.509 1.00 94.19 314 ARG A CA 1
ATOM 2442 C C . ARG A 1 314 ? -21.646 -1.191 21.701 1.00 94.19 314 ARG A C 1
ATOM 2444 O O . ARG A 1 314 ? -22.420 -0.633 22.474 1.00 94.19 314 ARG A O 1
ATOM 2451 N N . ILE A 1 315 ? -21.214 -2.442 21.905 1.00 95.06 315 ILE A N 1
ATOM 2452 C CA . ILE A 1 315 ? -21.612 -3.261 23.068 1.00 95.06 315 ILE A CA 1
ATOM 2453 C C . ILE A 1 315 ? -21.162 -2.609 24.385 1.00 95.06 315 ILE A C 1
ATOM 2455 O O . ILE A 1 315 ? -21.931 -2.550 25.347 1.00 95.06 315 ILE A O 1
ATOM 2459 N N . LEU A 1 316 ? -19.928 -2.101 24.446 1.00 94.19 316 LEU A N 1
ATOM 2460 C CA . LEU A 1 316 ? -19.404 -1.441 25.644 1.00 94.19 316 LEU A CA 1
ATOM 2461 C C . LEU A 1 316 ? -20.121 -0.128 25.941 1.00 94.19 316 LEU A C 1
ATOM 2463 O O . LEU A 1 316 ? -20.490 0.091 27.089 1.00 94.19 316 LEU A O 1
ATOM 2467 N N . LYS A 1 317 ? -20.382 0.707 24.932 1.00 92.94 317 LYS A N 1
ATOM 2468 C CA . LYS A 1 317 ? -21.173 1.937 25.082 1.00 92.94 317 LYS A CA 1
ATOM 2469 C C . LYS A 1 317 ? -22.596 1.654 25.554 1.00 92.94 317 LYS A C 1
ATOM 2471 O O . LYS A 1 317 ? -23.102 2.372 26.407 1.00 92.94 317 LYS A O 1
ATOM 2476 N N . GLN A 1 318 ? -23.223 0.586 25.060 1.00 94.81 318 GLN A N 1
ATOM 2477 C CA . GLN A 1 318 ? -24.545 0.176 25.533 1.00 94.81 318 GLN A CA 1
ATOM 2478 C C . GLN A 1 318 ? -24.520 -0.231 27.015 1.00 94.81 318 GLN A C 1
ATOM 2480 O O . GLN A 1 318 ? -25.444 0.090 27.760 1.00 94.81 318 GLN A O 1
ATOM 2485 N N . ARG A 1 319 ? -23.468 -0.934 27.452 1.00 96.62 319 ARG A N 1
ATOM 2486 C CA . ARG A 1 319 ? -23.313 -1.380 28.844 1.00 96.62 319 ARG A CA 1
ATOM 2487 C C . ARG A 1 319 ? -22.851 -0.265 29.788 1.00 96.62 319 ARG A C 1
ATOM 2489 O O . ARG A 1 319 ? -23.219 -0.276 30.959 1.00 96.62 319 ARG A O 1
ATOM 2496 N N . PHE A 1 320 ? -22.056 0.673 29.286 1.00 95.31 320 PHE A N 1
ATOM 2497 C CA . PHE A 1 320 ? -21.455 1.776 30.033 1.00 95.31 320 PHE A CA 1
ATOM 2498 C C . PHE A 1 320 ? -21.649 3.104 29.273 1.00 95.31 320 PHE A C 1
ATOM 2500 O O . PHE A 1 320 ? -20.699 3.606 28.669 1.00 95.31 320 PHE A O 1
ATOM 2507 N N . PRO A 1 321 ? -22.858 3.697 29.297 1.00 93.19 321 PRO A N 1
ATOM 2508 C CA . PRO A 1 321 ? -23.173 4.894 28.506 1.00 93.19 321 PRO A CA 1
ATOM 2509 C C . PRO A 1 321 ? -22.288 6.105 28.825 1.00 93.19 321 PRO A C 1
ATOM 2511 O O . PRO A 1 321 ? -21.896 6.844 27.927 1.00 93.19 321 PRO A O 1
ATOM 2514 N N . GLU A 1 322 ? -21.906 6.254 30.095 1.00 93.69 322 GLU A N 1
ATOM 2515 C CA . GLU A 1 322 ? -21.062 7.352 30.587 1.00 93.69 322 GLU A CA 1
ATOM 2516 C C . GLU A 1 322 ? -19.568 7.167 30.271 1.00 93.69 322 GLU A C 1
ATOM 2518 O O . GLU A 1 322 ? -18.754 8.060 30.518 1.00 93.69 322 GLU A O 1
ATOM 2523 N N . ALA A 1 323 ? -19.163 6.005 29.744 1.00 91.38 323 ALA A N 1
ATOM 2524 C CA . ALA A 1 323 ? -17.765 5.755 29.422 1.00 91.38 323 ALA A CA 1
ATOM 2525 C C . ALA A 1 323 ? -17.318 6.654 28.259 1.00 91.38 323 ALA A C 1
ATOM 2527 O O . ALA A 1 323 ? -17.851 6.575 27.147 1.00 91.38 323 ALA A O 1
ATOM 2528 N N . LYS A 1 324 ? -16.284 7.471 28.487 1.00 94.81 324 LYS A N 1
ATOM 2529 C CA . LYS A 1 324 ? -15.612 8.277 27.454 1.00 94.81 324 LYS A CA 1
ATOM 2530 C C . LYS A 1 324 ? -14.701 7.399 26.595 1.00 94.81 324 LYS A C 1
ATOM 2532 O O . LYS A 1 324 ? -13.482 7.429 26.725 1.00 94.81 324 LYS A O 1
ATOM 2537 N N . LEU A 1 325 ? -15.335 6.565 25.781 1.00 95.25 325 LEU A N 1
ATOM 2538 C CA . LEU A 1 325 ? -14.699 5.607 24.887 1.00 95.25 325 LEU A CA 1
ATOM 2539 C C . LEU A 1 325 ? -14.761 6.107 23.440 1.00 95.25 325 LEU A C 1
ATOM 2541 O O . LEU A 1 325 ? -15.791 6.662 23.043 1.00 95.25 325 LEU A O 1
ATOM 2545 N N . SER A 1 326 ? -13.709 5.841 22.671 1.00 96.31 326 SER A N 1
ATOM 2546 C CA . SER A 1 326 ? -13.611 6.097 21.227 1.00 96.31 326 SER A CA 1
ATOM 2547 C C . SER A 1 326 ? -12.867 4.954 20.522 1.00 96.31 326 SER A C 1
ATOM 2549 O O . SER A 1 326 ? -12.291 4.081 21.175 1.00 96.31 326 SER A O 1
ATOM 2551 N N . VAL A 1 327 ? -12.867 4.948 19.191 1.00 97.56 327 VAL A N 1
ATOM 2552 C CA . VAL A 1 327 ? -11.938 4.144 18.378 1.00 97.56 327 VAL A CA 1
ATOM 2553 C C . VAL A 1 327 ? -11.032 5.113 17.627 1.00 97.56 327 VAL A C 1
ATOM 2555 O O . VAL A 1 327 ? -11.517 6.098 17.079 1.00 97.56 327 VAL A O 1
ATOM 2558 N N . PHE A 1 328 ? -9.729 4.874 17.626 1.00 97.56 328 PHE A N 1
ATOM 2559 C CA . PHE A 1 328 ? -8.742 5.700 16.949 1.00 97.56 328 PHE A CA 1
ATOM 2560 C C . PHE A 1 328 ? -7.932 4.837 15.987 1.00 97.56 328 PHE A C 1
ATOM 2562 O O . PHE A 1 328 ? -7.313 3.860 16.397 1.00 97.56 328 PHE A O 1
ATOM 2569 N N . VAL A 1 329 ? -7.966 5.190 14.709 1.00 96.94 329 VAL A N 1
ATOM 2570 C CA . VAL A 1 329 ? -7.250 4.503 13.634 1.00 96.94 329 VAL A CA 1
ATOM 2571 C C . VAL A 1 329 ? -6.087 5.397 13.234 1.00 96.94 329 VAL A C 1
ATOM 2573 O O . VAL A 1 329 ? -6.319 6.477 12.689 1.00 96.94 329 VAL A O 1
ATOM 2576 N N . THR A 1 330 ? -4.851 5.010 13.546 1.00 95.44 330 THR A N 1
ATOM 2577 C CA . THR A 1 330 ? -3.689 5.863 13.257 1.00 95.44 330 THR A CA 1
ATOM 2578 C C . THR A 1 330 ? -3.432 5.973 11.754 1.00 95.44 330 THR A C 1
ATOM 2580 O O . THR A 1 330 ? -3.865 5.139 10.953 1.00 95.44 330 THR A O 1
ATOM 2583 N N . ASN A 1 331 ? -2.646 6.971 11.355 1.00 91.81 331 ASN A N 1
ATOM 2584 C CA . ASN A 1 331 ? -2.158 7.057 9.983 1.00 91.81 331 ASN A CA 1
ATOM 2585 C C . ASN A 1 331 ? -1.348 5.813 9.580 1.00 91.81 331 ASN A C 1
ATOM 2587 O O . ASN A 1 331 ? -1.420 5.419 8.418 1.00 91.81 331 ASN A O 1
ATOM 2591 N N . SER A 1 332 ? -0.653 5.152 10.518 1.00 86.94 332 SER A N 1
ATOM 2592 C CA . SER A 1 332 ? 0.042 3.878 10.268 1.00 86.94 332 SER A CA 1
ATOM 2593 C C . SER A 1 332 ? -0.922 2.761 9.861 1.00 86.94 332 SER A C 1
ATOM 2595 O O . SER A 1 332 ? -0.570 1.948 9.012 1.00 86.94 332 SER A O 1
ATOM 2597 N N . ALA A 1 333 ? -2.131 2.731 10.431 1.00 88.44 333 ALA A N 1
ATOM 2598 C CA . ALA A 1 333 ? -3.163 1.749 10.090 1.00 88.44 333 ALA A CA 1
ATOM 2599 C C . ALA A 1 333 ? -3.721 1.948 8.684 1.00 88.44 333 ALA A C 1
ATOM 2601 O O . ALA A 1 333 ? -3.998 0.993 7.962 1.00 88.44 333 ALA A O 1
ATOM 2602 N N . THR A 1 334 ? -3.869 3.207 8.275 1.00 86.62 334 THR A N 1
ATOM 2603 C CA . THR A 1 334 ? -4.327 3.551 6.922 1.00 86.62 334 THR A CA 1
ATOM 2604 C C . THR A 1 334 ? -3.207 3.477 5.880 1.00 86.62 334 THR A C 1
ATOM 2606 O O . THR A 1 334 ? -3.465 3.309 4.685 1.00 86.62 334 THR A O 1
ATOM 2609 N N . ALA A 1 335 ? -1.947 3.584 6.315 1.00 81.44 335 ALA A N 1
ATOM 2610 C CA . ALA A 1 335 ? -0.792 3.575 5.433 1.00 81.44 335 ALA A CA 1
ATOM 2611 C C . ALA A 1 335 ? -0.743 2.264 4.648 1.00 81.44 335 ALA A C 1
ATOM 2613 O O . ALA A 1 335 ? -0.790 1.185 5.226 1.00 81.44 335 ALA A O 1
ATOM 2614 N N . GLY A 1 336 ? -0.642 2.346 3.322 1.00 67.62 336 GLY A N 1
ATOM 2615 C CA . GLY A 1 336 ? -0.614 1.153 2.470 1.00 67.62 336 GLY A CA 1
ATOM 2616 C C . GLY A 1 336 ? -1.946 0.757 1.857 1.00 67.62 336 GLY A C 1
ATOM 2617 O O . GLY A 1 336 ? -1.911 0.140 0.795 1.00 67.62 336 GLY A O 1
ATOM 2618 N N . CYS A 1 337 ? -3.083 1.153 2.438 1.00 73.31 337 CYS A N 1
ATOM 2619 C CA . CYS A 1 337 ? -4.393 0.752 1.923 1.00 73.31 337 CYS A CA 1
ATOM 2620 C C . CYS A 1 337 ? -5.289 1.903 1.471 1.00 73.31 337 CYS A C 1
ATOM 2622 O O . CYS A 1 337 ? -5.884 1.791 0.413 1.00 73.31 337 CYS A O 1
ATOM 2624 N N . MET A 1 338 ? -5.424 2.998 2.218 1.00 80.25 338 MET A N 1
ATOM 2625 C CA . MET A 1 338 ? -6.264 4.135 1.815 1.00 80.25 338 MET A CA 1
ATOM 2626 C C . MET A 1 338 ? -5.833 5.416 2.516 1.00 80.25 338 MET A C 1
ATOM 2628 O O . MET A 1 338 ? -5.100 5.374 3.498 1.00 80.25 338 MET A O 1
ATOM 2632 N N . SER A 1 339 ? -6.300 6.573 2.045 1.00 85.56 339 SER A N 1
ATOM 2633 C CA . SER A 1 339 ? -6.057 7.817 2.775 1.00 85.56 339 SER A CA 1
ATOM 2634 C C . SER A 1 339 ? -6.987 7.947 3.999 1.00 85.56 339 SER A C 1
ATOM 2636 O O . SER A 1 339 ? -8.116 7.437 3.972 1.00 85.56 339 SER A O 1
ATOM 2638 N N . PRO A 1 340 ? -6.578 8.666 5.062 1.00 89.38 340 PRO A N 1
ATOM 2639 C CA . PRO A 1 340 ? -7.449 8.969 6.200 1.00 89.38 340 PRO A CA 1
ATOM 2640 C C . PRO A 1 340 ? -8.764 9.663 5.800 1.00 89.38 340 PRO A C 1
ATOM 2642 O O . PRO A 1 340 ? -9.808 9.436 6.412 1.00 89.38 340 PRO A O 1
ATOM 2645 N N . GLU A 1 341 ? -8.756 10.492 4.749 1.00 87.25 341 GLU A N 1
ATOM 2646 C CA . GLU A 1 341 ? -9.960 11.133 4.197 1.00 87.25 341 GLU A CA 1
ATOM 2647 C C . GLU A 1 341 ? -10.943 10.096 3.651 1.00 87.25 341 GLU A C 1
ATOM 2649 O O . GLU A 1 341 ? -12.139 10.183 3.934 1.00 87.25 341 GLU A O 1
ATOM 2654 N N . MET A 1 342 ? -10.442 9.106 2.902 1.00 82.75 342 MET A N 1
ATOM 2655 C CA . MET A 1 342 ? -11.263 8.030 2.343 1.00 82.75 342 MET A CA 1
ATOM 2656 C C . MET A 1 342 ? -11.912 7.194 3.446 1.00 82.75 342 MET A C 1
ATOM 2658 O O . MET A 1 342 ? -13.087 6.839 3.334 1.00 82.75 342 MET A O 1
ATOM 2662 N N . LEU A 1 343 ? -11.179 6.918 4.530 1.00 90.12 343 LEU A N 1
ATOM 2663 C CA . LEU A 1 343 ? -11.729 6.210 5.684 1.00 90.12 343 LEU A CA 1
ATOM 2664 C C . LEU A 1 343 ? -12.874 7.006 6.323 1.00 90.12 343 LEU A C 1
ATOM 2666 O O . LEU A 1 343 ? -13.952 6.457 6.559 1.00 90.12 343 LEU A O 1
ATOM 2670 N N . VAL A 1 344 ? -12.674 8.307 6.556 1.00 92.81 344 VAL A N 1
ATOM 2671 C CA . VAL A 1 344 ? -13.719 9.191 7.099 1.00 92.81 344 VAL A CA 1
ATOM 2672 C C . VAL A 1 344 ? -14.947 9.225 6.190 1.00 92.81 344 VAL A C 1
ATOM 2674 O O . VAL A 1 344 ? -16.074 9.159 6.684 1.00 92.81 344 VAL A O 1
ATOM 2677 N N . GLU A 1 345 ? -14.762 9.329 4.874 1.00 86.50 345 GLU A N 1
ATOM 2678 C CA . GLU A 1 345 ? -15.870 9.337 3.915 1.00 86.50 345 GLU A CA 1
ATOM 2679 C C . GLU A 1 345 ? -16.645 8.010 3.935 1.00 86.50 345 GLU A C 1
ATOM 2681 O O . GLU A 1 345 ? -17.874 8.020 4.025 1.00 86.50 345 GLU A O 1
ATOM 2686 N N . SER A 1 346 ? -15.935 6.879 3.940 1.00 83.31 346 SER A N 1
ATOM 2687 C CA . SER A 1 346 ? -16.521 5.535 4.025 1.00 83.31 346 SER A CA 1
ATOM 2688 C C . SER A 1 346 ? -17.350 5.350 5.302 1.00 83.31 346 SER A C 1
ATOM 2690 O O . SER A 1 346 ? -18.510 4.936 5.247 1.00 83.31 346 SER A O 1
ATOM 2692 N N . LEU A 1 347 ? -16.806 5.745 6.458 1.00 90.94 347 LEU A N 1
ATOM 2693 C CA . LEU A 1 347 ? -17.503 5.663 7.745 1.00 90.94 347 LEU A CA 1
ATOM 2694 C C . LEU A 1 347 ? -18.747 6.562 7.785 1.00 90.94 347 LEU A C 1
ATOM 2696 O O . LEU A 1 347 ? -19.802 6.136 8.260 1.00 90.94 347 LEU A O 1
ATOM 2700 N N . LYS A 1 348 ? -18.670 7.774 7.222 1.00 89.00 348 LYS A N 1
ATOM 2701 C CA . LYS A 1 348 ? -19.824 8.684 7.117 1.00 89.00 348 LYS A CA 1
ATOM 2702 C C . LYS A 1 348 ? -20.938 8.111 6.247 1.00 89.00 348 LYS A C 1
ATOM 2704 O O . LYS A 1 348 ? -22.105 8.239 6.611 1.00 89.00 348 LYS A O 1
ATOM 2709 N N . GLN A 1 349 ? -20.605 7.446 5.139 1.00 80.81 349 GLN A N 1
ATOM 2710 C CA . GLN A 1 349 ? -21.592 6.758 4.294 1.00 80.81 349 GLN A CA 1
ATOM 2711 C C . GLN A 1 349 ? -22.310 5.622 5.042 1.00 80.81 349 GLN A C 1
ATOM 2713 O O . GLN A 1 349 ? -23.464 5.323 4.745 1.00 80.81 349 GLN A O 1
ATOM 2718 N N . GLN A 1 350 ? -21.661 5.034 6.050 1.00 82.38 350 GLN A N 1
ATOM 2719 C CA . GLN A 1 350 ? -22.237 4.025 6.946 1.00 82.38 350 GLN A CA 1
ATOM 2720 C C . GLN A 1 350 ? -22.948 4.628 8.173 1.00 82.38 350 GLN A C 1
ATOM 2722 O O . GLN A 1 350 ? -23.359 3.894 9.070 1.00 82.38 350 GLN A O 1
ATOM 2727 N N . GLY A 1 351 ? -23.087 5.957 8.248 1.00 86.69 351 GLY A N 1
ATOM 2728 C CA . GLY A 1 351 ? -23.716 6.645 9.379 1.00 86.69 351 GLY A CA 1
ATOM 2729 C C . GLY A 1 351 ? -22.860 6.688 10.649 1.00 86.69 351 GLY A C 1
ATOM 2730 O O . GLY A 1 351 ? -23.398 6.888 11.736 1.00 86.69 351 GLY A O 1
ATOM 2731 N N . THR A 1 352 ? -21.545 6.491 10.533 1.00 91.88 352 THR A N 1
ATOM 2732 C CA . THR A 1 352 ? -20.597 6.542 11.653 1.00 91.88 352 THR A CA 1
ATOM 2733 C C . THR A 1 352 ? -19.883 7.897 11.692 1.00 91.88 352 THR A C 1
ATOM 2735 O O . THR A 1 352 ? -19.356 8.368 10.683 1.00 91.88 352 THR A O 1
ATOM 2738 N N . THR A 1 353 ? -19.855 8.536 12.865 1.00 93.44 353 THR A N 1
ATOM 2739 C CA . THR A 1 353 ? -19.186 9.830 13.061 1.00 93.44 353 THR A CA 1
ATOM 2740 C C . THR A 1 353 ? -17.682 9.632 13.191 1.00 93.44 353 THR A C 1
ATOM 2742 O O . THR A 1 353 ? -17.214 9.009 14.141 1.00 93.44 353 THR A O 1
ATOM 2745 N N . ALA A 1 354 ? -16.926 10.197 12.251 1.00 96.06 354 ALA A N 1
ATOM 2746 C CA . ALA A 1 354 ? -15.470 10.164 12.259 1.00 96.06 354 ALA A CA 1
ATOM 2747 C C . ALA A 1 354 ? -14.874 11.503 11.799 1.00 96.06 354 ALA A C 1
ATOM 2749 O O . ALA A 1 354 ? -15.441 12.186 10.933 1.00 96.06 354 ALA A O 1
ATOM 2750 N N . LYS A 1 355 ? -13.721 11.866 12.364 1.00 95.69 355 LYS A N 1
ATOM 2751 C CA . LYS A 1 355 ? -12.918 13.035 11.971 1.00 95.69 355 LYS A CA 1
ATOM 2752 C C . LYS A 1 355 ? -11.431 12.693 12.012 1.00 95.69 355 LYS A C 1
ATOM 2754 O O . LYS A 1 355 ? -11.014 11.851 12.799 1.00 95.69 355 LYS A O 1
ATOM 2759 N N . GLN A 1 356 ? -10.647 13.356 11.170 1.00 96.00 356 GLN A N 1
ATOM 2760 C CA . GLN A 1 356 ? -9.195 13.330 11.305 1.00 96.00 356 GLN A CA 1
ATOM 2761 C C . GLN A 1 356 ? -8.753 14.270 12.415 1.00 96.00 356 GLN A C 1
ATOM 2763 O O . GLN A 1 356 ? -9.313 15.359 12.564 1.00 96.00 356 GLN A O 1
ATOM 2768 N N . GLU A 1 357 ? -7.756 13.845 13.178 1.00 94.31 357 GLU A N 1
ATOM 2769 C CA . GLU A 1 357 ? -7.254 14.593 14.318 1.00 94.31 357 GLU A CA 1
ATOM 2770 C C . GLU A 1 357 ? -5.848 14.125 14.709 1.00 94.31 357 GLU A C 1
ATOM 2772 O O . GLU A 1 357 ? -5.513 12.950 14.559 1.00 94.31 357 GLU A O 1
ATOM 2777 N N . SER A 1 358 ? -5.049 15.051 15.241 1.00 94.94 358 SER A N 1
ATOM 2778 C CA . SER A 1 358 ? -3.819 14.739 15.971 1.00 94.94 358 SER A CA 1
ATOM 2779 C C . SER A 1 358 ? -4.154 14.685 17.458 1.00 94.94 358 SER A C 1
ATOM 2781 O O . SER A 1 358 ? -4.660 15.673 18.003 1.00 94.94 358 SER A O 1
ATOM 2783 N N . ILE A 1 359 ? -3.946 13.533 18.095 1.00 95.44 359 ILE A N 1
ATOM 2784 C CA . ILE A 1 359 ? -4.281 13.321 19.509 1.00 95.44 359 ILE A CA 1
ATOM 2785 C C . ILE A 1 359 ? -3.057 12.882 20.306 1.00 95.44 359 ILE A C 1
ATOM 2787 O O . ILE A 1 359 ? -2.169 12.195 19.795 1.00 95.44 359 ILE A O 1
ATOM 2791 N N . GLU A 1 360 ? -3.043 13.213 21.598 1.00 96.62 360 GLU A N 1
ATOM 2792 C CA . GLU A 1 360 ? -2.057 12.652 22.515 1.00 96.62 360 GLU A CA 1
ATOM 2793 C C . GLU A 1 360 ? -2.534 11.271 22.963 1.00 96.62 360 GLU A C 1
ATOM 2795 O O . GLU A 1 360 ? -3.595 11.144 23.576 1.00 96.62 360 GLU A O 1
ATOM 2800 N N . VAL A 1 361 ? -1.736 10.242 22.699 1.00 94.81 361 VAL A N 1
ATOM 2801 C CA . VAL A 1 361 ? -1.934 8.898 23.240 1.00 94.81 361 VAL A CA 1
ATOM 2802 C C . VAL A 1 361 ? -0.922 8.671 24.354 1.00 94.81 361 VAL A C 1
ATOM 2804 O O . VAL A 1 361 ? 0.278 8.868 24.158 1.00 94.81 361 VAL A O 1
ATOM 2807 N N . ASN A 1 362 ? -1.392 8.265 25.532 1.00 93.69 362 ASN A N 1
ATOM 2808 C CA . ASN A 1 362 ? -0.527 7.897 26.646 1.00 93.69 362 ASN A CA 1
ATOM 2809 C C . ASN A 1 362 ? -0.325 6.383 26.660 1.00 93.69 362 ASN A C 1
ATOM 2811 O O . ASN A 1 362 ? -1.105 5.663 27.274 1.00 93.69 362 ASN A O 1
ATOM 2815 N N . VAL A 1 363 ? 0.710 5.917 25.968 1.00 87.88 363 VAL A N 1
ATOM 2816 C CA . VAL A 1 363 ? 1.017 4.494 25.820 1.00 87.88 363 VAL A CA 1
ATOM 2817 C C . VAL A 1 363 ? 1.377 3.904 27.183 1.00 87.88 363 VAL A C 1
ATOM 2819 O O . VAL A 1 363 ? 2.372 4.302 27.793 1.00 87.88 363 VAL A O 1
ATOM 2822 N N . VAL A 1 364 ? 0.576 2.958 27.672 1.00 85.06 364 VAL A N 1
ATOM 2823 C CA . VAL A 1 364 ? 0.803 2.319 28.974 1.00 85.06 364 VAL A CA 1
ATOM 2824 C C . VAL A 1 364 ? 2.080 1.471 28.944 1.00 85.06 364 VAL A C 1
ATOM 2826 O O . VAL A 1 364 ? 2.354 0.751 27.979 1.00 85.06 364 VAL A O 1
ATOM 2829 N N . GLU A 1 365 ? 2.869 1.555 30.016 1.00 82.19 365 GLU A N 1
ATOM 2830 C CA . GLU A 1 365 ? 4.083 0.755 30.200 1.00 82.19 365 GLU A CA 1
ATOM 2831 C C . GLU A 1 365 ? 3.756 -0.745 30.212 1.00 82.19 365 GLU A C 1
ATOM 2833 O O . GLU A 1 365 ? 2.843 -1.181 30.913 1.00 82.19 365 GLU A O 1
ATOM 2838 N N . SER A 1 366 ? 4.488 -1.523 29.410 1.00 76.00 366 SER A N 1
ATOM 2839 C CA . SER A 1 366 ? 4.308 -2.973 29.293 1.00 76.00 366 SER A CA 1
ATOM 2840 C C . SER A 1 366 ? 4.977 -3.702 30.468 1.00 76.00 366 SER A C 1
ATOM 2842 O O . SER A 1 366 ? 6.202 -3.627 30.599 1.00 76.00 366 SER A O 1
ATOM 2844 N N . PRO A 1 367 ? 4.234 -4.470 31.289 1.00 68.31 367 PRO A N 1
ATOM 2845 C CA . PRO A 1 367 ? 4.806 -5.328 32.330 1.00 68.31 367 PRO A CA 1
ATOM 2846 C C . PRO A 1 367 ? 5.788 -6.381 31.798 1.00 68.31 367 PRO A C 1
ATOM 2848 O O . PRO A 1 367 ? 6.668 -6.827 32.533 1.00 68.31 367 PRO A O 1
ATOM 2851 N N . ALA A 1 368 ? 5.627 -6.794 30.537 1.00 64.06 368 ALA A N 1
ATOM 2852 C CA . ALA A 1 368 ? 6.459 -7.797 29.874 1.00 64.06 368 ALA A CA 1
ATOM 2853 C C . ALA A 1 368 ? 7.616 -7.193 29.049 1.00 64.06 368 ALA A C 1
ATOM 2855 O O . ALA A 1 368 ? 8.383 -7.937 28.439 1.00 64.06 368 ALA A O 1
ATOM 2856 N N . GLY A 1 369 ? 7.756 -5.860 29.037 1.00 63.25 369 GLY A N 1
ATOM 2857 C CA . GLY A 1 369 ? 8.735 -5.132 28.226 1.00 63.25 369 GLY A CA 1
ATOM 2858 C C . GLY A 1 369 ? 8.202 -4.687 26.856 1.00 63.25 369 GLY A C 1
ATOM 2859 O O . GLY A 1 369 ? 7.191 -5.191 26.364 1.00 63.25 369 GLY A O 1
ATOM 2860 N N . ASP A 1 370 ? 8.888 -3.705 26.260 1.00 56.50 370 ASP A N 1
ATOM 2861 C CA . ASP A 1 370 ? 8.530 -3.032 24.999 1.00 56.50 370 ASP A CA 1
ATOM 2862 C C . ASP A 1 370 ? 9.499 -3.389 23.866 1.00 56.50 370 ASP A C 1
ATOM 2864 O O . ASP A 1 370 ? 10.179 -2.540 23.290 1.00 56.50 370 ASP A O 1
ATOM 2868 N N . HIS A 1 371 ? 9.605 -4.679 23.556 1.00 54.97 371 HIS A N 1
ATOM 2869 C CA . HIS A 1 371 ? 10.497 -5.153 22.502 1.00 54.97 371 HIS A CA 1
ATOM 2870 C C . HIS A 1 371 ? 9.801 -5.093 21.132 1.00 54.97 371 HIS A C 1
ATOM 2872 O O . HIS A 1 371 ? 8.772 -5.725 20.929 1.00 54.97 371 HIS A O 1
ATOM 2878 N N . TYR A 1 372 ? 10.357 -4.291 20.215 1.00 53.50 372 TYR A N 1
ATOM 2879 C CA . TYR A 1 372 ? 10.070 -4.274 18.768 1.00 53.50 372 TYR A CA 1
ATOM 2880 C C . TYR A 1 372 ? 8.596 -4.097 18.333 1.00 53.50 372 TYR A C 1
ATOM 2882 O O . TYR A 1 372 ? 8.210 -4.479 17.231 1.00 53.50 372 TYR A O 1
ATOM 2890 N N . ILE A 1 373 ? 7.753 -3.476 19.161 1.00 60.69 373 ILE A N 1
ATOM 2891 C CA . ILE A 1 373 ? 6.393 -3.090 18.756 1.00 60.69 373 ILE A CA 1
ATOM 2892 C C . ILE A 1 373 ? 6.470 -1.722 18.076 1.00 60.69 373 ILE A C 1
ATOM 2894 O O . ILE A 1 373 ? 7.048 -0.804 18.644 1.00 60.69 373 ILE A O 1
ATOM 2898 N N . GLU A 1 374 ? 5.896 -1.549 16.888 1.00 63.38 374 GLU A N 1
ATOM 2899 C CA . GLU A 1 374 ? 5.689 -0.217 16.306 1.00 63.38 374 GLU A CA 1
ATOM 2900 C C . GLU A 1 374 ? 4.367 0.377 16.816 1.00 63.38 374 GLU A C 1
ATOM 2902 O O . GLU A 1 374 ? 3.392 -0.340 17.025 1.00 63.38 374 GLU A O 1
ATOM 2907 N N . PHE A 1 375 ? 4.346 1.686 17.063 1.00 74.50 375 PHE A N 1
ATOM 2908 C CA . PHE A 1 375 ? 3.146 2.430 17.438 1.00 74.50 375 PHE A CA 1
ATOM 2909 C C . PHE A 1 375 ? 3.231 3.832 16.839 1.00 74.50 375 PHE A C 1
ATOM 2911 O O . PHE A 1 375 ? 4.208 4.545 17.090 1.00 74.50 375 PHE A O 1
ATOM 2918 N N . GLY A 1 376 ? 2.246 4.254 16.048 1.00 67.00 376 GLY A N 1
ATOM 2919 C CA . GLY A 1 376 ? 2.224 5.589 15.443 1.00 67.00 376 GLY A CA 1
ATOM 2920 C C . GLY A 1 376 ? 3.456 5.878 14.575 1.00 67.00 376 GLY A C 1
ATOM 2921 O O . GLY A 1 376 ? 3.998 6.979 14.643 1.00 67.00 376 GLY A O 1
ATOM 2922 N N . GLY A 1 377 ? 3.954 4.875 13.843 1.00 65.56 377 GLY A N 1
ATOM 2923 C CA . GLY A 1 377 ? 5.059 5.018 12.886 1.00 65.56 377 GLY A CA 1
ATOM 2924 C C . GLY A 1 377 ? 6.473 5.042 13.482 1.00 65.56 377 GLY A C 1
ATOM 2925 O O . GLY A 1 377 ? 7.428 5.324 12.763 1.00 65.56 377 GLY A O 1
ATOM 2926 N N . ALA A 1 378 ? 6.636 4.751 14.774 1.00 65.44 378 ALA A N 1
ATOM 2927 C CA . ALA A 1 378 ? 7.947 4.598 15.408 1.00 65.44 378 ALA A CA 1
ATOM 2928 C C . ALA A 1 378 ? 7.941 3.437 16.408 1.00 65.44 378 ALA A C 1
ATOM 2930 O O . ALA A 1 378 ? 6.875 2.945 16.778 1.00 65.44 378 ALA A O 1
ATOM 2931 N N . ALA A 1 379 ? 9.121 3.037 16.891 1.00 69.06 379 ALA A N 1
ATOM 2932 C CA . ALA A 1 379 ? 9.227 2.064 17.976 1.00 69.06 379 ALA A CA 1
ATOM 2933 C C . ALA A 1 379 ? 8.371 2.493 19.185 1.00 69.06 379 ALA A C 1
ATOM 2935 O O . ALA A 1 379 ? 8.299 3.676 19.542 1.00 69.06 379 ALA A O 1
ATOM 2936 N N . ARG A 1 380 ? 7.680 1.533 19.797 1.00 71.94 380 ARG A N 1
ATOM 2937 C CA . ARG A 1 380 ? 6.838 1.729 20.974 1.00 71.94 380 ARG A CA 1
ATOM 2938 C C . ARG A 1 380 ? 7.733 2.101 22.147 1.00 71.94 380 ARG A C 1
ATOM 2940 O O . ARG A 1 380 ? 8.679 1.395 22.472 1.00 71.94 380 ARG A O 1
ATOM 2947 N N . ALA A 1 381 ? 7.379 3.200 22.795 1.00 77.12 381 ALA A N 1
ATOM 2948 C CA . ALA A 1 381 ? 7.896 3.593 24.091 1.00 77.12 381 ALA A CA 1
ATOM 2949 C C . ALA A 1 381 ? 6.710 4.032 24.950 1.00 77.12 381 ALA A C 1
ATOM 2951 O O . ALA A 1 381 ? 5.777 4.661 24.437 1.00 77.12 381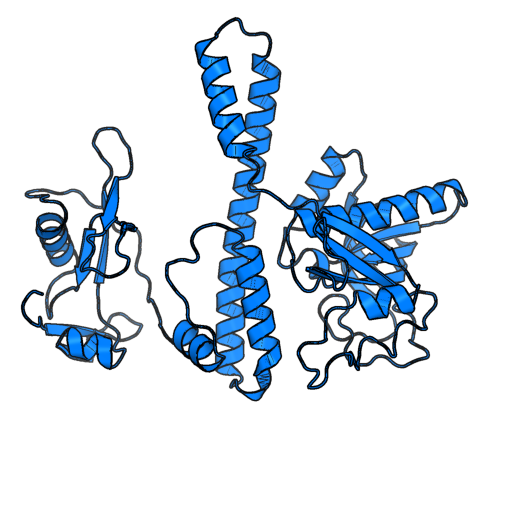 ALA A O 1
ATOM 2952 N N . ALA A 1 382 ? 6.742 3.683 26.235 1.00 83.50 382 ALA A N 1
ATOM 2953 C CA . ALA A 1 382 ? 5.737 4.115 27.193 1.00 83.50 382 ALA A CA 1
ATOM 2954 C C . ALA A 1 382 ? 5.703 5.647 27.325 1.00 83.50 382 ALA A C 1
ATOM 2956 O O . ALA A 1 382 ? 6.723 6.331 27.205 1.00 83.50 382 ALA A O 1
ATOM 2957 N N . GLY A 1 383 ? 4.520 6.173 27.630 1.00 87.62 383 GLY A N 1
ATOM 2958 C CA . GLY A 1 383 ? 4.285 7.590 27.863 1.00 87.62 383 GLY A CA 1
ATOM 2959 C C . GLY A 1 383 ? 3.531 8.296 26.740 1.00 87.62 383 GLY A C 1
ATOM 2960 O O . GLY A 1 383 ? 2.971 7.696 25.821 1.00 87.62 383 GLY A O 1
ATOM 2961 N N . LYS A 1 384 ? 3.477 9.621 26.871 1.00 90.50 384 LYS A N 1
ATOM 2962 C CA . LYS A 1 384 ? 2.686 10.507 26.018 1.00 90.50 384 LYS A CA 1
ATOM 2963 C C . LYS A 1 384 ? 3.353 10.721 24.671 1.00 90.50 384 LYS A C 1
ATOM 2965 O O . LYS A 1 384 ? 4.530 11.075 24.607 1.00 90.50 384 LYS A O 1
ATOM 2970 N N . ARG A 1 385 ? 2.572 10.600 23.604 1.00 91.12 385 ARG A N 1
ATOM 2971 C CA . ARG A 1 385 ? 3.011 10.891 22.240 1.00 91.12 385 ARG A CA 1
ATOM 2972 C C . ARG A 1 385 ? 1.874 11.438 21.398 1.00 91.12 385 ARG A C 1
ATOM 2974 O O . ARG A 1 385 ? 0.734 11.015 21.554 1.00 91.12 385 ARG A O 1
ATOM 2981 N N . GLN A 1 386 ? 2.206 12.356 20.499 1.00 93.69 386 GLN A N 1
ATOM 2982 C CA . GLN A 1 386 ? 1.264 12.841 19.496 1.00 93.69 386 GLN A CA 1
ATOM 2983 C C . GLN A 1 386 ? 1.173 11.837 18.353 1.00 93.69 386 GLN A C 1
ATOM 2985 O O . GLN A 1 386 ? 2.201 11.336 17.888 1.00 93.69 386 GLN A O 1
ATOM 2990 N N . VAL A 1 387 ? -0.051 11.520 17.942 1.00 94.31 387 VAL A N 1
ATOM 2991 C CA . VAL A 1 387 ? -0.334 10.568 16.869 1.00 94.31 387 VAL A CA 1
ATOM 2992 C C . VAL A 1 387 ? -1.446 11.124 15.994 1.00 94.31 387 VAL A C 1
ATOM 2994 O O . VAL A 1 387 ? -2.509 11.500 16.486 1.00 94.31 387 VAL A O 1
ATOM 2997 N N . ASP A 1 388 ? -1.197 11.139 14.690 1.00 95.38 388 ASP A N 1
ATOM 2998 C CA . ASP A 1 388 ? -2.172 11.544 13.684 1.00 95.38 388 ASP A CA 1
ATOM 2999 C C . ASP A 1 388 ? -3.013 10.346 13.237 1.00 95.38 388 ASP A C 1
ATOM 3001 O O . ASP A 1 388 ? -2.502 9.229 13.089 1.00 95.38 388 ASP A O 1
ATOM 3005 N N . GLY A 1 389 ? -4.305 10.571 13.010 1.00 95.81 389 GLY A N 1
ATOM 3006 C CA . GLY A 1 389 ? -5.210 9.519 12.564 1.00 95.81 389 GLY A CA 1
ATOM 3007 C C . GLY A 1 389 ? -6.662 9.958 12.438 1.00 95.81 389 GLY A C 1
ATOM 3008 O O . GLY A 1 389 ? -6.985 11.145 12.372 1.00 95.81 389 GLY A O 1
ATOM 3009 N N . VAL A 1 390 ? -7.553 8.970 12.420 1.00 97.25 390 VAL A N 1
ATOM 3010 C CA . VAL A 1 390 ? -9.007 9.130 12.380 1.00 97.25 390 VAL A CA 1
ATOM 3011 C C . VAL A 1 390 ? -9.598 8.694 13.712 1.00 97.25 390 VAL A C 1
ATOM 3013 O O . VAL A 1 390 ? -9.492 7.531 14.098 1.00 97.25 390 VAL A O 1
ATOM 3016 N N . ILE A 1 391 ? -10.272 9.612 14.399 1.00 96.81 391 ILE A N 1
ATOM 3017 C CA . ILE A 1 391 ? -11.039 9.304 15.603 1.00 96.81 391 ILE A CA 1
ATOM 3018 C C . ILE A 1 391 ? -12.511 9.077 15.261 1.00 96.81 391 ILE A C 1
ATOM 3020 O O . ILE A 1 391 ? -13.125 9.834 14.505 1.00 96.81 391 ILE A O 1
ATOM 3024 N N . ILE A 1 392 ? -13.064 8.014 15.837 1.00 96.31 392 ILE A N 1
ATOM 3025 C CA . ILE A 1 392 ? -14.438 7.550 15.692 1.00 96.31 392 ILE A CA 1
ATOM 3026 C C . ILE A 1 392 ? -15.092 7.601 17.075 1.00 96.31 392 ILE A C 1
ATOM 3028 O O . ILE A 1 392 ? -14.559 7.055 18.050 1.00 96.31 392 ILE A O 1
ATOM 3032 N N . SER A 1 393 ? -16.233 8.279 17.162 1.00 86.69 393 SER A N 1
ATOM 3033 C CA . SER A 1 393 ? -16.885 8.665 18.423 1.00 86.69 393 SER A CA 1
ATOM 3034 C C . SER A 1 393 ? -18.325 8.201 18.518 1.00 86.69 393 SER A C 1
ATOM 3036 O O . SER A 1 393 ? -19.045 8.397 17.510 1.00 86.69 393 SER A O 1
#